Protein AF-A0A9E2DZX0-F1 (afdb_monomer)

Mean predicted aligned error: 17.91 Å

Solvent-accessible surface area (backbone atoms only — not comparable to full-atom values): 31506 Å² total; per-residue (Å²): 132,91,47,39,79,41,71,45,72,68,42,47,48,49,36,38,54,48,24,45,70,26,83,55,92,29,36,28,34,74,40,95,44,69,67,61,45,50,61,62,44,61,82,62,50,67,90,52,62,30,61,51,80,63,69,48,72,43,57,37,82,66,88,43,66,22,25,22,20,53,58,45,42,56,64,60,35,38,78,67,65,73,35,51,75,65,35,50,53,55,53,59,74,42,44,70,59,50,46,50,36,29,64,71,46,53,63,66,60,48,51,50,48,34,55,51,51,45,71,76,38,75,85,42,56,58,44,58,47,68,49,93,78,64,33,72,32,36,28,31,81,34,45,57,41,80,23,38,24,37,18,39,32,31,36,72,68,54,90,40,20,20,29,44,68,51,61,46,41,19,70,64,72,70,66,71,42,41,55,92,76,48,51,75,64,42,57,71,72,43,53,46,56,56,20,35,50,52,44,54,45,35,26,36,36,73,28,71,73,76,79,80,67,96,72,86,89,87,85,80,90,82,89,83,89,82,79,90,80,79,91,70,79,92,63,76,81,50,61,64,60,52,46,52,52,47,70,68,31,65,69,45,49,51,27,33,39,54,59,76,42,39,65,45,53,49,51,45,50,50,54,56,52,49,29,48,52,51,20,53,51,51,48,51,53,39,36,49,52,47,30,48,62,75,67,48,102,65,82,83,85,61,73,80,76,36,60,63,55,49,54,50,38,50,67,66,50,58,55,32,75,43,76,56,96,89,40,82,41,77,37,42,54,71,55,48,43,51,51,41,29,52,51,40,46,61,76,40,40,67,61,46,51,51,39,52,51,53,38,53,55,46,46,52,54,47,48,54,50,52,51,48,42,54,56,45,45,73,74,37,68,82,33,67,65,52,50,52,30,54,64,40,30,26,52,18,53,46,100,86,65,49,28,66,95,83,56,67,34,42,48,17,52,53,34,65,61,58,53,29,49,29,32,83,89,47,28,70,62,55,74,84,60,60,81,83,44,77,44,67,68,32,48,31,54,54,30,57,74,50,37,66,76,43,43,88,84,50,63,62,88,77,39,89,55,52,73,43,43,40,30,36,34,22,81,74,61,23,37,38,39,43,38,30,40,65,59,34,37,41,35,28,40,22,52,67,93,47,95,52,45,10,37,38,45,80,42,56,45,92,53,79,68,89,77,54,57,61,60,54,50,49,50,51,53,51,49,41,65,70,68,53,74,67,79,57,104,69,62,80,86,68,72,60,90,59,68,41,81,76,49,51,38,82,92,54,62,68,70,80,85,113

Structure (mmCIF, N/CA/C/O backbone):
data_AF-A0A9E2DZX0-F1
#
_entry.id   AF-A0A9E2DZX0-F1
#
loop_
_atom_site.group_PDB
_atom_site.id
_atom_site.type_symbol
_atom_site.label_atom_id
_atom_site.label_alt_id
_atom_site.label_comp_id
_atom_site.label_asym_id
_atom_site.label_entity_id
_atom_site.label_seq_id
_atom_site.pdbx_PDB_ins_code
_atom_site.Cartn_x
_atom_site.Cartn_y
_atom_site.Cartn_z
_atom_site.occupancy
_atom_site.B_iso_or_equiv
_atom_site.auth_seq_id
_atom_site.auth_comp_id
_atom_site.auth_asym_id
_atom_site.auth_atom_id
_atom_site.pdbx_PDB_model_num
ATOM 1 N N . ASP A 1 1 ? 5.562 16.302 -35.428 1.00 54.47 1 ASP A N 1
ATOM 2 C CA . ASP A 1 1 ? 6.877 16.799 -35.901 1.00 54.47 1 ASP A CA 1
ATOM 3 C C . ASP A 1 1 ? 8.029 15.791 -35.782 1.00 54.47 1 ASP A C 1
ATOM 5 O O . ASP A 1 1 ? 9.165 16.181 -35.561 1.00 54.47 1 ASP A O 1
ATOM 9 N N . GLY A 1 2 ? 7.785 14.480 -35.938 1.00 67.06 2 GLY A N 1
ATOM 10 C CA . GLY A 1 2 ? 8.847 13.458 -35.858 1.00 67.06 2 GLY A CA 1
ATOM 11 C C . GLY A 1 2 ? 9.357 13.129 -34.445 1.00 67.06 2 GLY A C 1
ATOM 12 O O . GLY A 1 2 ? 10.076 12.148 -34.285 1.00 67.06 2 GLY A O 1
ATOM 13 N N . GLY A 1 3 ? 8.961 13.893 -33.422 1.00 76.19 3 GLY A N 1
ATOM 14 C CA . GLY A 1 3 ? 9.251 13.586 -32.024 1.00 76.19 3 GLY A CA 1
ATOM 15 C C . GLY A 1 3 ? 8.361 12.481 -31.444 1.00 76.19 3 GLY A C 1
ATOM 16 O O . GLY A 1 3 ? 7.196 12.347 -31.821 1.00 76.19 3 GLY A O 1
ATOM 17 N N . LYS A 1 4 ? 8.911 11.690 -30.517 1.00 85.62 4 LYS A N 1
ATOM 18 C CA . LYS A 1 4 ? 8.240 10.543 -29.891 1.00 85.62 4 LYS A CA 1
ATOM 19 C C . LYS A 1 4 ? 8.104 10.737 -28.381 1.00 85.62 4 LYS A C 1
ATOM 21 O O . LYS A 1 4 ? 9.082 11.001 -27.686 1.00 85.62 4 LYS A O 1
ATOM 26 N N . LEU A 1 5 ? 6.897 10.542 -27.859 1.00 87.94 5 LEU A N 1
ATOM 27 C CA . LEU A 1 5 ? 6.661 10.417 -26.423 1.00 87.94 5 LEU A CA 1
ATOM 28 C C . LEU A 1 5 ? 6.442 8.946 -26.085 1.00 87.94 5 LEU A C 1
ATOM 30 O O . LEU A 1 5 ? 5.704 8.249 -26.779 1.00 87.94 5 LEU A O 1
ATOM 34 N N . ILE A 1 6 ? 7.118 8.463 -25.048 1.00 89.75 6 ILE A N 1
ATOM 35 C CA . ILE A 1 6 ? 6.987 7.085 -24.574 1.00 89.75 6 ILE A CA 1
ATOM 36 C C . ILE A 1 6 ? 6.511 7.067 -23.129 1.00 89.75 6 ILE A C 1
ATOM 38 O O . ILE A 1 6 ? 6.959 7.858 -22.305 1.00 89.75 6 ILE A O 1
ATOM 42 N N . VAL A 1 7 ? 5.634 6.127 -22.807 1.00 87.94 7 VAL A N 1
ATOM 43 C CA . VAL A 1 7 ? 5.260 5.808 -21.429 1.00 87.94 7 VAL A CA 1
ATOM 44 C C . VAL A 1 7 ? 5.745 4.389 -21.178 1.00 87.94 7 VAL A C 1
ATOM 46 O O . VAL A 1 7 ? 5.376 3.468 -21.905 1.00 87.94 7 VAL A O 1
ATOM 49 N N . SER A 1 8 ? 6.641 4.209 -20.207 1.00 85.56 8 SER A N 1
ATOM 50 C CA . SER A 1 8 ? 7.135 2.868 -19.882 1.00 85.56 8 SER A CA 1
ATOM 51 C C . SER A 1 8 ? 6.025 2.040 -19.231 1.00 85.56 8 SER A C 1
ATOM 53 O O . SER A 1 8 ? 5.168 2.600 -18.553 1.00 85.56 8 SER A O 1
ATOM 55 N N . ALA A 1 9 ? 6.060 0.711 -19.364 1.00 79.19 9 ALA A N 1
ATOM 56 C CA . ALA A 1 9 ? 5.089 -0.159 -18.693 1.00 79.19 9 ALA A CA 1
ATOM 57 C C . ALA A 1 9 ? 5.093 0.026 -17.162 1.00 79.19 9 ALA A C 1
ATOM 59 O O . ALA A 1 9 ? 4.043 -0.035 -16.534 1.00 79.19 9 ALA A O 1
ATOM 60 N N . ALA A 1 10 ? 6.255 0.316 -16.565 1.00 73.81 10 ALA A N 1
ATOM 61 C CA . ALA A 1 10 ? 6.367 0.611 -15.137 1.00 73.81 10 ALA A CA 1
ATOM 62 C C . ALA A 1 10 ? 5.686 1.940 -14.766 1.00 73.81 10 ALA A C 1
ATOM 64 O O . ALA A 1 10 ? 4.969 2.010 -13.773 1.00 73.81 10 ALA A O 1
ATOM 65 N N . THR A 1 11 ? 5.870 2.983 -15.580 1.00 80.12 11 THR A N 1
ATOM 66 C CA . THR A 1 11 ? 5.208 4.284 -15.392 1.00 80.12 11 THR A CA 1
ATOM 67 C C . THR A 1 11 ? 3.703 4.173 -15.615 1.00 80.12 11 THR A C 1
ATOM 69 O O . THR A 1 11 ? 2.933 4.703 -14.826 1.00 80.12 11 THR A O 1
ATOM 72 N N . ALA A 1 12 ? 3.284 3.452 -16.655 1.00 82.88 12 ALA A N 1
ATOM 73 C CA . ALA A 1 12 ? 1.884 3.170 -16.937 1.00 82.88 12 ALA A CA 1
ATOM 74 C C . ALA A 1 12 ? 1.239 2.406 -15.774 1.00 82.88 12 ALA A C 1
ATOM 76 O O . ALA A 1 12 ? 0.210 2.838 -15.275 1.00 82.88 12 ALA A O 1
ATOM 77 N N . GLY A 1 13 ? 1.883 1.343 -15.279 1.00 77.12 13 GLY A N 1
ATOM 78 C CA . GLY A 1 13 ? 1.414 0.594 -14.113 1.00 77.12 13 GLY A CA 1
ATOM 79 C C . GLY A 1 13 ? 1.343 1.445 -12.846 1.00 77.12 13 GLY A C 1
ATOM 80 O O . GLY A 1 13 ? 0.381 1.340 -12.100 1.00 77.12 13 GLY A O 1
ATOM 81 N N . HIS A 1 14 ? 2.305 2.346 -12.628 1.00 80.88 14 HIS A N 1
ATOM 82 C CA . HIS A 1 14 ? 2.261 3.290 -11.511 1.00 80.88 14 HIS A CA 1
ATOM 83 C C . HIS A 1 14 ? 1.081 4.267 -11.613 1.00 80.88 14 HIS A C 1
ATOM 85 O O . HIS A 1 14 ? 0.382 4.477 -10.627 1.00 80.88 14 HIS A O 1
ATOM 91 N N . ILE A 1 15 ? 0.846 4.845 -12.795 1.00 81.38 15 ILE A N 1
ATOM 92 C CA . ILE A 1 15 ? -0.282 5.753 -13.036 1.00 81.38 15 ILE A CA 1
ATOM 93 C C . ILE A 1 15 ? -1.611 5.004 -12.885 1.00 81.38 15 ILE A C 1
ATOM 95 O O . ILE A 1 15 ? -2.542 5.511 -12.268 1.00 81.38 15 ILE A O 1
ATOM 99 N N . ASP A 1 16 ? -1.689 3.785 -13.411 1.00 79.31 16 ASP A N 1
ATOM 100 C CA . ASP A 1 16 ? -2.878 2.947 -13.331 1.00 79.31 16 ASP A CA 1
ATOM 101 C C . ASP A 1 16 ? -3.194 2.560 -11.882 1.00 79.31 16 ASP A C 1
ATOM 103 O O . ASP A 1 16 ? -4.281 2.851 -11.395 1.00 79.31 16 ASP A O 1
ATOM 107 N N . ASP A 1 17 ? -2.226 1.999 -11.154 1.00 73.88 17 ASP A N 1
ATOM 108 C CA . ASP A 1 17 ? -2.414 1.569 -9.765 1.00 73.88 17 ASP A CA 1
ATOM 109 C C . ASP A 1 17 ? -2.697 2.755 -8.824 1.00 73.88 17 ASP A C 1
ATOM 111 O O . ASP A 1 17 ? -3.539 2.638 -7.936 1.00 73.88 17 ASP A O 1
ATOM 115 N N . LEU A 1 18 ? -2.005 3.891 -8.989 1.00 76.00 18 LEU A N 1
ATOM 116 C CA . LEU A 1 18 ? -2.061 4.992 -8.019 1.00 76.00 18 LEU A CA 1
ATOM 117 C C . LEU A 1 18 ? -3.107 6.055 -8.361 1.00 76.00 18 LEU A C 1
ATOM 119 O O . LEU A 1 18 ? -3.671 6.658 -7.453 1.00 76.00 18 LEU A O 1
ATOM 123 N N . HIS A 1 19 ? -3.376 6.282 -9.648 1.00 79.12 19 HIS A N 1
ATOM 124 C CA . HIS A 1 19 ? -4.217 7.390 -10.096 1.00 79.12 19 HIS A CA 1
ATOM 125 C C . HIS A 1 19 ? -5.472 6.968 -10.857 1.00 79.12 19 HIS A C 1
ATOM 127 O O . HIS A 1 19 ? -6.378 7.777 -10.976 1.00 79.12 19 HIS A O 1
ATOM 133 N N . ILE A 1 20 ? -5.595 5.734 -11.342 1.00 74.62 20 ILE A N 1
ATOM 134 C CA . ILE A 1 20 ? -6.829 5.270 -12.014 1.00 74.62 20 ILE A CA 1
ATOM 135 C C . ILE A 1 20 ? -7.597 4.322 -11.095 1.00 74.62 20 ILE A C 1
ATOM 137 O O . ILE A 1 20 ? -8.772 4.532 -10.790 1.00 74.62 20 ILE A O 1
ATOM 141 N N . LYS A 1 21 ? -6.896 3.310 -10.588 1.00 74.44 21 LYS A N 1
ATOM 142 C CA . LYS A 1 21 ? -7.404 2.286 -9.670 1.00 74.44 21 LYS A CA 1
ATOM 143 C C . LYS A 1 21 ? -7.219 2.661 -8.199 1.00 74.44 21 LYS A C 1
ATOM 145 O O . LYS A 1 21 ? -7.827 2.032 -7.340 1.00 74.44 21 LYS A O 1
ATOM 150 N N . GLY A 1 22 ? -6.404 3.678 -7.915 1.00 60.72 22 GLY A N 1
ATOM 151 C CA . GLY A 1 22 ? -6.040 4.088 -6.560 1.00 60.72 22 GLY A CA 1
ATOM 152 C C . GLY A 1 22 ? -7.230 4.534 -5.705 1.00 60.72 22 GLY A C 1
ATOM 153 O O . GLY A 1 22 ? -8.203 5.106 -6.202 1.00 60.72 22 GLY A O 1
ATOM 154 N N . THR A 1 23 ? -7.136 4.286 -4.394 1.00 51.25 23 THR A N 1
ATOM 155 C CA . THR A 1 23 ? -8.145 4.677 -3.389 1.00 51.25 23 THR A CA 1
ATOM 156 C C . THR A 1 23 ? -7.714 5.836 -2.497 1.00 51.25 23 THR A C 1
ATOM 158 O O . THR A 1 23 ? -8.469 6.245 -1.618 1.00 51.25 23 THR A O 1
ATOM 161 N N . ASP A 1 24 ? -6.500 6.357 -2.681 1.00 50.16 24 ASP A N 1
ATOM 162 C CA . ASP A 1 24 ? -5.992 7.468 -1.880 1.00 50.16 24 ASP A CA 1
ATOM 163 C C . ASP A 1 24 ? -6.809 8.728 -2.176 1.00 50.16 24 ASP A C 1
ATOM 165 O O . ASP A 1 24 ? -6.842 9.204 -3.318 1.00 50.16 24 ASP A O 1
ATOM 169 N N . ALA A 1 25 ? -7.452 9.282 -1.143 1.00 49.09 25 ALA A N 1
ATOM 170 C CA . ALA A 1 25 ? -8.290 10.473 -1.243 1.00 49.09 25 ALA A CA 1
ATOM 171 C C . ALA A 1 25 ? -7.532 11.612 -1.953 1.00 49.09 25 ALA A C 1
ATOM 173 O O . ALA A 1 25 ? -6.551 12.159 -1.436 1.00 49.09 25 ALA A O 1
ATOM 174 N N . GLY A 1 26 ? -7.975 11.932 -3.171 1.00 54.50 26 GLY A N 1
ATOM 175 C CA . GLY A 1 26 ? -7.421 12.971 -4.042 1.00 54.50 26 GLY A CA 1
ATOM 176 C C . GLY A 1 26 ? -6.488 12.512 -5.166 1.00 54.50 26 GLY A C 1
ATOM 177 O O . GLY A 1 26 ? -6.264 13.262 -6.108 1.00 54.50 26 GLY A O 1
ATOM 178 N N . SER A 1 27 ? -6.011 11.272 -5.156 1.00 62.69 27 SER A N 1
ATOM 179 C CA . SER A 1 27 ? -5.112 10.762 -6.205 1.00 62.69 27 SER A CA 1
ATOM 180 C C . SER A 1 27 ? -5.829 10.238 -7.456 1.00 62.69 27 SER A C 1
ATOM 182 O O . SER A 1 27 ? -5.180 10.096 -8.491 1.00 62.69 27 SER A O 1
ATOM 184 N N . LYS A 1 28 ? -7.140 9.969 -7.369 1.00 72.50 28 LYS A N 1
ATOM 185 C CA . LYS A 1 28 ? -7.919 9.279 -8.403 1.00 72.50 28 LYS A CA 1
ATOM 186 C C . LYS A 1 28 ? -8.397 10.219 -9.516 1.00 72.50 28 LYS A C 1
ATOM 188 O O . LYS A 1 28 ? -9.171 11.141 -9.267 1.00 72.50 28 LYS A O 1
ATOM 193 N N . PHE A 1 29 ? -7.986 9.938 -10.746 1.00 78.19 29 PHE A N 1
ATOM 194 C CA . PHE A 1 29 ? -8.512 10.515 -11.974 1.00 78.19 29 PHE A CA 1
ATOM 195 C C . PHE A 1 29 ? -9.986 10.152 -12.158 1.00 78.19 29 PHE A C 1
ATOM 197 O O . PHE A 1 29 ? -10.423 9.057 -11.812 1.00 78.19 29 PHE A O 1
ATOM 204 N N . ALA A 1 30 ? -10.745 11.026 -12.818 1.00 69.88 30 ALA A N 1
ATOM 205 C CA . ALA A 1 30 ? -12.079 10.671 -13.308 1.00 69.88 30 ALA A CA 1
ATOM 206 C C . ALA A 1 30 ? -12.048 9.776 -14.567 1.00 69.88 30 ALA A C 1
ATOM 208 O O . ALA A 1 30 ? -13.085 9.540 -15.182 1.00 69.88 30 ALA A O 1
ATOM 209 N N . HIS A 1 31 ? -10.869 9.304 -14.981 1.00 75.81 31 HIS A N 1
ATOM 210 C CA . HIS A 1 31 ? -10.700 8.382 -16.100 1.00 75.81 31 HIS A CA 1
ATOM 211 C C . HIS A 1 31 ? -10.817 6.928 -15.640 1.00 75.81 31 HIS A C 1
ATOM 213 O O . HIS A 1 31 ? -10.277 6.568 -14.598 1.00 75.81 31 HIS A O 1
ATOM 219 N N . GLY A 1 32 ? -11.484 6.093 -16.443 1.00 74.25 32 GLY A N 1
ATOM 220 C CA . GLY A 1 32 ? -11.628 4.658 -16.181 1.00 74.25 32 GLY A CA 1
ATOM 221 C C . GLY A 1 32 ? -10.460 3.805 -16.685 1.00 74.25 32 GLY A C 1
ATOM 222 O O . GLY A 1 32 ? -10.360 2.639 -16.313 1.00 74.25 32 GLY A O 1
ATOM 223 N N . SER A 1 33 ? -9.581 4.366 -17.523 1.00 82.06 33 SER A N 1
ATOM 224 C CA . SER A 1 33 ? -8.449 3.649 -18.115 1.00 82.06 33 SER A CA 1
ATOM 225 C C . SER A 1 33 ? -7.291 4.578 -18.504 1.00 82.06 33 SER A C 1
ATOM 227 O O . SER A 1 33 ? -7.459 5.793 -18.658 1.00 82.06 33 SER A O 1
ATOM 229 N N . LEU A 1 34 ? -6.095 3.998 -18.679 1.00 82.81 34 LEU A N 1
ATOM 230 C CA . LEU A 1 34 ? -4.921 4.712 -19.197 1.00 82.81 34 LEU A CA 1
ATOM 231 C C . LEU A 1 34 ? -5.138 5.196 -20.634 1.00 82.81 34 LEU A C 1
ATOM 233 O O . LEU A 1 34 ? -4.636 6.253 -21.004 1.00 82.81 34 LEU A O 1
ATOM 237 N N . GLU A 1 35 ? -5.866 4.427 -21.444 1.00 84.75 35 GLU A N 1
ATOM 238 C CA . GLU A 1 35 ? -6.155 4.775 -22.835 1.00 84.75 35 GLU A CA 1
ATOM 239 C C . GLU A 1 35 ? -7.025 6.035 -22.913 1.00 84.75 35 GLU A C 1
ATOM 241 O O . GLU A 1 35 ? -6.686 6.971 -23.641 1.00 84.75 35 GLU A O 1
ATOM 246 N N . ASP A 1 36 ? -8.063 6.122 -22.075 1.00 83.75 36 ASP A N 1
ATOM 247 C CA . ASP A 1 36 ? -8.907 7.318 -21.984 1.00 83.75 36 ASP A CA 1
ATOM 248 C C . ASP A 1 36 ? -8.103 8.536 -21.526 1.00 83.75 36 ASP A C 1
ATOM 250 O O . ASP A 1 36 ? -8.299 9.644 -22.029 1.00 83.75 36 ASP A O 1
ATOM 254 N N . LEU A 1 37 ? -7.209 8.344 -20.548 1.00 86.62 37 LEU A N 1
ATOM 255 C CA . LEU A 1 37 ? -6.336 9.404 -20.049 1.00 86.62 37 LEU A CA 1
ATOM 256 C C . LEU A 1 37 ? -5.430 9.923 -21.164 1.00 86.62 37 LEU A C 1
ATOM 258 O O . LEU A 1 37 ? -5.396 11.124 -21.420 1.00 86.62 37 LEU A O 1
ATOM 262 N N . PHE A 1 38 ? -4.700 9.034 -21.836 1.00 88.31 38 PHE A N 1
ATOM 263 C CA . PHE A 1 38 ? -3.716 9.450 -22.829 1.00 88.31 38 PHE A CA 1
ATOM 264 C C . PHE A 1 38 ? -4.338 9.989 -24.113 1.00 88.31 38 PHE A C 1
ATOM 266 O O . PHE A 1 38 ? -3.749 10.891 -24.705 1.00 88.31 38 PHE A O 1
ATOM 273 N N . THR A 1 39 ? -5.534 9.529 -24.483 1.00 87.62 39 THR A N 1
ATOM 274 C CA . THR A 1 39 ? -6.316 10.135 -25.571 1.00 87.62 39 THR A CA 1
ATOM 275 C C . THR A 1 39 ? -6.579 11.613 -25.286 1.00 87.62 39 THR A C 1
ATOM 277 O O . THR A 1 39 ? -6.346 12.465 -26.134 1.00 87.62 39 THR A O 1
ATOM 280 N N . ASP A 1 40 ? -6.990 11.940 -24.060 1.00 85.06 40 ASP A N 1
ATOM 281 C CA . ASP A 1 40 ? -7.331 13.314 -23.689 1.00 85.06 40 ASP A CA 1
ATOM 282 C C . ASP A 1 40 ? -6.102 14.199 -23.412 1.00 85.06 40 ASP A C 1
ATOM 284 O O . ASP A 1 40 ? -6.142 15.419 -23.588 1.00 85.06 40 ASP A O 1
ATOM 288 N N . VAL A 1 41 ? -5.002 13.584 -22.966 1.00 87.69 41 VAL A N 1
ATOM 289 C CA . VAL A 1 41 ? -3.708 14.250 -22.768 1.00 87.69 41 VAL A CA 1
ATOM 290 C C . VAL A 1 41 ? -3.060 14.599 -24.103 1.00 87.69 41 VAL A C 1
ATOM 292 O O . VAL A 1 41 ? -2.493 15.681 -24.222 1.00 87.69 41 VAL A O 1
ATOM 295 N N . GLN A 1 42 ? -3.148 13.722 -25.107 1.00 85.69 42 GLN A N 1
ATOM 296 C CA . GLN A 1 42 ? -2.513 13.922 -26.410 1.00 85.69 42 GLN A CA 1
ATOM 297 C C . GLN A 1 42 ? -2.866 15.280 -27.031 1.00 85.69 42 GLN A C 1
ATOM 299 O O . GLN A 1 42 ? -1.972 15.970 -27.517 1.00 85.69 42 GLN A O 1
ATOM 304 N N . ASP A 1 43 ? -4.132 15.685 -26.949 1.00 83.75 43 ASP A N 1
ATOM 305 C CA . ASP A 1 43 ? -4.624 16.939 -27.534 1.00 83.75 43 ASP A CA 1
ATOM 306 C C . ASP A 1 43 ? -4.250 18.191 -26.720 1.00 83.75 43 ASP A C 1
ATOM 308 O O . ASP A 1 43 ? -4.420 19.319 -27.183 1.00 83.75 43 ASP A O 1
ATOM 312 N N . LYS A 1 44 ? -3.740 18.004 -25.497 1.00 88.69 44 LYS A N 1
ATOM 313 C CA . LYS A 1 44 ? -3.404 19.076 -24.545 1.00 88.69 44 LYS A CA 1
ATOM 314 C C . LYS A 1 44 ? -1.903 19.244 -24.327 1.00 88.69 44 LYS A C 1
ATOM 316 O O . LYS A 1 44 ? -1.477 20.221 -23.708 1.00 88.69 44 LYS A O 1
ATOM 321 N N . LEU A 1 45 ? -1.098 18.308 -24.826 1.00 87.19 45 LEU A N 1
ATOM 322 C CA . LEU A 1 45 ? 0.353 18.410 -24.792 1.00 87.19 45 LEU A CA 1
ATOM 323 C C . LEU A 1 45 ? 0.830 19.492 -25.773 1.00 87.19 45 LEU A C 1
ATOM 325 O O . LEU A 1 45 ? 0.383 19.520 -26.921 1.00 87.19 45 LEU A O 1
ATOM 329 N N . PRO A 1 46 ? 1.782 20.355 -25.373 1.00 86.94 46 PRO A N 1
ATOM 330 C CA . PRO A 1 46 ? 2.441 21.241 -26.322 1.00 86.94 46 PRO A CA 1
ATOM 331 C C . PRO A 1 46 ? 3.084 20.442 -27.468 1.00 86.94 46 PRO A C 1
ATOM 333 O O . PRO A 1 46 ? 3.705 19.398 -27.253 1.00 86.94 46 PRO A O 1
ATOM 336 N N . ALA A 1 47 ? 2.937 20.934 -28.699 1.00 85.38 47 ALA A N 1
ATOM 337 C CA . ALA A 1 47 ? 3.380 20.221 -29.901 1.00 85.38 47 ALA A CA 1
ATOM 338 C C . ALA A 1 47 ? 4.894 19.932 -29.909 1.00 85.38 47 ALA A C 1
ATOM 340 O O . ALA A 1 47 ? 5.346 18.948 -30.494 1.00 85.38 47 ALA A O 1
ATOM 341 N N . ASP A 1 48 ? 5.674 20.763 -29.217 1.00 87.00 48 ASP A N 1
ATOM 342 C CA . ASP A 1 48 ? 7.128 20.709 -29.174 1.00 87.00 48 ASP A CA 1
ATOM 343 C C . ASP A 1 48 ? 7.694 19.891 -28.001 1.00 87.00 48 ASP A C 1
ATOM 345 O O . ASP A 1 48 ? 8.911 19.711 -27.959 1.00 87.00 48 ASP A O 1
ATOM 349 N N . VAL A 1 49 ? 6.867 19.331 -27.096 1.00 88.31 49 VAL A N 1
ATOM 350 C CA . VAL A 1 49 ? 7.329 18.648 -25.859 1.00 88.31 49 VAL A CA 1
ATOM 351 C C . VAL A 1 49 ? 8.416 17.609 -26.127 1.00 88.31 49 VAL A C 1
ATOM 353 O O . VAL A 1 49 ? 9.384 17.517 -25.372 1.00 88.31 49 VAL A O 1
ATOM 356 N N . ALA A 1 50 ? 8.271 16.817 -27.192 1.00 85.31 50 ALA A N 1
ATOM 357 C CA . ALA A 1 50 ? 9.228 15.769 -27.547 1.00 85.31 50 ALA A CA 1
ATOM 358 C C . ALA A 1 50 ? 10.583 16.321 -28.034 1.00 85.31 50 ALA A C 1
ATOM 360 O O . ALA A 1 50 ? 11.598 15.632 -27.938 1.00 85.31 50 ALA A O 1
ATOM 361 N N . THR A 1 51 ? 10.597 17.555 -28.540 1.00 83.81 51 THR A N 1
ATOM 362 C CA . THR A 1 51 ? 11.766 18.229 -29.126 1.00 83.81 51 THR A CA 1
ATOM 363 C C . THR A 1 51 ? 12.379 19.293 -28.216 1.00 83.81 51 THR A C 1
ATOM 365 O O . THR A 1 51 ? 13.541 19.651 -28.402 1.00 83.81 51 THR A O 1
ATOM 368 N N . THR A 1 52 ? 11.649 19.782 -27.206 1.00 86.75 52 THR A N 1
ATOM 369 C CA . THR A 1 52 ? 12.182 20.724 -26.216 1.00 86.75 52 THR A CA 1
ATOM 370 C C . THR A 1 52 ? 13.374 20.084 -25.489 1.00 86.75 52 THR A C 1
ATOM 372 O O . THR A 1 52 ? 13.222 18.992 -24.935 1.00 86.75 52 THR A O 1
ATOM 375 N N . PRO A 1 53 ? 14.556 20.718 -25.419 1.00 84.00 53 PRO A N 1
ATOM 376 C CA . PRO A 1 53 ? 15.692 20.158 -24.690 1.00 84.00 53 PRO A CA 1
ATOM 377 C C . PRO A 1 53 ? 15.389 19.897 -23.203 1.00 84.00 53 PRO A C 1
ATOM 379 O O . PRO A 1 53 ? 14.635 20.631 -22.570 1.00 84.00 53 PRO A O 1
ATOM 382 N N . GLY A 1 54 ? 16.005 18.860 -22.626 1.00 85.56 54 GLY A N 1
ATOM 383 C CA . GLY A 1 54 ? 15.951 18.590 -21.182 1.00 85.56 54 GLY A CA 1
ATOM 384 C C . GLY A 1 54 ? 14.627 18.002 -20.674 1.00 85.56 54 GLY A C 1
ATOM 385 O O . GLY A 1 54 ? 13.929 17.281 -21.387 1.00 85.56 54 GLY A O 1
ATOM 386 N N . VAL A 1 55 ? 14.303 18.259 -19.405 1.00 85.44 55 VAL A N 1
ATOM 387 C CA . VAL A 1 55 ? 13.056 17.806 -18.763 1.00 85.44 55 VAL A CA 1
ATOM 388 C C . VAL A 1 55 ? 11.941 18.809 -19.058 1.00 85.44 55 VAL A C 1
ATOM 390 O O . VAL A 1 55 ? 12.130 20.005 -18.874 1.00 85.44 55 VAL A O 1
ATOM 393 N N . SER A 1 56 ? 10.776 18.322 -19.480 1.00 88.38 56 SER A N 1
ATOM 394 C CA . SER A 1 56 ? 9.555 19.128 -19.588 1.00 88.38 56 SER A CA 1
ATOM 395 C C . SER A 1 56 ? 8.607 18.745 -18.460 1.00 88.38 56 SER A C 1
ATOM 397 O O . SER A 1 56 ? 8.199 17.590 -18.370 1.00 88.38 56 SER A O 1
ATOM 399 N N . ALA A 1 57 ? 8.251 19.706 -17.615 1.00 88.25 57 ALA A N 1
ATOM 400 C CA . ALA A 1 57 ? 7.301 19.531 -16.525 1.00 88.25 57 ALA A CA 1
ATOM 401 C C . ALA A 1 57 ? 6.275 20.663 -16.586 1.00 88.25 57 ALA A C 1
ATOM 403 O O . ALA A 1 57 ? 6.656 21.831 -16.629 1.00 88.25 57 ALA A O 1
ATOM 404 N N . PHE A 1 58 ? 4.988 20.330 -16.643 1.00 85.81 58 PHE A N 1
ATOM 405 C CA . PHE A 1 58 ? 3.926 21.329 -16.760 1.00 85.81 58 PHE A CA 1
ATOM 406 C C . PHE A 1 58 ? 2.590 20.789 -16.246 1.00 85.81 58 PHE A C 1
ATOM 408 O O . PHE A 1 58 ? 2.418 19.585 -16.045 1.00 85.81 58 PHE A O 1
ATOM 415 N N . SER A 1 59 ? 1.655 21.713 -16.017 1.00 89.75 59 SER A N 1
ATOM 416 C CA . SER A 1 59 ? 0.256 21.397 -15.711 1.00 89.75 59 SER A CA 1
ATOM 417 C C . SER A 1 59 ? -0.569 21.583 -16.976 1.00 89.75 59 SER A C 1
ATOM 419 O O . SER A 1 59 ? -0.445 22.618 -17.629 1.00 89.75 59 SER A O 1
ATOM 421 N N . MET A 1 60 ? -1.419 20.618 -17.297 1.00 90.38 60 MET A N 1
ATOM 422 C CA . MET A 1 60 ? -2.399 20.708 -18.376 1.00 90.38 60 MET A CA 1
ATOM 423 C C . MET A 1 60 ? -3.780 20.896 -17.784 1.00 90.38 60 MET A C 1
ATOM 425 O O . MET A 1 60 ? -4.109 20.262 -16.783 1.00 90.38 60 MET A O 1
ATOM 429 N N . GLU A 1 61 ? -4.586 21.746 -18.410 1.00 90.38 61 GLU A N 1
ATOM 430 C CA . GLU A 1 61 ? -5.963 21.929 -17.986 1.00 90.38 61 GLU A CA 1
ATOM 431 C C . GLU A 1 61 ? -6.869 20.931 -18.709 1.00 90.38 61 GLU A C 1
ATOM 433 O O . GLU A 1 61 ? -7.007 20.988 -19.931 1.00 90.38 61 GLU A O 1
ATOM 438 N N . MET A 1 62 ? -7.456 19.986 -17.972 1.00 86.81 62 MET A N 1
ATOM 439 C CA . MET A 1 62 ? -8.146 18.844 -18.582 1.00 86.81 62 MET A CA 1
ATOM 440 C C . MET A 1 62 ? -9.619 19.130 -18.879 1.00 86.81 62 MET A C 1
ATOM 442 O O . MET A 1 62 ? -10.253 18.370 -19.608 1.00 86.81 62 MET A O 1
ATOM 446 N N . GLY A 1 63 ? -10.167 20.228 -18.342 1.00 82.00 63 GLY A N 1
ATOM 447 C CA . GLY A 1 63 ? -11.565 20.635 -18.548 1.00 82.00 63 GLY A CA 1
ATOM 448 C C . GLY A 1 63 ? -12.590 19.744 -17.835 1.00 82.00 63 GLY A C 1
ATOM 449 O O . GLY A 1 63 ? -13.792 19.895 -18.039 1.00 82.00 63 GLY A O 1
ATOM 450 N N . LYS A 1 64 ? -12.122 18.820 -16.995 1.00 81.44 64 LYS A N 1
ATOM 451 C CA . LYS A 1 64 ? -12.924 17.902 -16.181 1.00 81.44 64 LYS A CA 1
ATOM 452 C C . LYS A 1 64 ? -12.186 17.583 -14.891 1.00 81.44 64 LYS A C 1
ATOM 454 O O . LYS A 1 64 ? -10.993 17.842 -14.784 1.00 81.44 64 LYS A O 1
ATOM 459 N N . ASN A 1 65 ? -12.896 17.009 -13.927 1.00 82.88 65 ASN A N 1
ATOM 460 C CA . ASN A 1 65 ? -12.319 16.593 -12.655 1.00 82.88 65 ASN A CA 1
ATOM 461 C C . ASN A 1 65 ? -11.183 15.572 -12.873 1.00 82.88 65 ASN A C 1
ATOM 463 O O . ASN A 1 65 ? -11.380 14.544 -13.512 1.00 82.88 65 ASN A O 1
ATOM 467 N N . MET A 1 66 ? -10.007 15.857 -12.325 1.00 85.06 66 MET A N 1
ATOM 468 C CA . MET A 1 66 ? -8.817 15.009 -12.363 1.00 85.06 66 MET A CA 1
ATOM 469 C C . MET A 1 66 ? -8.466 14.426 -10.994 1.00 85.06 66 MET A C 1
ATOM 471 O O . MET A 1 66 ? -7.440 13.781 -10.873 1.00 85.06 66 MET A O 1
ATOM 475 N N . GLY A 1 67 ? -9.289 14.619 -9.969 1.00 84.88 67 GLY A N 1
ATOM 476 C CA . GLY A 1 67 ? -9.041 14.163 -8.604 1.00 84.88 67 GLY A CA 1
ATOM 477 C C . GLY A 1 67 ? -9.064 15.331 -7.627 1.00 84.88 67 GLY A C 1
ATOM 478 O O . GLY A 1 67 ? -9.739 16.335 -7.861 1.00 84.88 67 GLY A O 1
ATOM 479 N N . LYS A 1 68 ? -8.324 15.217 -6.521 1.00 83.38 68 LYS A N 1
ATOM 480 C CA . LYS A 1 68 ? -8.192 16.296 -5.534 1.00 83.38 68 LYS A CA 1
ATOM 481 C C . LYS A 1 68 ? -6.728 16.608 -5.258 1.00 83.38 68 LYS A C 1
ATOM 483 O O . LYS A 1 68 ? -5.934 15.725 -4.958 1.00 83.38 68 LYS A O 1
ATOM 488 N N . GLU A 1 69 ? -6.375 17.879 -5.277 1.00 83.56 69 GLU A N 1
ATOM 489 C CA . GLU A 1 69 ? -5.040 18.329 -4.910 1.00 83.56 69 GLU A CA 1
ATOM 490 C C . GLU A 1 69 ? -4.984 18.737 -3.432 1.00 83.56 69 GLU A C 1
ATOM 492 O O . GLU A 1 69 ? -5.913 19.331 -2.881 1.00 83.56 69 GLU A O 1
ATOM 497 N N . GLY A 1 70 ? -3.874 18.395 -2.774 1.00 86.19 70 GLY A N 1
ATOM 498 C CA . GLY A 1 70 ? -3.582 18.795 -1.392 1.00 86.19 70 GLY A CA 1
ATOM 499 C C . GLY A 1 70 ? -2.902 20.158 -1.281 1.00 86.19 70 GLY A C 1
ATOM 500 O O . GLY A 1 70 ? -2.279 20.443 -0.263 1.00 86.19 70 GLY A O 1
ATOM 501 N N . ILE A 1 71 ? -2.958 20.964 -2.341 1.00 88.94 71 ILE A N 1
ATOM 502 C CA . ILE A 1 71 ? -2.338 22.285 -2.422 1.00 88.94 71 ILE A CA 1
ATOM 503 C C . ILE A 1 71 ? -3.280 23.265 -3.121 1.00 88.94 71 ILE A C 1
ATOM 505 O O . ILE A 1 71 ? -4.025 22.875 -4.013 1.00 88.94 71 ILE A O 1
ATOM 509 N N . ALA A 1 72 ? -3.230 24.537 -2.746 1.00 89.94 72 ALA A N 1
ATOM 510 C CA . ALA A 1 72 ? -3.917 25.628 -3.437 1.00 89.94 72 ALA A CA 1
ATOM 511 C C . ALA A 1 72 ? -3.048 26.887 -3.398 1.00 89.94 72 ALA A C 1
ATOM 513 O O . ALA A 1 72 ? -2.145 26.991 -2.567 1.00 89.94 72 ALA A O 1
ATOM 514 N N . SER A 1 73 ? -3.303 27.856 -4.275 1.00 90.62 73 SER A N 1
ATOM 515 C CA . SER A 1 73 ? -2.654 29.162 -4.133 1.00 90.62 73 SER A CA 1
ATOM 516 C C . SER A 1 73 ? -3.307 29.982 -3.015 1.00 90.62 73 SER A C 1
ATOM 518 O O . SER A 1 73 ? -4.499 29.828 -2.730 1.00 90.62 73 SER A O 1
ATOM 520 N N . MET A 1 74 ? -2.553 30.902 -2.404 1.00 90.50 74 MET A N 1
ATOM 521 C CA . MET A 1 74 ? -3.131 31.871 -1.459 1.00 90.50 74 MET A CA 1
ATOM 522 C C . MET A 1 74 ? -4.305 32.639 -2.084 1.00 90.50 74 MET A C 1
ATOM 524 O O . MET A 1 74 ? -5.346 32.796 -1.451 1.00 90.50 74 MET A O 1
ATOM 528 N N . THR A 1 75 ? -4.181 33.040 -3.352 1.00 91.19 75 THR A N 1
ATOM 529 C CA . THR A 1 75 ? -5.249 33.717 -4.099 1.00 91.19 75 THR A CA 1
ATOM 530 C C . THR A 1 75 ? -6.510 32.857 -4.203 1.00 91.19 75 THR A C 1
ATOM 532 O O . THR A 1 75 ? -7.589 33.332 -3.873 1.00 91.19 75 THR A O 1
ATOM 535 N N . GLU A 1 76 ? -6.390 31.576 -4.566 1.00 89.62 76 GLU A N 1
ATOM 536 C CA . GLU A 1 76 ? -7.533 30.655 -4.693 1.00 89.62 76 GLU A CA 1
ATOM 537 C C . GLU A 1 76 ? -8.255 30.411 -3.357 1.00 89.62 76 GLU A C 1
ATOM 539 O O . GLU A 1 76 ? -9.471 30.186 -3.318 1.00 89.62 76 GLU A O 1
ATOM 544 N N . LEU A 1 77 ? -7.512 30.408 -2.247 1.00 91.38 77 LEU A N 1
ATOM 545 C CA . LEU A 1 77 ? -8.090 30.275 -0.910 1.00 91.38 77 LEU A CA 1
ATOM 546 C C . LEU A 1 77 ? -8.767 31.573 -0.460 1.00 91.38 77 LEU A C 1
ATOM 548 O O . LEU A 1 77 ? -9.814 31.518 0.186 1.00 91.38 77 LEU A O 1
ATOM 552 N N . GLN A 1 78 ? -8.192 32.724 -0.807 1.00 91.69 78 GLN A N 1
ATOM 553 C CA . GLN A 1 78 ? -8.745 34.034 -0.476 1.00 91.69 78 GLN A CA 1
ATOM 554 C C . GLN A 1 78 ? -10.020 34.326 -1.277 1.00 91.69 78 GLN A C 1
ATOM 556 O O . GLN A 1 78 ? -11.035 34.706 -0.697 1.00 91.69 78 GLN A O 1
ATOM 561 N N . GLU A 1 79 ? -10.001 34.098 -2.592 1.00 89.44 79 GLU A N 1
ATOM 562 C CA . GLU A 1 79 ? -11.171 34.232 -3.471 1.00 89.44 79 GLU A CA 1
ATOM 563 C C . GLU A 1 79 ? -12.291 33.262 -3.077 1.00 89.44 79 GLU A C 1
ATOM 565 O O . GLU A 1 79 ? -13.468 33.612 -3.133 1.00 89.44 79 GLU A O 1
ATOM 570 N N . GLY A 1 80 ? -11.926 32.061 -2.616 1.00 87.38 80 GLY A N 1
ATOM 571 C CA . GLY A 1 80 ? -12.863 31.074 -2.081 1.00 87.38 80 GLY A CA 1
ATOM 572 C C . GLY A 1 80 ? -13.385 31.376 -0.671 1.00 87.38 80 GLY A C 1
ATOM 573 O O . GLY A 1 80 ? -14.163 30.584 -0.147 1.00 87.38 80 GLY A O 1
ATOM 574 N N . GLY A 1 81 ? -12.945 32.466 -0.030 1.00 91.44 81 GLY A N 1
ATOM 575 C CA . GLY A 1 81 ? -13.348 32.834 1.333 1.00 91.44 81 GLY A CA 1
ATOM 576 C C . GLY A 1 81 ? -12.843 31.886 2.429 1.00 91.44 81 GLY A C 1
ATOM 577 O O . GLY A 1 81 ? -13.317 31.942 3.564 1.00 91.44 81 GLY A O 1
ATOM 578 N N . ILE A 1 82 ? -11.888 31.007 2.111 1.00 92.62 82 ILE A N 1
ATOM 579 C CA . ILE A 1 82 ? -11.296 30.061 3.065 1.00 92.62 82 ILE A CA 1
ATOM 580 C C . ILE A 1 82 ? -10.316 30.790 3.982 1.00 92.62 82 ILE A C 1
ATOM 582 O O . ILE A 1 82 ? -10.254 30.484 5.170 1.00 92.62 82 ILE A O 1
ATOM 586 N N . ILE A 1 83 ? -9.596 31.779 3.457 1.00 94.75 83 ILE A N 1
ATOM 587 C CA . ILE A 1 83 ? -8.712 32.667 4.219 1.00 94.75 83 ILE A CA 1
ATOM 588 C C . ILE A 1 83 ? -9.095 34.127 3.967 1.00 94.75 83 ILE A C 1
ATOM 590 O O . ILE A 1 83 ? -9.651 34.471 2.924 1.00 94.75 83 ILE A O 1
ATOM 594 N N . SER A 1 84 ? -8.804 35.001 4.924 1.00 95.19 84 SER A N 1
ATOM 595 C CA . SER A 1 84 ? -9.082 36.433 4.822 1.00 95.19 84 SER A CA 1
ATOM 596 C C . SER A 1 84 ? -7.902 37.212 4.232 1.00 95.19 84 SER A C 1
ATOM 598 O O . SER A 1 84 ? -6.758 36.761 4.244 1.00 95.19 84 SER A O 1
ATOM 600 N N . ALA A 1 85 ? -8.152 38.446 3.781 1.00 94.25 85 ALA A N 1
ATOM 601 C CA . ALA A 1 85 ? -7.079 39.363 3.383 1.00 94.25 85 ALA A CA 1
ATOM 602 C C . ALA A 1 85 ? -6.098 39.665 4.534 1.00 94.25 85 ALA A C 1
ATOM 604 O O . ALA A 1 85 ? -4.929 39.948 4.285 1.00 94.25 85 ALA A O 1
ATOM 605 N N . ALA A 1 86 ? -6.566 39.595 5.787 1.00 95.81 86 ALA A N 1
ATOM 606 C CA . ALA A 1 86 ? -5.722 39.768 6.963 1.00 95.81 86 ALA A CA 1
ATOM 607 C C . ALA A 1 86 ? -4.788 38.566 7.176 1.00 95.81 86 ALA A C 1
ATOM 609 O O . ALA A 1 86 ? -3.619 38.778 7.485 1.00 95.81 86 ALA A O 1
ATOM 610 N N . ASP A 1 87 ? -5.267 37.336 6.947 1.00 94.81 87 ASP A N 1
ATOM 611 C CA . ASP A 1 87 ? -4.428 36.127 6.990 1.00 94.81 87 ASP A CA 1
ATOM 612 C C . ASP A 1 87 ? -3.309 36.208 5.941 1.00 94.81 87 ASP A C 1
ATOM 614 O O . ASP A 1 87 ? -2.146 35.953 6.247 1.00 94.81 87 ASP A O 1
ATOM 618 N N . VAL A 1 88 ? -3.650 36.623 4.714 1.00 95.00 88 VAL A N 1
ATOM 619 C CA . VAL A 1 88 ? -2.673 36.800 3.627 1.00 95.00 88 VAL A CA 1
ATOM 620 C C . VAL A 1 88 ? -1.661 37.886 3.984 1.00 95.00 88 VAL A C 1
ATOM 622 O O . VAL A 1 88 ? -0.463 37.639 3.924 1.00 95.00 88 VAL A O 1
ATOM 625 N N . ALA A 1 89 ? -2.111 39.066 4.425 1.00 95.31 89 ALA A N 1
ATOM 626 C CA . ALA A 1 89 ? -1.209 40.151 4.818 1.00 95.31 89 ALA A CA 1
ATOM 627 C C . ALA A 1 89 ? -0.270 39.752 5.973 1.00 95.31 89 ALA A C 1
ATOM 629 O O . ALA A 1 89 ? 0.895 40.156 6.000 1.00 95.31 89 ALA A O 1
ATOM 630 N N . LEU A 1 90 ? -0.761 38.945 6.916 1.00 96.69 90 LEU A N 1
ATOM 631 C CA . LEU A 1 90 ? 0.042 38.409 8.007 1.00 96.69 90 LEU A CA 1
ATOM 632 C C . LEU A 1 90 ? 1.092 37.413 7.501 1.00 96.69 90 LEU A C 1
ATOM 634 O O . LEU A 1 90 ? 2.255 37.531 7.883 1.00 96.69 90 LEU A O 1
ATOM 638 N N . ALA A 1 91 ? 0.719 36.468 6.634 1.00 96.38 91 ALA A N 1
ATOM 639 C CA . ALA A 1 91 ? 1.681 35.559 6.015 1.00 96.38 91 ALA A CA 1
ATOM 640 C C . ALA A 1 91 ? 2.743 36.349 5.229 1.00 96.38 91 ALA A C 1
ATOM 642 O O . ALA A 1 91 ? 3.938 36.182 5.460 1.00 96.38 91 ALA A O 1
ATOM 643 N N . GLU A 1 92 ? 2.329 37.297 4.389 1.00 97.06 92 GLU A N 1
ATOM 644 C CA . GLU A 1 92 ? 3.235 38.164 3.624 1.00 97.06 92 GLU A CA 1
ATOM 645 C C . GLU A 1 92 ? 4.244 38.906 4.506 1.00 97.06 92 GLU A C 1
ATOM 647 O O . GLU A 1 92 ? 5.411 39.049 4.135 1.00 97.06 92 GLU A O 1
ATOM 652 N N . SER A 1 93 ? 3.841 39.317 5.714 1.00 97.12 93 SER A N 1
ATOM 653 C CA . SER A 1 93 ? 4.738 40.005 6.648 1.00 97.12 93 SER A CA 1
ATOM 654 C C . SER A 1 93 ? 5.953 39.167 7.073 1.00 97.12 93 SER A C 1
ATOM 656 O O . SER A 1 93 ? 6.978 39.735 7.455 1.00 97.12 93 SER A O 1
ATOM 658 N N . VAL A 1 94 ? 5.869 37.834 6.966 1.00 97.62 94 VAL A N 1
ATOM 659 C CA . VAL A 1 94 ? 6.955 36.899 7.300 1.00 97.62 94 VAL A CA 1
ATOM 660 C C . VAL A 1 94 ? 7.624 36.270 6.073 1.00 97.62 94 VAL A C 1
ATOM 662 O O . VAL A 1 94 ? 8.552 35.478 6.244 1.00 97.62 94 VAL A O 1
ATOM 665 N N . ARG A 1 95 ? 7.243 36.636 4.837 1.00 97.12 95 ARG A N 1
ATOM 666 C CA . ARG A 1 95 ? 7.791 36.043 3.596 1.00 97.12 95 ARG A CA 1
ATOM 667 C C . ARG A 1 95 ? 9.319 36.054 3.560 1.00 97.12 95 ARG A C 1
ATOM 669 O O . ARG A 1 95 ? 9.938 35.011 3.359 1.00 97.12 95 ARG A O 1
ATOM 676 N N . THR A 1 96 ? 9.937 37.210 3.807 1.00 96.50 96 THR A N 1
ATOM 677 C CA . THR A 1 96 ? 11.404 37.350 3.798 1.00 96.50 96 THR A CA 1
ATOM 678 C C . THR A 1 96 ? 12.067 36.462 4.850 1.00 96.50 96 THR A C 1
ATOM 680 O O . THR A 1 96 ? 13.105 35.859 4.592 1.00 96.50 96 THR A O 1
ATOM 683 N N . GLN A 1 97 ? 11.456 36.332 6.030 1.00 97.31 97 GLN A N 1
ATOM 684 C CA . GLN A 1 97 ? 11.972 35.470 7.089 1.00 97.31 97 GLN A CA 1
ATOM 685 C C . GLN A 1 97 ? 11.888 33.991 6.692 1.00 97.31 97 GLN A C 1
ATOM 687 O O . GLN A 1 97 ? 12.857 33.255 6.874 1.00 97.31 97 GLN A O 1
ATOM 692 N N . VAL A 1 98 ? 10.765 33.562 6.110 1.00 96.94 98 VAL A N 1
ATOM 693 C CA . VAL A 1 98 ? 10.578 32.190 5.613 1.00 96.94 98 VAL A CA 1
ATOM 694 C C . VAL A 1 98 ? 11.560 31.872 4.484 1.00 96.94 98 VAL A C 1
ATOM 696 O O . VAL A 1 98 ? 12.156 30.794 4.486 1.00 96.94 98 VAL A O 1
ATOM 699 N N . TYR A 1 99 ? 11.786 32.813 3.563 1.00 96.44 99 TYR A N 1
ATOM 700 C CA . TYR A 1 99 ? 12.794 32.694 2.508 1.00 96.44 99 TYR A CA 1
ATOM 701 C C . TYR A 1 99 ? 14.197 32.451 3.085 1.00 96.44 99 TYR A C 1
ATOM 703 O O . TYR A 1 99 ? 14.841 31.460 2.734 1.00 96.44 99 TYR A O 1
ATOM 711 N N . GLU A 1 100 ? 14.656 33.300 4.010 1.00 96.88 100 GLU A N 1
ATOM 712 C CA . GLU A 1 100 ? 15.997 33.177 4.598 1.00 96.88 100 GLU A CA 1
ATOM 713 C C . GLU A 1 100 ? 16.154 31.898 5.429 1.00 96.88 100 GLU A C 1
ATOM 715 O O . GLU A 1 100 ? 17.189 31.223 5.357 1.00 96.88 100 GLU A O 1
ATOM 720 N N . LEU A 1 101 ? 15.103 31.508 6.161 1.00 96.19 101 LEU A N 1
ATOM 721 C CA . LEU A 1 101 ? 15.071 30.241 6.884 1.00 96.19 101 LEU A CA 1
ATOM 722 C C . LEU A 1 101 ? 15.176 29.058 5.920 1.00 96.19 101 LEU A C 1
ATOM 724 O O . LEU A 1 101 ? 15.984 28.164 6.151 1.00 96.19 101 LEU A O 1
ATOM 728 N N . ASN A 1 102 ? 14.436 29.044 4.812 1.00 95.38 102 ASN A N 1
ATOM 729 C CA . ASN A 1 102 ? 14.569 27.987 3.807 1.00 95.38 102 ASN A CA 1
ATOM 730 C C . ASN A 1 102 ? 15.964 27.959 3.166 1.00 95.38 102 ASN A C 1
ATOM 732 O O . ASN A 1 102 ? 16.512 26.876 2.957 1.00 95.38 102 ASN A O 1
ATOM 736 N N . LYS A 1 103 ? 16.563 29.130 2.927 1.00 94.62 103 LYS A N 1
ATOM 737 C CA . LYS A 1 103 ? 17.880 29.282 2.296 1.00 94.62 103 LYS A CA 1
ATOM 738 C C . LYS A 1 103 ? 19.057 28.869 3.176 1.00 94.62 103 LYS A C 1
ATOM 740 O O . LYS A 1 103 ? 20.061 28.391 2.658 1.00 94.62 103 LYS A O 1
ATOM 745 N N . SER A 1 104 ? 18.984 29.107 4.481 1.00 92.75 104 SER A N 1
ATOM 746 C CA . SER A 1 104 ? 20.157 28.966 5.359 1.00 92.75 104 SER A CA 1
ATOM 747 C C . SER A 1 104 ? 19.857 28.515 6.787 1.00 92.75 104 SER A C 1
ATOM 749 O O . SER A 1 104 ? 20.781 28.156 7.513 1.00 92.75 104 SER A O 1
ATOM 751 N N . GLY A 1 105 ? 18.586 28.500 7.190 1.00 91.75 105 GLY A N 1
ATOM 752 C CA . GLY A 1 105 ? 18.166 28.083 8.522 1.00 91.75 105 GLY A CA 1
ATOM 753 C C . GLY A 1 105 ? 18.294 26.575 8.729 1.00 91.75 105 GLY A C 1
ATOM 754 O O . GLY A 1 105 ? 17.937 25.769 7.859 1.00 91.75 105 GLY A O 1
ATOM 755 N N . ASP A 1 106 ? 18.767 26.197 9.913 1.00 91.06 106 ASP A N 1
ATOM 756 C CA . ASP A 1 106 ? 18.749 24.812 10.370 1.00 91.06 106 ASP A CA 1
ATOM 757 C C . ASP A 1 106 ? 17.334 24.373 10.801 1.00 91.06 106 ASP A C 1
ATOM 759 O O . ASP A 1 106 ? 16.375 25.153 10.791 1.00 91.06 106 ASP A O 1
ATOM 763 N N . ALA A 1 107 ? 17.179 23.086 11.124 1.00 90.00 107 ALA A N 1
ATOM 764 C CA . ALA A 1 107 ? 15.887 22.525 11.518 1.00 90.00 107 ALA A CA 1
ATOM 765 C C . ALA A 1 107 ? 15.334 23.191 12.791 1.00 90.00 107 ALA A C 1
ATOM 767 O O . ALA A 1 107 ? 14.163 23.560 12.823 1.00 90.00 107 ALA A O 1
ATOM 768 N N . ALA A 1 108 ? 16.189 23.430 13.791 1.00 92.00 108 ALA A N 1
ATOM 769 C CA . ALA A 1 108 ? 15.790 24.026 15.063 1.00 92.00 108 ALA A CA 1
ATOM 770 C C . ALA A 1 108 ? 15.273 25.465 14.892 1.00 92.00 108 ALA A C 1
ATOM 772 O O . ALA A 1 108 ? 14.261 25.832 15.485 1.00 92.00 108 ALA A O 1
ATOM 773 N N . ALA A 1 109 ? 15.916 26.273 14.045 1.00 94.94 109 ALA A N 1
ATOM 774 C CA . ALA A 1 109 ? 15.471 27.630 13.741 1.00 94.94 109 ALA A CA 1
ATOM 775 C C . ALA A 1 109 ? 14.106 27.647 13.036 1.00 94.94 109 ALA A C 1
ATOM 777 O O . ALA A 1 109 ? 13.272 28.510 13.316 1.00 94.94 109 ALA A O 1
ATOM 778 N N . LYS A 1 110 ? 13.854 26.683 12.143 1.00 95.38 110 LYS A N 1
ATOM 779 C CA . LYS A 1 110 ? 12.565 26.557 11.448 1.00 95.38 110 LYS A CA 1
ATOM 780 C C . LYS A 1 110 ? 11.451 26.076 12.379 1.00 95.38 110 LYS A C 1
ATOM 782 O O . LYS A 1 110 ? 10.350 26.612 12.323 1.00 95.38 110 LYS A O 1
ATOM 787 N N . GLU A 1 111 ? 11.730 25.112 13.253 1.00 95.06 111 GLU A N 1
ATOM 788 C CA . GLU A 1 111 ? 10.780 24.648 14.275 1.00 95.06 111 GLU A CA 1
ATOM 789 C C . GLU A 1 111 ? 10.443 25.761 15.272 1.00 95.06 111 GLU A C 1
ATOM 791 O O . GLU A 1 111 ? 9.272 25.981 15.584 1.00 95.06 111 GLU A O 1
ATOM 796 N N . ALA A 1 112 ? 11.451 26.521 15.711 1.00 95.81 112 ALA A N 1
ATOM 797 C CA . ALA A 1 112 ? 11.253 27.683 16.568 1.00 95.81 112 ALA A CA 1
ATOM 798 C C . ALA A 1 112 ? 10.375 28.747 15.892 1.00 95.81 112 ALA A C 1
ATOM 800 O O . ALA A 1 112 ? 9.493 29.306 16.542 1.00 95.81 112 ALA A O 1
ATOM 801 N N . PHE A 1 113 ? 10.565 28.992 14.590 1.00 97.81 113 PHE A N 1
ATOM 802 C CA . PHE A 1 113 ? 9.693 29.880 13.820 1.00 97.81 113 PHE A CA 1
ATOM 803 C C . PHE A 1 113 ? 8.243 29.380 13.790 1.00 97.81 113 PHE A C 1
ATOM 805 O O . PHE A 1 113 ? 7.336 30.164 14.053 1.00 97.81 113 PHE A O 1
ATOM 812 N N . VAL A 1 114 ? 8.015 28.092 13.507 1.00 97.19 114 VAL A N 1
ATOM 813 C CA . VAL A 1 114 ? 6.661 27.510 13.474 1.00 97.19 114 VAL A CA 1
ATOM 814 C C . VAL A 1 114 ? 5.967 27.676 14.828 1.00 97.19 114 VAL A C 1
ATOM 816 O O . VAL A 1 114 ? 4.830 28.150 14.879 1.00 97.19 114 VAL A O 1
ATOM 819 N N . ALA A 1 115 ? 6.655 27.344 15.924 1.00 96.00 115 ALA A N 1
ATOM 820 C CA . ALA A 1 115 ? 6.111 27.473 17.273 1.00 96.00 115 ALA A CA 1
ATOM 821 C C . ALA A 1 115 ? 5.793 28.936 17.637 1.00 96.00 115 ALA A C 1
ATOM 823 O O . ALA A 1 115 ? 4.711 29.226 18.151 1.00 96.00 115 ALA A O 1
ATOM 824 N N . ASP A 1 116 ? 6.707 29.864 17.333 1.00 96.94 116 ASP A N 1
ATOM 825 C CA . ASP A 1 116 ? 6.538 31.294 17.609 1.00 96.94 116 ASP A CA 1
ATOM 826 C C . ASP A 1 116 ? 5.394 31.906 16.788 1.00 96.94 116 ASP A C 1
ATOM 828 O O . ASP A 1 116 ? 4.533 32.594 17.342 1.00 96.94 116 ASP A O 1
ATOM 832 N N . PHE A 1 117 ? 5.337 31.612 15.485 1.00 97.25 117 PHE A N 1
ATOM 833 C CA . PHE A 1 117 ? 4.282 32.103 14.600 1.00 97.25 117 PHE A CA 1
ATOM 834 C C . PHE A 1 117 ? 2.905 31.595 15.039 1.00 97.25 117 PHE A C 1
ATOM 836 O O . PHE A 1 117 ? 1.978 32.397 15.166 1.00 97.25 117 PHE A O 1
ATOM 843 N N . THR A 1 118 ? 2.794 30.297 15.342 1.00 95.06 118 THR A N 1
ATOM 844 C CA . THR A 1 118 ? 1.544 29.669 15.801 1.00 95.06 118 THR A CA 1
ATOM 845 C C . THR A 1 118 ? 1.081 30.268 17.128 1.00 95.06 118 THR A C 1
ATOM 847 O O . THR A 1 118 ? -0.084 30.629 17.281 1.00 95.06 118 THR A O 1
ATOM 850 N N . SER A 1 119 ? 1.999 30.442 18.088 1.00 95.19 119 SER A N 1
ATOM 851 C CA . SER A 1 119 ? 1.670 31.004 19.402 1.00 95.19 119 SER A CA 1
ATOM 852 C C . SER A 1 119 ? 1.244 32.471 19.337 1.00 95.19 119 SER A C 1
ATOM 854 O O . SER A 1 119 ? 0.413 32.891 20.143 1.00 95.19 119 SER A O 1
ATOM 856 N N . LYS A 1 120 ? 1.830 33.269 18.436 1.00 96.50 120 LYS A N 1
ATOM 857 C CA . LYS A 1 120 ? 1.505 34.697 18.291 1.00 96.50 120 LYS A CA 1
ATOM 858 C C . LYS A 1 120 ? 0.254 34.937 17.456 1.00 96.50 120 LYS A C 1
ATOM 860 O O . LYS A 1 120 ? -0.407 35.954 17.649 1.00 96.50 120 LYS A O 1
ATOM 865 N N . ASN A 1 121 ? -0.078 34.008 16.561 1.00 95.38 121 ASN A N 1
ATOM 866 C CA . ASN A 1 121 ? -1.172 34.153 15.608 1.00 95.38 121 ASN A CA 1
ATOM 867 C C . ASN A 1 121 ? -2.143 32.957 15.635 1.00 95.38 121 ASN A C 1
ATOM 869 O O . ASN A 1 121 ? -2.443 32.394 14.580 1.00 95.38 121 ASN A O 1
ATOM 873 N N . PRO A 1 122 ? -2.692 32.573 16.805 1.00 92.31 122 PRO A N 1
ATOM 874 C CA . PRO A 1 122 ? -3.559 31.397 16.915 1.00 92.31 122 PRO A CA 1
ATOM 875 C C . PRO A 1 122 ? -4.886 31.549 16.155 1.00 92.31 122 PRO A C 1
ATOM 877 O O . PRO A 1 122 ? -5.546 30.560 15.864 1.00 92.31 122 PRO A O 1
ATOM 880 N N . GLY A 1 123 ? -5.292 32.786 15.843 1.00 89.38 123 GLY A N 1
ATOM 881 C CA . GLY A 1 123 ? -6.492 33.078 15.055 1.00 89.38 123 GLY A CA 1
ATOM 882 C C . GLY A 1 123 ? -6.270 33.118 13.541 1.00 89.38 123 GLY A C 1
ATOM 883 O O . GLY A 1 123 ? -7.248 33.250 12.809 1.00 89.38 123 GLY A O 1
ATOM 884 N N . SER A 1 124 ? -5.020 33.034 13.074 1.00 94.06 124 SER A N 1
ATOM 885 C CA . SER A 1 124 ? -4.716 33.006 11.641 1.00 94.06 124 SER A CA 1
ATOM 886 C C . SER A 1 124 ? -5.092 31.652 11.057 1.00 94.06 124 SER A C 1
ATOM 888 O O . SER A 1 124 ? -4.717 30.611 11.602 1.00 94.06 124 SER A O 1
ATOM 890 N N . ARG A 1 125 ? -5.788 31.649 9.918 1.00 94.44 125 ARG A N 1
ATOM 891 C CA . ARG A 1 125 ? -6.065 30.400 9.189 1.00 94.44 125 ARG A CA 1
ATOM 892 C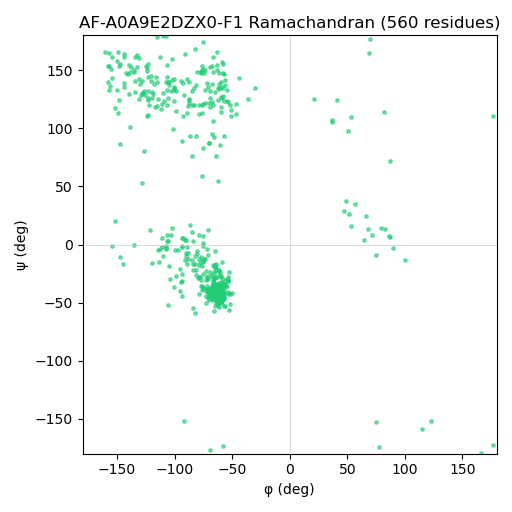 C . ARG A 1 125 ? -4.847 29.877 8.439 1.00 94.44 125 ARG A C 1
ATOM 894 O O . ARG A 1 125 ? -4.756 28.673 8.219 1.00 94.44 125 ARG A O 1
ATOM 901 N N . ILE A 1 126 ? -3.918 30.764 8.074 1.00 96.88 126 ILE A N 1
ATOM 902 C CA . ILE A 1 126 ? -2.611 30.366 7.552 1.00 96.88 126 ILE A CA 1
ATOM 903 C C . ILE A 1 126 ? -1.688 30.098 8.737 1.00 96.88 126 ILE A C 1
ATOM 905 O O . ILE A 1 126 ? -1.417 31.000 9.531 1.00 96.88 126 ILE A O 1
ATOM 909 N N . GLN A 1 127 ? -1.190 28.871 8.820 1.00 97.50 127 GLN A N 1
ATOM 910 C CA . GLN A 1 127 ? -0.108 28.468 9.715 1.00 97.50 127 GLN A CA 1
ATOM 911 C C . GLN A 1 127 ? 1.103 28.036 8.883 1.00 97.50 127 GLN A C 1
ATOM 913 O O . GLN A 1 127 ? 1.049 28.046 7.656 1.00 97.50 127 GLN A O 1
ATOM 918 N N . PHE A 1 128 ? 2.207 27.664 9.526 1.00 96.81 128 PHE A N 1
ATOM 919 C CA . PHE A 1 128 ? 3.389 27.146 8.836 1.00 96.81 128 PHE A CA 1
ATOM 920 C C . PHE A 1 128 ? 3.772 25.777 9.376 1.00 96.81 128 PHE A C 1
ATOM 922 O O . PHE A 1 128 ? 3.590 25.496 10.557 1.00 96.81 128 PHE A O 1
ATOM 929 N N . GLN A 1 129 ? 4.354 24.939 8.522 1.00 95.25 129 GLN A N 1
ATOM 930 C CA . GLN A 1 129 ? 4.924 23.666 8.948 1.00 95.25 129 GLN A CA 1
ATOM 931 C C . GLN A 1 129 ? 6.188 23.325 8.168 1.00 95.25 129 GLN A C 1
ATOM 933 O O . GLN A 1 129 ? 6.449 23.861 7.088 1.00 95.25 129 GLN A O 1
ATOM 938 N N . LEU A 1 130 ? 6.944 22.372 8.706 1.00 92.56 130 LEU A N 1
ATOM 939 C CA . LEU A 1 130 ? 8.037 21.735 7.993 1.00 92.56 130 LEU A CA 1
ATOM 940 C C . LEU A 1 130 ? 7.535 20.545 7.180 1.00 92.56 130 LEU A C 1
ATOM 942 O O . LEU A 1 130 ? 6.982 19.593 7.724 1.00 92.56 130 LEU A O 1
ATOM 946 N N . VAL A 1 131 ? 7.808 20.550 5.879 1.00 86.44 131 VAL A N 1
ATOM 947 C CA . VAL A 1 131 ? 7.536 19.421 4.986 1.00 86.44 131 VAL A CA 1
ATOM 948 C C . VAL A 1 131 ? 8.826 18.726 4.596 1.00 86.44 131 VAL A C 1
ATOM 950 O O . VAL A 1 131 ? 9.869 19.353 4.376 1.00 86.44 131 VAL A O 1
ATOM 953 N N . ARG A 1 132 ? 8.765 17.387 4.561 1.00 78.19 132 ARG A N 1
ATOM 954 C CA . ARG A 1 132 ? 9.933 16.511 4.348 1.00 78.19 132 ARG A CA 1
ATOM 955 C C . ARG A 1 132 ? 11.110 16.883 5.268 1.00 78.19 132 ARG A C 1
ATOM 957 O O . ARG A 1 132 ? 12.267 16.888 4.848 1.00 78.19 132 ARG A O 1
ATOM 964 N N . GLY A 1 133 ? 10.778 17.270 6.503 1.00 73.25 133 GLY A N 1
ATOM 965 C CA . GLY A 1 133 ? 11.703 17.590 7.592 1.00 73.25 133 GLY A CA 1
ATOM 966 C C . GLY A 1 133 ? 12.621 18.798 7.381 1.00 73.25 133 GLY A C 1
ATOM 967 O O . GLY A 1 133 ? 13.496 19.018 8.208 1.00 73.25 133 GLY A O 1
ATOM 968 N N . THR A 1 134 ? 12.496 19.552 6.281 1.00 81.75 134 THR A N 1
ATOM 969 C CA . THR A 1 134 ? 13.517 20.561 5.926 1.00 81.75 134 THR A CA 1
ATOM 970 C C . THR A 1 134 ? 12.994 21.831 5.264 1.00 81.75 134 THR A C 1
ATOM 972 O O . THR A 1 134 ? 13.726 22.822 5.248 1.00 81.75 134 THR A O 1
ATOM 975 N N . VAL A 1 135 ? 11.768 21.840 4.735 1.00 90.94 135 VAL A N 1
ATOM 976 C CA . VAL A 1 135 ? 11.222 22.985 3.991 1.00 90.94 135 VAL A CA 1
ATOM 977 C C . VAL A 1 135 ? 10.046 23.590 4.742 1.00 90.94 135 VAL A C 1
ATOM 979 O O . VAL A 1 135 ? 9.100 22.884 5.062 1.00 90.94 135 VAL A O 1
ATOM 982 N N . LEU A 1 136 ? 10.108 24.888 5.006 1.00 94.94 136 LEU A N 1
ATOM 983 C CA . LEU A 1 136 ? 9.071 25.660 5.674 1.00 94.94 136 LEU A CA 1
ATOM 984 C C . LEU A 1 136 ? 8.060 26.177 4.645 1.00 94.94 136 LEU A C 1
ATOM 986 O O . LEU A 1 136 ? 8.451 26.884 3.713 1.00 94.94 136 LEU A O 1
ATOM 990 N N . VAL A 1 137 ? 6.787 25.817 4.809 1.00 95.12 137 VAL A N 1
ATOM 991 C CA . VAL A 1 137 ? 5.698 26.153 3.873 1.00 95.12 137 VAL A CA 1
ATOM 992 C C . VAL A 1 137 ? 4.442 26.583 4.632 1.00 95.12 137 VAL A C 1
ATOM 994 O O . VAL A 1 137 ? 4.251 26.134 5.770 1.00 95.12 137 VAL A O 1
ATOM 997 N N . PRO A 1 138 ? 3.580 27.421 4.033 1.00 97.00 138 PRO A N 1
ATOM 998 C CA . PRO A 1 138 ? 2.295 27.746 4.623 1.00 97.00 138 PRO A CA 1
ATOM 999 C C . PRO A 1 138 ? 1.306 26.589 4.485 1.00 97.00 138 PRO A C 1
ATOM 1001 O O . PRO A 1 138 ? 1.308 25.839 3.503 1.00 97.00 138 PRO A O 1
ATOM 1004 N N . ILE A 1 139 ? 0.429 26.474 5.475 1.00 95.94 139 ILE A N 1
ATOM 1005 C CA . ILE A 1 139 ? -0.642 25.488 5.542 1.00 95.94 139 ILE A CA 1
ATOM 1006 C C . ILE A 1 139 ? -1.958 26.130 5.933 1.00 95.94 139 ILE A C 1
ATOM 1008 O O . ILE A 1 139 ? -1.982 27.131 6.650 1.00 95.94 139 ILE A O 1
ATOM 1012 N N . VAL A 1 140 ? -3.046 25.509 5.499 1.00 95.44 140 VAL A N 1
ATOM 1013 C CA . VAL A 1 140 ? -4.403 25.830 5.930 1.00 95.44 140 VAL A CA 1
ATOM 1014 C C . VAL A 1 140 ? -5.120 24.522 6.239 1.00 95.44 140 VAL A C 1
ATOM 1016 O O . VAL A 1 140 ? -5.110 23.584 5.438 1.00 95.44 140 VAL A O 1
ATOM 1019 N N . ASP A 1 141 ? -5.766 24.478 7.399 1.00 91.94 141 ASP A N 1
ATOM 1020 C CA . ASP A 1 141 ? -6.591 23.348 7.815 1.00 91.94 141 ASP A CA 1
ATOM 1021 C C . ASP A 1 141 ? -7.929 23.363 7.064 1.00 91.94 141 ASP A C 1
ATOM 1023 O O . ASP A 1 141 ? -8.931 23.934 7.492 1.00 91.94 141 ASP A O 1
ATOM 1027 N N . THR A 1 142 ? -7.906 22.823 5.849 1.00 88.56 142 THR A N 1
ATOM 1028 C CA . THR A 1 142 ? -9.066 22.713 4.968 1.00 88.56 142 THR A CA 1
ATOM 1029 C C . THR A 1 142 ? -8.936 21.453 4.105 1.00 88.56 142 THR A C 1
ATOM 1031 O O . THR A 1 142 ? -7.808 21.009 3.861 1.00 88.56 142 THR A O 1
ATOM 1034 N N . PRO A 1 143 ? -10.049 20.858 3.646 1.00 85.44 143 PRO A N 1
ATOM 1035 C CA . PRO A 1 143 ? -10.024 19.666 2.808 1.00 85.44 143 PRO A CA 1
ATOM 1036 C C . PRO A 1 143 ? -9.245 19.855 1.511 1.00 85.44 143 PRO A C 1
ATOM 1038 O O . PRO A 1 143 ? -9.178 20.954 0.951 1.00 85.44 143 PRO A O 1
ATOM 1041 N N . LYS A 1 144 ? -8.755 18.741 0.960 1.00 86.94 144 LYS A N 1
ATOM 1042 C CA . LYS A 1 144 ? -8.244 18.704 -0.416 1.00 86.94 144 LYS A CA 1
ATOM 1043 C C . LYS A 1 144 ? -9.318 19.182 -1.392 1.00 86.94 144 LYS A C 1
ATOM 1045 O O . LYS A 1 144 ? -10.496 18.841 -1.261 1.00 86.94 144 LYS A O 1
ATOM 1050 N N . ARG A 1 145 ? -8.905 19.934 -2.408 1.00 82.88 145 ARG A N 1
ATOM 1051 C CA . ARG A 1 145 ? -9.828 20.540 -3.374 1.00 82.88 145 ARG A CA 1
ATOM 1052 C C . ARG A 1 145 ? -9.835 19.757 -4.666 1.00 82.88 145 ARG A C 1
ATOM 1054 O O . ARG A 1 145 ? -8.786 19.320 -5.127 1.00 82.88 145 ARG A O 1
ATOM 1061 N N . THR A 1 146 ? -11.009 19.612 -5.267 1.00 85.56 146 THR A N 1
ATOM 1062 C CA . THR A 1 146 ? -11.135 19.070 -6.619 1.00 85.56 146 THR A CA 1
ATOM 1063 C C . THR A 1 146 ? -10.267 19.874 -7.582 1.00 85.56 146 THR A C 1
ATOM 1065 O O . THR A 1 146 ? -10.311 21.103 -7.563 1.00 85.56 146 THR A O 1
ATOM 1068 N N . THR A 1 147 ? -9.501 19.190 -8.426 1.00 86.44 147 THR A N 1
ATOM 1069 C CA . THR A 1 147 ? -8.654 19.824 -9.438 1.00 86.44 147 THR A CA 1
ATOM 1070 C C . THR A 1 147 ? -9.056 19.359 -10.821 1.00 86.44 147 THR A C 1
ATOM 1072 O O . THR A 1 147 ? -9.449 18.211 -11.007 1.00 86.44 147 THR A O 1
ATOM 1075 N N . THR A 1 148 ? -8.959 20.247 -11.800 1.00 88.62 148 THR A N 1
ATOM 1076 C CA . THR A 1 148 ? -9.110 19.910 -13.220 1.00 88.62 148 THR A CA 1
ATOM 1077 C C . THR A 1 148 ? -7.762 19.751 -13.919 1.00 88.62 148 THR A C 1
ATOM 1079 O O . THR A 1 148 ? -7.698 19.343 -15.078 1.00 88.62 148 THR A O 1
ATOM 1082 N N . LYS A 1 149 ? -6.667 20.021 -13.199 1.00 89.75 149 LYS A N 1
ATOM 1083 C CA . LYS A 1 149 ? -5.318 20.025 -13.749 1.00 89.75 149 LYS A CA 1
ATOM 1084 C C . LYS A 1 149 ? -4.676 18.648 -13.654 1.00 89.75 149 LYS A C 1
ATOM 1086 O O . LYS A 1 149 ? -4.823 17.941 -12.655 1.00 89.75 149 LYS A O 1
ATOM 1091 N N . LEU A 1 150 ? -3.923 18.299 -14.690 1.00 89.62 150 LEU A N 1
ATOM 1092 C CA . LEU A 1 150 ? -3.024 17.154 -14.706 1.00 89.62 150 LEU A CA 1
ATOM 1093 C C . LEU A 1 150 ? -1.581 17.651 -14.730 1.00 89.62 150 LEU A C 1
ATOM 1095 O O . LEU A 1 150 ? -1.161 18.329 -15.668 1.00 89.62 150 LEU A O 1
ATOM 1099 N N . PHE A 1 151 ? -0.804 17.267 -13.728 1.00 90.69 151 PHE A N 1
ATOM 1100 C CA . PHE A 1 151 ? 0.636 17.454 -13.723 1.00 90.69 151 PHE A CA 1
ATOM 1101 C C . PHE A 1 151 ? 1.297 16.311 -14.492 1.00 90.69 151 PHE A C 1
ATOM 1103 O O . PHE A 1 151 ? 0.945 15.148 -14.302 1.00 90.69 151 PHE A O 1
ATOM 1110 N N . SER A 1 152 ? 2.257 16.611 -15.366 1.00 90.75 152 SER A N 1
ATOM 1111 C CA . SER A 1 152 ? 3.034 15.587 -16.075 1.00 90.75 152 SER A CA 1
ATOM 1112 C C . SER A 1 152 ? 4.496 15.984 -16.228 1.00 90.75 152 SER A C 1
ATOM 1114 O O . SER A 1 152 ? 4.825 17.162 -16.386 1.00 90.75 152 SER A O 1
ATOM 1116 N N . VAL A 1 153 ? 5.376 14.977 -16.205 1.00 90.88 153 VAL A N 1
ATOM 1117 C CA . VAL A 1 153 ? 6.825 15.147 -16.387 1.00 90.88 153 VAL A CA 1
ATOM 1118 C C . VAL A 1 153 ? 7.335 14.221 -17.476 1.00 90.88 153 VAL A C 1
ATOM 1120 O O . VAL A 1 153 ? 7.115 13.011 -17.424 1.00 90.88 153 VAL A O 1
ATOM 1123 N N . PHE A 1 154 ? 8.091 14.790 -18.409 1.00 91.44 154 PHE A N 1
ATOM 1124 C CA . PHE A 1 154 ? 8.753 14.096 -19.503 1.00 91.44 154 PHE A CA 1
ATOM 1125 C C . PHE A 1 154 ? 10.262 14.344 -19.452 1.00 91.44 154 PHE A C 1
ATOM 1127 O O . PHE A 1 154 ? 10.716 15.485 -19.542 1.00 91.44 154 PHE A O 1
ATOM 1134 N N . GLY A 1 155 ? 11.048 13.276 -19.326 1.00 90.50 155 GLY A N 1
ATOM 1135 C CA . GLY A 1 155 ? 12.511 13.321 -19.349 1.00 90.50 155 GLY A CA 1
ATOM 1136 C C . GLY A 1 155 ? 13.096 12.863 -20.692 1.00 90.50 155 GLY A C 1
ATOM 1137 O O . GLY A 1 155 ? 12.422 12.146 -21.433 1.00 90.50 155 GLY A O 1
ATOM 1138 N N . PRO A 1 156 ? 14.349 13.228 -21.021 1.00 89.12 156 PRO A N 1
ATOM 1139 C CA . PRO A 1 156 ? 15.016 12.768 -22.240 1.00 89.12 156 PRO A CA 1
ATOM 1140 C C . PRO A 1 156 ? 15.110 11.236 -22.311 1.00 89.12 156 PRO A C 1
ATOM 1142 O O . PRO A 1 156 ? 15.491 10.594 -21.333 1.00 89.12 156 PRO A O 1
ATOM 1145 N N . ALA A 1 157 ? 14.794 10.656 -23.471 1.00 86.81 157 ALA A N 1
ATOM 1146 C CA . ALA A 1 157 ? 14.874 9.211 -23.722 1.00 86.81 157 ALA A CA 1
ATOM 1147 C C . ALA A 1 157 ? 15.515 8.845 -25.076 1.00 86.81 157 ALA A C 1
ATOM 1149 O O . ALA A 1 157 ? 15.655 7.668 -25.399 1.00 86.81 157 ALA A O 1
ATOM 1150 N N . GLY A 1 158 ? 15.917 9.841 -25.863 1.00 85.19 158 GLY A N 1
ATOM 1151 C CA . GLY A 1 158 ? 16.593 9.684 -27.147 1.00 85.19 158 GLY A CA 1
ATOM 1152 C C . GLY A 1 158 ? 16.599 11.002 -27.916 1.00 85.19 158 GLY A C 1
ATOM 1153 O O . GLY A 1 158 ? 16.069 12.007 -27.438 1.00 85.19 158 GLY A O 1
ATOM 1154 N N . GLU A 1 159 ? 17.177 11.002 -29.115 1.00 82.25 159 GLU A N 1
ATOM 1155 C CA . GLU A 1 159 ? 17.061 12.141 -30.029 1.00 82.25 159 GLU A CA 1
ATOM 1156 C C . GLU A 1 159 ? 15.584 12.335 -30.406 1.00 82.25 159 GLU A C 1
ATOM 1158 O O . GLU A 1 159 ? 14.907 11.386 -30.808 1.00 82.25 159 GLU A O 1
ATOM 1163 N N . ASN A 1 160 ? 15.054 13.542 -30.177 1.00 84.56 160 ASN A N 1
ATOM 1164 C CA . ASN A 1 160 ? 13.633 13.877 -30.348 1.00 84.56 160 ASN A CA 1
ATOM 1165 C C . ASN A 1 160 ? 12.666 12.920 -29.621 1.00 84.56 160 ASN A C 1
ATOM 1167 O O . ASN A 1 160 ? 11.529 12.733 -30.052 1.00 84.56 160 ASN A O 1
ATOM 1171 N N . THR A 1 161 ? 13.111 12.276 -28.536 1.00 88.62 161 THR A N 1
ATOM 1172 C CA . THR A 1 161 ? 12.295 11.323 -27.778 1.00 88.62 161 THR A CA 1
ATOM 1173 C C . THR A 1 161 ? 12.301 11.661 -26.296 1.00 88.62 161 THR A C 1
ATOM 1175 O O . THR A 1 161 ? 13.369 11.796 -25.688 1.00 88.62 161 THR A O 1
ATOM 1178 N N . LYS A 1 162 ? 11.115 11.714 -25.681 1.00 91.69 162 LYS A N 1
ATOM 1179 C CA . LYS A 1 162 ? 10.975 11.827 -24.224 1.00 91.69 162 LYS A CA 1
ATOM 1180 C C . LYS A 1 162 ? 10.145 10.709 -23.625 1.00 91.69 162 LYS A C 1
ATOM 1182 O O . LYS A 1 162 ? 9.155 10.276 -24.206 1.00 91.69 162 LYS A O 1
ATOM 1187 N N . ALA A 1 163 ? 10.537 10.280 -22.433 1.00 91.56 163 ALA A N 1
ATOM 1188 C CA . ALA A 1 163 ? 9.780 9.347 -21.619 1.00 91.56 163 ALA A CA 1
ATOM 1189 C C . ALA A 1 163 ? 8.989 10.091 -20.549 1.00 91.56 163 ALA A C 1
ATOM 1191 O O . ALA A 1 163 ? 9.558 10.904 -19.821 1.00 91.56 163 ALA A O 1
ATOM 1192 N N . MET A 1 164 ? 7.705 9.774 -20.412 1.00 91.19 164 MET A N 1
ATOM 1193 C CA . MET A 1 164 ? 6.922 10.185 -19.256 1.00 91.19 164 MET A CA 1
ATOM 1194 C C . MET A 1 164 ? 7.474 9.500 -18.008 1.00 91.19 164 MET A C 1
ATOM 1196 O O . MET A 1 164 ? 7.701 8.289 -17.994 1.00 91.19 164 MET A O 1
ATOM 1200 N N . TRP A 1 165 ? 7.697 10.285 -16.962 1.00 85.69 165 TRP A N 1
ATOM 1201 C CA . TRP A 1 165 ? 8.151 9.799 -15.661 1.00 85.69 165 TRP A CA 1
ATOM 1202 C C . TRP A 1 165 ? 6.994 9.701 -14.672 1.00 85.69 165 TRP A C 1
ATOM 1204 O O . TRP A 1 165 ? 6.954 8.769 -13.876 1.00 85.69 165 TRP A O 1
ATOM 1214 N N . THR A 1 166 ? 6.051 10.641 -14.735 1.00 85.62 166 THR A N 1
ATOM 1215 C CA . THR A 1 166 ? 4.869 10.671 -13.872 1.00 85.62 166 THR A CA 1
ATOM 1216 C C . THR A 1 166 ? 3.746 11.478 -14.521 1.00 85.62 166 THR A C 1
ATOM 1218 O O . THR A 1 166 ? 4.015 12.384 -15.320 1.00 85.62 166 THR A O 1
ATOM 1221 N N . ALA A 1 167 ? 2.510 11.146 -14.152 1.00 87.62 167 ALA A N 1
ATOM 1222 C CA . ALA A 1 167 ? 1.325 11.960 -14.358 1.00 87.62 167 ALA A CA 1
ATOM 1223 C C . ALA A 1 167 ? 0.449 11.852 -13.103 1.00 87.62 167 ALA A C 1
ATOM 1225 O O . ALA A 1 167 ? 0.195 10.738 -12.652 1.00 87.62 167 ALA A O 1
ATOM 1226 N N . ALA A 1 168 ? 0.012 12.979 -12.543 1.00 87.56 168 ALA A N 1
ATOM 1227 C CA . ALA A 1 168 ? -0.731 13.018 -11.284 1.00 87.56 168 ALA A CA 1
ATOM 1228 C C . ALA A 1 168 ? -1.746 14.176 -11.259 1.00 87.56 168 ALA A C 1
ATOM 1230 O O . ALA A 1 168 ? -1.531 15.180 -11.947 1.00 87.56 168 ALA A O 1
ATOM 1231 N N . PRO A 1 169 ? -2.827 14.084 -10.463 1.00 85.38 169 PRO A N 1
ATOM 1232 C CA . PRO A 1 169 ? -3.752 15.195 -10.272 1.00 85.38 169 PRO A CA 1
ATOM 1233 C C . PRO A 1 169 ? -3.038 16.409 -9.682 1.00 85.38 169 PRO A C 1
ATOM 1235 O O . PRO A 1 169 ? -2.281 16.285 -8.716 1.00 85.38 169 PRO A O 1
ATOM 1238 N N . GLY A 1 170 ? -3.327 17.587 -10.226 1.00 87.00 170 GLY A N 1
ATOM 1239 C CA . GLY A 1 170 ? -2.884 18.860 -9.675 1.00 87.00 170 GLY A CA 1
ATOM 1240 C C . GLY A 1 170 ? -1.923 19.620 -10.577 1.00 87.00 170 GLY A C 1
ATOM 1241 O O . GLY A 1 170 ? -1.883 19.454 -11.798 1.00 87.00 170 GLY A O 1
ATOM 1242 N N . ARG A 1 171 ? -1.179 20.530 -9.951 1.00 87.06 171 ARG A N 1
ATOM 1243 C CA . ARG A 1 171 ? -0.332 21.521 -10.620 1.00 87.06 171 ARG A CA 1
ATOM 1244 C C . ARG A 1 171 ? 1.158 21.209 -10.503 1.00 87.06 171 ARG A C 1
ATOM 1246 O O . ARG A 1 171 ? 1.618 20.573 -9.557 1.00 87.06 171 ARG A O 1
ATOM 1253 N N . TYR A 1 172 ? 1.913 21.718 -11.467 1.00 86.00 172 TYR A N 1
ATOM 1254 C CA . TYR A 1 172 ? 3.364 21.765 -11.437 1.00 86.00 172 TYR A CA 1
ATOM 1255 C C . TYR A 1 172 ? 3.832 22.539 -10.211 1.00 86.00 172 TYR A C 1
ATOM 1257 O O . TYR A 1 172 ? 3.437 23.686 -9.997 1.00 86.00 172 TYR A O 1
ATOM 1265 N N . MET A 1 173 ? 4.716 21.899 -9.455 1.00 82.19 173 MET A N 1
ATOM 1266 C CA . MET A 1 173 ? 5.436 22.509 -8.354 1.00 82.19 173 MET A CA 1
ATOM 1267 C C . MET A 1 173 ? 6.905 22.646 -8.741 1.00 82.19 173 MET A C 1
ATOM 1269 O O . MET A 1 173 ? 7.507 21.657 -9.178 1.00 82.19 173 MET A O 1
ATOM 1273 N N . PRO A 1 174 ? 7.509 23.833 -8.571 1.00 81.44 174 PRO A N 1
ATOM 1274 C CA . PRO A 1 174 ? 8.934 23.980 -8.782 1.00 81.44 174 PRO A CA 1
ATOM 1275 C C . PRO A 1 174 ? 9.709 23.131 -7.774 1.00 81.44 174 PRO A C 1
ATOM 1277 O O . PRO A 1 174 ? 9.180 22.655 -6.762 1.00 81.44 174 PRO A O 1
ATOM 1280 N N . LYS A 1 175 ? 11.001 22.957 -8.056 1.00 86.50 175 LYS A N 1
ATOM 1281 C CA . LYS A 1 175 ? 11.966 22.285 -7.177 1.00 86.50 175 LYS A CA 1
ATOM 1282 C C . LYS A 1 175 ? 11.780 22.748 -5.730 1.00 86.50 175 LYS A C 1
ATOM 1284 O O . LYS A 1 175 ? 11.465 23.912 -5.510 1.00 86.50 175 LYS A O 1
ATOM 1289 N N . HIS A 1 176 ? 11.945 21.863 -4.750 1.00 88.56 176 HIS A N 1
ATOM 1290 C CA . HIS A 1 176 ? 11.784 22.248 -3.345 1.00 88.56 176 HIS A CA 1
ATOM 1291 C C . HIS A 1 176 ? 12.821 23.319 -2.989 1.00 88.56 176 HIS A C 1
ATOM 1293 O O . HIS A 1 176 ? 13.9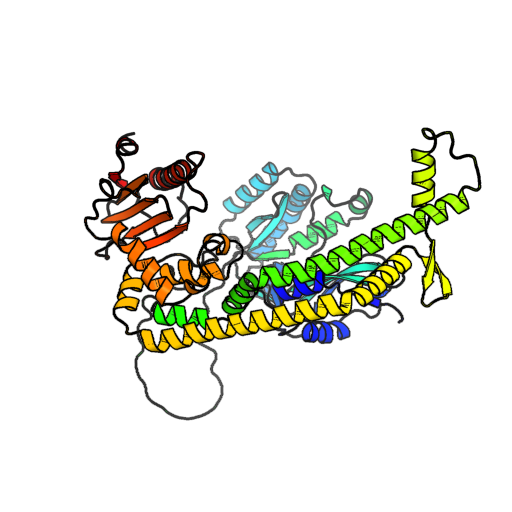77 23.118 -3.364 1.00 88.56 176 HIS A O 1
ATOM 1299 N N . PRO A 1 177 ? 12.481 24.378 -2.228 1.00 90.12 177 PRO A N 1
ATOM 1300 C CA . PRO A 1 177 ? 13.409 25.436 -1.833 1.00 90.12 177 PRO A CA 1
ATOM 1301 C C . PRO A 1 177 ? 14.329 24.957 -0.701 1.00 90.12 177 PRO A C 1
ATOM 1303 O O . PRO A 1 177 ? 14.367 25.499 0.399 1.00 90.12 177 PRO A O 1
ATOM 1306 N N . ASN A 1 178 ? 15.070 23.886 -0.980 1.00 89.19 178 ASN A N 1
ATOM 1307 C CA . ASN A 1 178 ? 16.130 23.342 -0.158 1.00 89.19 178 ASN A CA 1
ATOM 1308 C C . ASN A 1 178 ? 17.456 23.567 -0.907 1.00 89.19 178 ASN A C 1
ATOM 1310 O O . ASN A 1 178 ? 17.634 22.980 -1.976 1.00 89.19 178 ASN A O 1
ATOM 1314 N N . PRO A 1 179 ? 18.398 24.355 -0.359 1.00 87.81 179 PRO A N 1
ATOM 1315 C CA . PRO A 1 179 ? 19.655 24.711 -1.023 1.00 87.81 179 PRO A CA 1
ATOM 1316 C C . PRO A 1 179 ? 20.457 23.509 -1.520 1.00 87.81 179 PRO A C 1
ATOM 1318 O O . PRO A 1 179 ? 21.110 23.593 -2.552 1.00 87.81 179 PRO A O 1
ATOM 1321 N N . THR A 1 180 ? 20.371 22.368 -0.828 1.00 87.62 180 THR A N 1
ATOM 1322 C CA . THR A 1 180 ? 21.078 21.133 -1.215 1.00 87.62 180 THR A CA 1
ATOM 1323 C C . THR A 1 180 ? 20.613 20.559 -2.552 1.00 87.62 180 THR A C 1
ATOM 1325 O O . THR A 1 180 ? 21.310 19.735 -3.141 1.00 87.62 180 THR A O 1
ATOM 1328 N N . GLN A 1 181 ? 19.446 20.985 -3.038 1.00 86.00 181 GLN A N 1
ATOM 1329 C CA . GLN A 1 181 ? 18.921 20.571 -4.328 1.00 86.00 181 GLN A CA 1
ATOM 1330 C C . GLN A 1 181 ? 19.380 21.486 -5.462 1.00 86.00 181 GLN A C 1
ATOM 1332 O O . GLN A 1 181 ? 19.289 21.066 -6.607 1.00 86.00 181 GLN A O 1
ATOM 1337 N N . PHE A 1 182 ? 19.879 22.692 -5.195 1.00 87.50 182 PHE A N 1
ATOM 1338 C CA . PHE A 1 182 ? 20.289 23.643 -6.230 1.00 87.50 182 PHE A CA 1
ATOM 1339 C C . PHE A 1 182 ? 21.807 23.631 -6.406 1.00 87.50 182 PHE A C 1
ATOM 1341 O O . PHE A 1 182 ? 22.576 23.643 -5.446 1.00 87.50 182 PHE A O 1
ATOM 1348 N N . SER A 1 183 ? 22.247 23.626 -7.658 1.00 88.25 183 SER A N 1
ATOM 1349 C CA . SER A 1 183 ? 23.636 23.895 -8.015 1.00 88.25 183 SER A CA 1
ATOM 1350 C C . SER A 1 183 ? 24.008 25.348 -7.701 1.00 88.25 183 SER A C 1
ATOM 1352 O O . SER A 1 183 ? 23.148 26.218 -7.573 1.00 88.25 183 SER A O 1
ATOM 1354 N N . ALA A 1 184 ? 25.309 25.638 -7.613 1.00 86.44 184 ALA A N 1
ATOM 1355 C CA . ALA A 1 184 ? 25.790 27.002 -7.381 1.00 86.44 184 ALA A CA 1
ATOM 1356 C C . ALA A 1 184 ? 25.316 27.995 -8.464 1.00 86.44 184 ALA A C 1
ATOM 1358 O O . ALA A 1 184 ? 25.059 29.156 -8.161 1.00 86.44 184 ALA A O 1
ATOM 1359 N N . GLU A 1 185 ? 25.168 27.531 -9.707 1.00 86.19 185 GLU A N 1
ATOM 1360 C CA . GLU A 1 185 ? 24.657 28.327 -10.826 1.00 86.19 185 GLU A CA 1
ATOM 1361 C C . GLU A 1 185 ? 23.155 28.608 -10.681 1.00 86.19 185 GLU A C 1
ATOM 1363 O O . GLU A 1 185 ? 22.736 29.761 -10.774 1.00 86.19 185 GLU A O 1
ATOM 1368 N N . GLU A 1 186 ? 22.352 27.596 -10.335 1.00 84.06 186 GLU A N 1
ATOM 1369 C CA . GLU A 1 186 ? 20.922 27.782 -10.045 1.00 84.06 186 GLU A CA 1
ATOM 1370 C C . GLU A 1 186 ? 20.708 28.732 -8.850 1.00 84.06 186 GLU A C 1
ATOM 1372 O O . GLU A 1 186 ? 19.826 29.590 -8.886 1.00 84.06 186 GLU A O 1
ATOM 1377 N N . MET A 1 187 ? 21.554 28.643 -7.817 1.00 88.31 187 MET A N 1
ATOM 1378 C CA . MET A 1 187 ? 21.532 29.569 -6.677 1.00 88.31 187 MET A CA 1
ATOM 1379 C C . MET A 1 187 ? 21.868 31.011 -7.087 1.00 88.31 187 MET A C 1
ATOM 1381 O O . MET A 1 187 ? 21.278 31.945 -6.549 1.00 88.31 187 MET A O 1
ATOM 1385 N N . ALA A 1 188 ? 22.799 31.205 -8.026 1.00 84.25 188 ALA A N 1
ATOM 1386 C CA . ALA A 1 188 ? 23.209 32.528 -8.503 1.00 84.25 188 ALA A CA 1
ATOM 1387 C C . ALA A 1 188 ? 22.217 33.153 -9.500 1.00 84.25 188 ALA A C 1
ATOM 1389 O O . ALA A 1 188 ? 22.121 34.374 -9.585 1.00 84.25 188 ALA A O 1
ATOM 1390 N N . SER A 1 189 ? 21.483 32.324 -10.245 1.00 86.38 189 SER A N 1
ATOM 1391 C CA . SER A 1 189 ? 20.540 32.758 -11.287 1.00 86.38 189 SER A CA 1
ATOM 1392 C C . SER A 1 189 ? 19.170 33.219 -10.771 1.00 86.38 189 SER A C 1
ATOM 1394 O O . SER A 1 189 ? 18.362 33.698 -11.559 1.00 86.38 189 SER A O 1
ATOM 1396 N N . GLY A 1 190 ? 18.897 33.082 -9.468 1.00 87.69 190 GLY A N 1
ATOM 1397 C CA . GLY A 1 190 ? 17.595 33.406 -8.873 1.00 87.69 190 GLY A CA 1
ATOM 1398 C C . GLY A 1 190 ? 16.599 32.241 -8.845 1.00 87.69 190 GLY A C 1
ATOM 1399 O O . GLY A 1 190 ? 15.549 32.368 -8.222 1.00 87.69 190 GLY A O 1
ATOM 1400 N N . SER A 1 191 ? 16.933 31.066 -9.397 1.00 87.94 191 SER A N 1
ATOM 1401 C CA . SER A 1 191 ? 16.026 29.901 -9.413 1.00 87.94 191 SER A CA 1
ATOM 1402 C C . SER A 1 191 ? 15.604 29.426 -8.020 1.00 87.94 191 SER A C 1
ATOM 1404 O O . SER A 1 191 ? 14.492 28.932 -7.838 1.00 87.94 191 SER A O 1
ATOM 1406 N N . PHE A 1 192 ? 16.477 29.571 -7.016 1.00 92.00 192 PHE A N 1
ATOM 1407 C CA . PHE A 1 192 ? 16.109 29.288 -5.625 1.00 92.00 192 PHE A CA 1
ATOM 1408 C C . PHE A 1 192 ? 15.029 30.249 -5.118 1.00 92.00 192 PHE A C 1
ATOM 1410 O O . PHE A 1 192 ? 14.107 29.829 -4.430 1.00 92.00 192 PHE A O 1
ATOM 1417 N N . GLU A 1 193 ? 15.140 31.535 -5.450 1.00 92.19 193 GLU A N 1
ATOM 1418 C CA . GLU A 1 193 ? 14.186 32.562 -5.035 1.00 92.19 193 GLU A CA 1
ATOM 1419 C C . GLU A 1 193 ? 12.839 32.404 -5.724 1.00 92.19 193 GLU A C 1
ATOM 1421 O O . GLU A 1 193 ? 11.810 32.437 -5.053 1.00 92.19 193 GLU A O 1
ATOM 1426 N N . GLU A 1 194 ? 12.839 32.112 -7.021 1.00 90.38 194 GLU A N 1
ATOM 1427 C CA . GLU A 1 194 ? 11.624 31.755 -7.755 1.00 90.38 194 GLU A CA 1
ATOM 1428 C C . GLU A 1 194 ? 10.926 30.541 -7.128 1.00 90.38 194 GLU A C 1
ATOM 1430 O O . GLU A 1 194 ? 9.723 30.569 -6.871 1.00 90.38 194 GLU A O 1
ATOM 1435 N N . SER A 1 195 ? 11.692 29.490 -6.816 1.00 91.38 195 SER A N 1
ATOM 1436 C CA . SER A 1 195 ? 11.183 28.302 -6.129 1.00 91.38 195 SER A CA 1
ATOM 1437 C C . SER A 1 195 ? 10.624 28.635 -4.742 1.00 91.38 1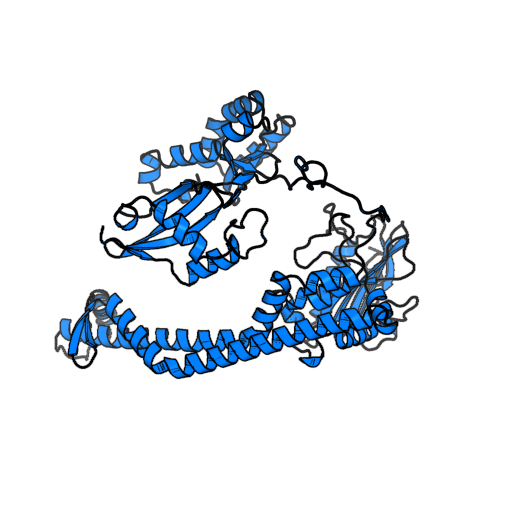95 SER A C 1
ATOM 1439 O O . SER A 1 195 ? 9.504 28.238 -4.424 1.00 91.38 195 SER A O 1
ATOM 1441 N N . ALA A 1 196 ? 11.372 29.370 -3.920 1.00 92.75 196 ALA A N 1
ATOM 1442 C CA . ALA A 1 196 ? 10.968 29.709 -2.563 1.00 92.75 196 ALA A CA 1
ATOM 1443 C C . ALA A 1 196 ? 9.697 30.564 -2.541 1.00 92.75 196 ALA A C 1
ATOM 1445 O O . ALA A 1 196 ? 8.810 30.298 -1.735 1.00 92.75 196 ALA A O 1
ATOM 1446 N N . ASN A 1 197 ? 9.575 31.528 -3.457 1.00 92.12 197 ASN A N 1
ATOM 1447 C CA . ASN A 1 197 ? 8.371 32.342 -3.598 1.00 92.12 197 ASN A CA 1
ATOM 1448 C C . ASN A 1 197 ? 7.176 31.507 -4.061 1.00 92.12 197 ASN A C 1
ATOM 1450 O O . ASN A 1 197 ? 6.114 31.588 -3.456 1.00 92.12 197 ASN A O 1
ATOM 1454 N N . ALA A 1 198 ? 7.356 30.633 -5.052 1.00 91.00 198 ALA A N 1
ATOM 1455 C CA . ALA A 1 198 ? 6.279 29.764 -5.518 1.00 91.00 198 ALA A CA 1
ATOM 1456 C C . ALA A 1 198 ? 5.790 28.786 -4.433 1.00 91.00 198 ALA A C 1
ATOM 1458 O O . ALA A 1 198 ? 4.592 28.532 -4.315 1.00 91.00 198 ALA A O 1
ATOM 1459 N N . TRP A 1 199 ? 6.702 28.251 -3.619 1.00 92.31 199 TRP A N 1
ATOM 1460 C CA . TRP A 1 199 ? 6.352 27.410 -2.470 1.00 92.31 199 TRP A CA 1
ATOM 1461 C C . TRP A 1 199 ? 5.735 28.197 -1.316 1.00 92.31 199 TRP A C 1
ATOM 1463 O O . TRP A 1 199 ? 4.959 27.629 -0.558 1.00 92.31 199 TRP A O 1
ATOM 1473 N N . PHE A 1 200 ? 6.051 29.483 -1.186 1.00 94.62 200 PHE A N 1
ATOM 1474 C CA . PHE A 1 200 ? 5.361 30.367 -0.257 1.00 94.62 200 PHE A CA 1
ATOM 1475 C C . PHE A 1 200 ? 3.930 30.654 -0.728 1.00 94.62 200 PHE A C 1
ATOM 1477 O O . PHE A 1 200 ? 2.999 30.612 0.062 1.00 94.62 200 PHE A O 1
ATOM 1484 N N . ASP A 1 201 ? 3.724 30.872 -2.024 1.00 91.69 201 ASP A N 1
ATOM 1485 C CA . ASP A 1 201 ? 2.391 31.146 -2.578 1.00 91.69 201 ASP A CA 1
ATOM 1486 C C . ASP A 1 201 ? 1.520 29.885 -2.673 1.00 91.69 201 ASP A C 1
ATOM 1488 O O . ASP A 1 201 ? 0.298 29.978 -2.827 1.00 91.69 201 ASP A O 1
ATOM 1492 N N . THR A 1 202 ? 2.145 28.709 -2.563 1.00 90.25 202 THR A N 1
ATOM 1493 C CA . THR A 1 202 ? 1.473 27.412 -2.519 1.00 90.25 202 THR A CA 1
ATOM 1494 C C . THR A 1 202 ? 1.207 26.998 -1.079 1.00 90.25 202 THR A C 1
ATOM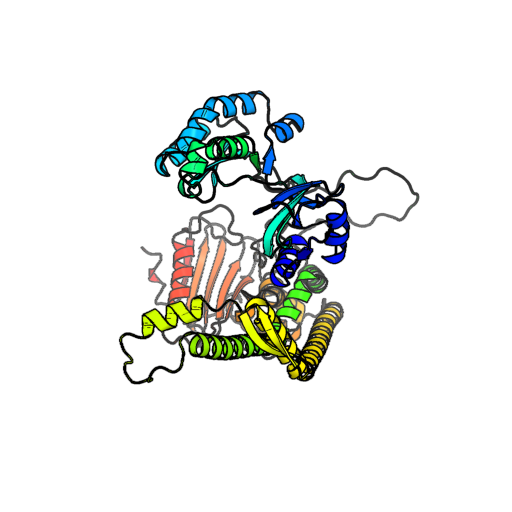 1496 O O . THR A 1 202 ? 2.104 26.609 -0.335 1.00 90.25 202 THR A O 1
ATOM 1499 N N . VAL A 1 203 ? -0.065 27.002 -0.712 1.00 90.88 203 VAL A N 1
ATOM 1500 C CA . VAL A 1 203 ? -0.542 26.596 0.603 1.00 90.88 203 VAL A CA 1
ATOM 1501 C C . VAL A 1 203 ? -0.883 25.112 0.588 1.00 90.88 203 VAL A C 1
ATOM 1503 O O . VAL A 1 203 ? -1.654 24.658 -0.261 1.00 90.88 203 VAL A O 1
ATOM 1506 N N . MET A 1 204 ? -0.344 24.351 1.542 1.00 91.94 204 MET A N 1
ATOM 1507 C CA . MET A 1 204 ? -0.743 22.954 1.729 1.00 91.94 204 MET A CA 1
ATOM 1508 C C . MET A 1 204 ? -2.039 22.841 2.529 1.00 91.94 204 MET A C 1
ATOM 1510 O O . MET A 1 204 ? -2.220 23.510 3.544 1.00 91.94 204 MET A O 1
ATOM 1514 N N . LEU A 1 205 ? -2.925 21.959 2.081 1.00 91.50 205 LEU A N 1
ATOM 1515 C CA . LEU A 1 205 ? -4.235 21.730 2.678 1.00 91.50 205 LEU A CA 1
ATOM 1516 C C . LEU A 1 205 ? -4.148 20.500 3.585 1.00 91.50 205 LEU A C 1
ATOM 1518 O O . LEU A 1 205 ? -3.863 19.398 3.108 1.00 91.50 205 LEU A O 1
ATOM 1522 N N . THR A 1 206 ? -4.326 20.698 4.890 1.00 87.12 206 THR A N 1
ATOM 1523 C CA . THR A 1 206 ? -4.106 19.654 5.909 1.00 87.12 206 THR A CA 1
ATOM 1524 C C . THR A 1 206 ? -5.391 19.102 6.517 1.00 87.12 206 THR A C 1
ATOM 1526 O O . THR A 1 206 ? -5.316 18.190 7.336 1.00 87.12 206 THR A O 1
ATOM 1529 N N . GLY A 1 207 ? -6.548 19.637 6.128 1.00 77.44 207 GLY A N 1
ATOM 1530 C CA . GLY A 1 207 ? -7.830 19.264 6.710 1.00 77.44 207 GLY A CA 1
ATOM 1531 C C . GLY A 1 207 ? -8.390 17.968 6.143 1.00 77.44 207 GLY A C 1
ATOM 1532 O O . GLY A 1 207 ? -8.197 17.630 4.971 1.00 77.44 207 GLY A O 1
ATOM 1533 N N . ASN A 1 208 ? -9.120 17.255 6.994 1.00 67.25 208 ASN A N 1
ATOM 1534 C CA . ASN A 1 208 ? -9.904 16.090 6.602 1.00 67.25 208 ASN A CA 1
ATOM 1535 C C . ASN A 1 208 ? -11.169 16.539 5.859 1.00 67.25 208 ASN A C 1
ATOM 1537 O O . ASN A 1 208 ? -11.674 17.636 6.090 1.00 67.25 208 ASN A O 1
ATOM 1541 N N . GLU A 1 209 ? -11.676 15.709 4.947 1.00 57.41 209 GLU A N 1
ATOM 1542 C CA . GLU A 1 209 ? -12.902 16.028 4.210 1.00 57.41 209 GLU A CA 1
ATOM 1543 C C . GLU A 1 209 ? -14.093 16.164 5.171 1.00 57.41 209 GLU A C 1
ATOM 1545 O O . GLU A 1 209 ? -14.242 15.313 6.049 1.00 57.41 209 GLU A O 1
ATOM 1550 N N . PRO A 1 210 ? -14.949 17.197 5.038 1.00 43.81 210 PRO A N 1
ATOM 1551 C CA . PRO A 1 210 ? -16.240 17.184 5.694 1.00 43.81 210 PRO A CA 1
ATOM 1552 C C . PRO A 1 210 ? -17.015 15.995 5.142 1.00 43.81 210 PRO A C 1
ATOM 1554 O O . PRO A 1 210 ? -17.056 15.787 3.925 1.00 43.81 210 PRO A O 1
ATOM 1557 N N . GLU A 1 211 ? -17.630 15.226 6.035 1.00 35.78 211 GLU A N 1
ATOM 1558 C CA . GLU A 1 211 ? -18.637 14.254 5.641 1.00 35.78 211 GLU A CA 1
ATOM 1559 C C . GLU A 1 211 ? -19.676 14.973 4.785 1.00 35.78 211 GLU A C 1
ATOM 1561 O O . GLU A 1 211 ? -20.289 15.958 5.205 1.00 35.78 211 GLU A O 1
ATOM 1566 N N . VAL A 1 212 ? -19.832 14.516 3.546 1.00 33.09 212 VAL A N 1
ATOM 1567 C CA . VAL A 1 212 ? -20.926 14.965 2.698 1.00 33.09 212 VAL A CA 1
ATOM 1568 C C . VAL A 1 212 ? -22.191 14.409 3.341 1.00 33.09 212 VAL A C 1
ATOM 1570 O O . VAL A 1 212 ? -22.544 13.254 3.123 1.00 33.09 212 VAL A O 1
ATOM 1573 N N . SER A 1 213 ? -22.860 15.208 4.172 1.00 31.09 213 SER A N 1
ATOM 1574 C CA . SER A 1 213 ? -24.246 14.934 4.530 1.00 31.09 213 SER A CA 1
ATOM 1575 C C . SER A 1 213 ? -25.041 14.945 3.230 1.00 31.09 213 SER A C 1
ATOM 1577 O O . SER A 1 213 ? -25.070 15.972 2.545 1.00 31.09 213 SER A O 1
ATOM 1579 N N . GLU A 1 214 ? -25.653 13.818 2.876 1.00 34.00 214 GLU A N 1
ATOM 1580 C CA . GLU A 1 214 ? -26.604 13.706 1.770 1.00 34.00 214 GLU A CA 1
ATOM 1581 C C . GLU A 1 214 ? -27.851 14.557 2.054 1.00 34.00 214 GLU A C 1
ATOM 1583 O O . GLU A 1 214 ? -28.915 14.065 2.408 1.00 34.00 214 GLU A O 1
ATOM 1588 N N . THR A 1 215 ? -27.727 15.867 1.895 1.00 33.41 215 THR A N 1
ATOM 1589 C CA . THR A 1 215 ? -28.848 16.787 1.754 1.00 33.41 215 THR A CA 1
ATOM 1590 C C . THR A 1 215 ? -28.382 17.928 0.864 1.00 33.41 215 THR A C 1
ATOM 1592 O O . THR A 1 215 ? -27.389 18.576 1.169 1.00 33.41 215 THR A O 1
ATOM 1595 N N . GLU A 1 216 ? -29.133 18.150 -0.218 1.00 34.47 216 GLU A N 1
ATOM 1596 C CA . GLU A 1 216 ? -28.942 19.157 -1.277 1.00 34.47 216 GLU A CA 1
ATOM 1597 C C . GLU A 1 216 ? -28.033 18.792 -2.463 1.00 34.47 216 GLU A C 1
ATOM 1599 O O . GLU A 1 216 ? -27.006 19.419 -2.677 1.00 34.47 216 GLU A O 1
ATOM 1604 N N . VAL A 1 217 ? -28.510 17.893 -3.339 1.00 30.33 217 VAL A N 1
ATOM 1605 C CA . VAL A 1 217 ? -28.669 18.208 -4.780 1.00 30.33 217 VAL A CA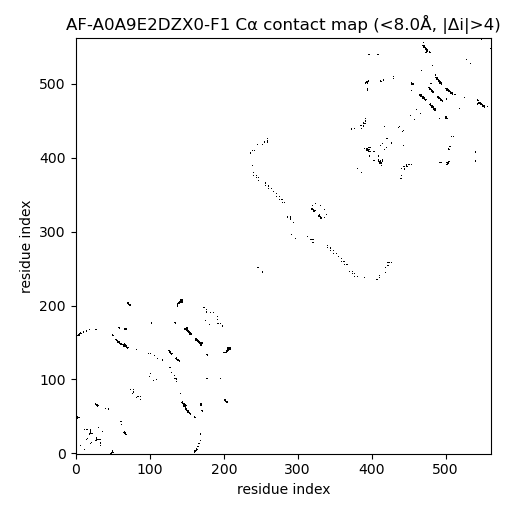 1
ATOM 1606 C C . VAL A 1 217 ? -29.879 17.437 -5.340 1.00 30.33 217 VAL A C 1
ATOM 1608 O O . VAL A 1 217 ? -29.727 16.353 -5.892 1.00 30.33 217 VAL A O 1
ATOM 1611 N N . VAL A 1 218 ? -31.093 17.995 -5.239 1.00 29.58 218 VAL A N 1
ATOM 1612 C CA . VAL A 1 218 ? -32.188 17.668 -6.175 1.00 29.58 218 VAL A CA 1
ATOM 1613 C C . VAL A 1 218 ? -32.942 18.946 -6.549 1.00 29.58 218 VAL A C 1
ATOM 1615 O O . VAL A 1 218 ? -33.792 19.434 -5.813 1.00 29.58 218 VAL A O 1
ATOM 1618 N N . ALA A 1 219 ? -32.631 19.463 -7.731 1.00 28.66 219 ALA A N 1
ATOM 1619 C CA . ALA A 1 219 ? -33.554 20.145 -8.636 1.00 28.66 219 ALA A CA 1
ATOM 1620 C C . ALA A 1 219 ? -32.989 19.841 -10.038 1.00 28.66 219 ALA A C 1
ATOM 1622 O O . ALA A 1 219 ? -31.849 20.194 -10.313 1.00 28.66 219 ALA A O 1
ATOM 1623 N N . ALA A 1 220 ? -33.633 19.078 -10.918 1.00 25.84 220 ALA A N 1
ATOM 1624 C CA . ALA A 1 220 ? -35.010 19.208 -11.361 1.00 25.84 220 ALA A CA 1
ATOM 1625 C C . ALA A 1 220 ? -35.568 17.890 -11.945 1.00 25.84 220 ALA A C 1
ATOM 1627 O O . ALA A 1 220 ? -34.815 17.086 -12.486 1.00 25.84 220 ALA A O 1
ATOM 1628 N N . ASP A 1 221 ? -36.898 17.770 -11.854 1.00 28.30 221 ASP A N 1
ATOM 1629 C CA . ASP A 1 221 ? -37.843 16.978 -12.659 1.00 28.30 221 ASP A CA 1
ATOM 1630 C C . ASP A 1 221 ? -37.614 15.462 -12.847 1.00 28.30 221 ASP A C 1
ATOM 1632 O O . ASP A 1 221 ? -36.765 15.031 -13.618 1.00 28.30 221 ASP A O 1
ATOM 1636 N N . VAL A 1 222 ? -38.468 14.636 -12.218 1.00 28.98 222 VAL A N 1
ATOM 1637 C CA . VAL A 1 222 ? -39.636 13.951 -12.834 1.00 28.98 222 VAL A CA 1
ATOM 1638 C C . VAL A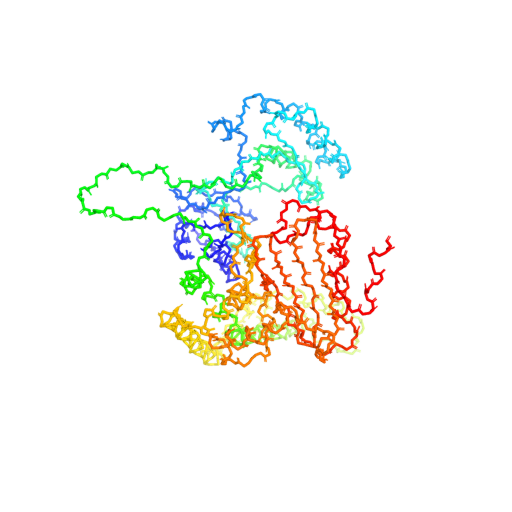 1 222 ? -40.313 13.027 -11.787 1.00 28.98 222 VAL A C 1
ATOM 1640 O O . VAL A 1 222 ? -39.753 12.024 -11.371 1.00 28.98 222 VAL A O 1
ATOM 1643 N N . VAL A 1 223 ? -41.517 13.437 -11.370 1.00 30.73 223 VAL A N 1
ATOM 1644 C CA . VAL A 1 223 ? -42.798 12.703 -11.184 1.00 30.73 223 VAL A CA 1
ATOM 1645 C C . VAL A 1 223 ? -42.852 11.273 -10.577 1.00 30.73 223 VAL A C 1
ATOM 1647 O O . VAL A 1 223 ? -42.377 10.305 -11.159 1.00 30.73 223 VAL A O 1
ATOM 1650 N N . ASP A 1 224 ? -43.659 11.215 -9.503 1.00 28.80 224 ASP A N 1
ATOM 1651 C CA . ASP A 1 224 ? -44.542 10.170 -8.933 1.00 28.80 224 ASP A CA 1
ATOM 1652 C C . ASP A 1 224 ? -44.049 9.011 -8.038 1.00 28.80 224 ASP A C 1
ATOM 1654 O O . ASP A 1 224 ? -43.394 8.061 -8.453 1.00 28.80 224 ASP A O 1
ATOM 1658 N N . GLU A 1 225 ? -44.539 9.106 -6.788 1.00 32.59 225 GLU A N 1
ATOM 1659 C CA . GLU A 1 225 ? -45.137 8.075 -5.923 1.00 32.59 225 GLU A CA 1
ATOM 1660 C C . GLU A 1 225 ? -44.572 6.647 -5.962 1.00 32.59 225 GLU A C 1
ATOM 1662 O O . GLU A 1 225 ? -44.993 5.857 -6.794 1.00 32.59 225 GLU A O 1
ATOM 1667 N N . VAL A 1 226 ? -43.847 6.247 -4.902 1.00 29.06 226 VAL A N 1
ATOM 1668 C CA . VAL A 1 226 ? -44.240 5.114 -4.030 1.00 29.06 226 VAL A CA 1
ATOM 1669 C C . VAL A 1 226 ? -43.693 5.327 -2.605 1.00 29.06 226 VAL A C 1
ATOM 1671 O O . VAL A 1 226 ? -42.494 5.389 -2.378 1.00 29.06 226 VAL A O 1
ATOM 1674 N N . LYS A 1 227 ? -44.647 5.439 -1.675 1.00 29.52 227 LYS A N 1
ATOM 1675 C CA . LYS A 1 227 ? -44.691 5.058 -0.249 1.00 29.52 227 LYS A CA 1
ATOM 1676 C C . LYS A 1 227 ? -43.388 4.865 0.547 1.00 29.52 227 LYS A C 1
ATOM 1678 O O . LYS A 1 227 ? -42.580 3.985 0.284 1.00 29.52 227 LYS A O 1
ATOM 1683 N N . SER A 1 228 ? -43.364 5.624 1.642 1.00 36.91 228 SER A N 1
ATOM 1684 C CA . SER A 1 228 ? -42.690 5.381 2.917 1.00 36.91 228 SER A CA 1
ATOM 1685 C C . SER A 1 228 ? -42.531 3.908 3.295 1.00 36.91 228 SER A C 1
ATOM 1687 O O . SER A 1 228 ? -43.533 3.198 3.314 1.00 36.91 228 SER A O 1
ATOM 1689 N N . ASP A 1 229 ? -41.333 3.541 3.750 1.00 27.17 229 ASP A N 1
ATOM 1690 C CA . ASP A 1 229 ? -41.140 2.725 4.950 1.00 27.17 229 ASP A CA 1
ATOM 1691 C C . ASP A 1 229 ? -39.731 2.959 5.534 1.00 27.17 229 ASP A C 1
ATOM 1693 O O . ASP A 1 229 ? -38.751 3.065 4.804 1.00 27.17 229 ASP A O 1
ATOM 1697 N N . ALA A 1 230 ? -39.691 3.087 6.864 1.00 28.30 230 ALA A N 1
ATOM 1698 C CA . ALA A 1 230 ? -38.545 3.007 7.775 1.00 28.30 230 ALA A CA 1
ATOM 1699 C C . ALA A 1 230 ? -37.284 3.852 7.478 1.00 28.30 230 ALA A C 1
ATOM 1701 O O . ALA A 1 230 ? -36.338 3.419 6.827 1.00 28.30 230 ALA A O 1
ATOM 1702 N N . VAL A 1 231 ? -37.192 5.011 8.141 1.00 28.95 231 VAL A N 1
ATOM 1703 C CA . VAL A 1 231 ? -35.893 5.539 8.588 1.00 28.95 231 VAL A CA 1
ATOM 1704 C C . VAL A 1 231 ? -35.416 4.623 9.717 1.00 28.95 231 VAL A C 1
ATOM 1706 O O . VAL A 1 231 ? -35.738 4.840 10.885 1.00 28.95 231 VAL A O 1
ATOM 1709 N N . GLU A 1 232 ? -34.722 3.544 9.358 1.00 28.97 232 GLU A N 1
ATOM 1710 C CA . GLU A 1 232 ? -33.943 2.760 10.311 1.00 28.97 232 GLU A CA 1
ATOM 1711 C C . GLU A 1 232 ? -32.729 3.588 10.735 1.00 28.97 232 GLU A C 1
ATOM 1713 O O . GLU A 1 232 ? -31.918 4.032 9.921 1.00 28.97 232 GLU A O 1
ATOM 1718 N N . SER A 1 233 ? -32.631 3.821 12.040 1.00 29.88 233 SER A N 1
ATOM 1719 C CA . SER A 1 233 ? -31.438 4.339 12.692 1.00 29.88 233 SER A CA 1
ATOM 1720 C C . SER A 1 233 ? -30.232 3.497 12.281 1.00 29.88 233 SER A C 1
ATOM 1722 O O . SER A 1 233 ? -30.170 2.314 12.609 1.00 29.88 233 SER A O 1
ATOM 1724 N N . VAL A 1 234 ? -29.275 4.100 11.577 1.00 31.31 234 VAL A N 1
ATOM 1725 C CA . VAL A 1 234 ? -28.011 3.461 11.196 1.00 31.31 234 VAL A CA 1
ATOM 1726 C C . VAL A 1 234 ? -27.166 3.269 12.458 1.00 31.31 234 VAL A C 1
ATOM 1728 O O . VAL A 1 234 ? -26.393 4.129 12.866 1.00 31.31 234 VAL A O 1
ATOM 1731 N N . THR A 1 235 ? -27.387 2.145 13.127 1.00 40.03 235 THR A N 1
ATOM 1732 C CA . THR A 1 235 ? -26.588 1.605 14.230 1.00 40.03 235 THR A CA 1
ATOM 1733 C C . THR A 1 235 ? -25.681 0.515 13.675 1.00 40.03 235 THR A C 1
ATOM 1735 O O . THR A 1 235 ? -26.202 -0.296 12.923 1.00 40.03 235 THR A O 1
ATOM 1738 N N . LEU A 1 236 ? -24.387 0.496 14.048 1.00 50.38 236 LEU A N 1
ATOM 1739 C CA . LEU A 1 236 ? -23.421 -0.617 13.905 1.00 50.38 236 LEU A CA 1
ATOM 1740 C C . LEU A 1 236 ? -23.574 -1.442 12.614 1.00 50.38 236 LEU A C 1
ATOM 1742 O O . LEU A 1 236 ? -24.479 -2.263 12.520 1.00 50.38 236 LEU A O 1
ATOM 1746 N N . GLN A 1 237 ? -22.675 -1.264 11.636 1.00 63.59 237 GLN A N 1
ATOM 1747 C CA . GLN A 1 237 ? -22.736 -2.011 10.371 1.00 63.59 237 GLN A CA 1
ATOM 1748 C C . GLN A 1 237 ? -22.960 -3.513 10.613 1.00 63.59 237 GLN A C 1
ATOM 1750 O O . GLN A 1 237 ? -22.084 -4.199 11.137 1.00 63.59 237 GLN A O 1
ATOM 1755 N N . ASP A 1 238 ? -24.142 -3.995 10.217 1.00 86.75 238 ASP A N 1
ATOM 1756 C CA . ASP A 1 238 ? -24.498 -5.411 10.201 1.00 86.75 238 ASP A CA 1
ATOM 1757 C C . ASP A 1 238 ? -23.347 -6.211 9.556 1.00 86.75 238 ASP A C 1
ATOM 1759 O O . ASP A 1 238 ? -22.989 -5.926 8.404 1.00 86.75 238 ASP A O 1
ATOM 1763 N N . PRO A 1 239 ? -22.743 -7.187 10.265 1.00 91.38 239 PRO A N 1
ATOM 1764 C CA . PRO A 1 239 ? -21.603 -7.942 9.757 1.00 91.38 239 PRO A CA 1
ATOM 1765 C C . PRO A 1 239 ? -21.881 -8.639 8.423 1.00 91.38 239 PRO A C 1
ATOM 1767 O O . PRO A 1 239 ? -20.986 -8.722 7.581 1.00 91.38 239 PRO A O 1
ATOM 1770 N N . VAL A 1 240 ? -23.118 -9.097 8.194 1.00 94.25 240 VAL A N 1
ATOM 1771 C CA . VAL A 1 240 ? -23.526 -9.725 6.928 1.00 94.25 240 VAL A CA 1
ATOM 1772 C C . VAL A 1 240 ? -23.523 -8.690 5.807 1.00 94.25 240 VAL A C 1
ATOM 1774 O O . VAL A 1 240 ? -22.965 -8.933 4.735 1.00 94.25 240 VAL A O 1
ATOM 1777 N N . LYS A 1 241 ? -24.091 -7.507 6.061 1.00 91.75 241 LYS A N 1
ATOM 1778 C CA . LYS A 1 241 ? -24.091 -6.392 5.106 1.00 91.75 241 LYS A CA 1
ATOM 1779 C C . LYS A 1 241 ? -22.672 -5.927 4.784 1.00 91.75 241 LYS A C 1
ATOM 1781 O O . LYS A 1 241 ? -22.357 -5.744 3.609 1.00 91.75 241 LYS A O 1
ATOM 1786 N N . LEU A 1 242 ? -21.812 -5.780 5.794 1.00 90.88 242 LEU A N 1
ATOM 1787 C CA . LEU A 1 242 ? -20.397 -5.446 5.611 1.00 90.88 242 LEU A CA 1
ATOM 1788 C C . LEU A 1 242 ? -19.687 -6.502 4.755 1.00 90.88 242 LEU A C 1
ATOM 1790 O O . LEU A 1 242 ? -18.950 -6.158 3.832 1.00 90.88 242 LEU A O 1
ATOM 1794 N N . PHE A 1 243 ? -19.923 -7.787 5.023 1.00 94.81 243 PHE A N 1
ATOM 1795 C CA . PHE A 1 243 ? -19.301 -8.862 4.259 1.00 94.81 243 PHE A CA 1
ATOM 1796 C C . PHE A 1 243 ? -19.780 -8.889 2.799 1.00 94.81 243 PHE A C 1
ATOM 1798 O O . PHE A 1 243 ? -18.965 -9.006 1.884 1.00 94.81 243 PHE A O 1
ATOM 1805 N N . SER A 1 244 ? -21.076 -8.680 2.565 1.00 93.88 244 SER A N 1
ATOM 1806 C CA . SER A 1 244 ? -21.647 -8.548 1.220 1.00 93.88 244 SER A CA 1
ATOM 1807 C C . SER A 1 244 ? -21.039 -7.359 0.459 1.00 93.88 244 SER A C 1
ATOM 1809 O O . SER A 1 244 ? -20.599 -7.504 -0.684 1.00 93.88 244 SER A O 1
ATOM 1811 N N . GLN A 1 245 ? -20.899 -6.200 1.116 1.00 90.69 245 GLN A N 1
ATOM 1812 C CA . GLN A 1 245 ? -20.230 -5.022 0.548 1.00 90.69 245 GLN A CA 1
ATOM 1813 C C . GLN A 1 245 ? -18.759 -5.292 0.206 1.00 90.69 245 GLN A C 1
ATOM 1815 O O . GLN A 1 245 ? -18.293 -4.892 -0.862 1.00 90.69 245 GLN A O 1
ATOM 1820 N N . LEU A 1 246 ? -18.036 -5.993 1.083 1.00 90.94 246 LEU A N 1
ATOM 1821 C CA . LEU A 1 246 ? -16.646 -6.372 0.849 1.00 90.94 246 LEU A CA 1
ATOM 1822 C C . LEU A 1 246 ? -16.518 -7.282 -0.382 1.00 90.94 246 LEU A C 1
ATOM 1824 O O . LEU A 1 246 ? -15.691 -7.018 -1.251 1.00 90.94 246 LEU A O 1
ATOM 1828 N N . LEU A 1 247 ? -17.364 -8.310 -0.499 1.00 90.75 247 LEU A N 1
ATOM 1829 C CA . LEU A 1 247 ? -17.368 -9.235 -1.642 1.00 90.75 247 LEU A CA 1
ATOM 1830 C C . LEU A 1 247 ? -17.771 -8.558 -2.961 1.00 90.75 247 LEU A C 1
ATOM 1832 O O . LEU A 1 247 ? -17.301 -8.967 -4.025 1.00 90.75 247 LEU A O 1
ATOM 1836 N N . GLY A 1 248 ? -18.609 -7.519 -2.895 1.00 85.62 248 GLY A N 1
ATOM 1837 C CA . GLY A 1 248 ? -18.979 -6.679 -4.036 1.00 85.62 248 GLY A CA 1
ATOM 1838 C C . GLY A 1 248 ? -17.928 -5.631 -4.424 1.00 85.62 248 GLY A C 1
ATOM 1839 O O . GLY A 1 248 ? -18.021 -5.043 -5.501 1.00 85.62 248 GLY A O 1
ATOM 1840 N N . SER A 1 249 ? -16.919 -5.388 -3.581 1.00 87.94 249 SER A N 1
ATOM 1841 C CA . SER A 1 249 ? -15.880 -4.392 -3.846 1.00 87.94 249 SER A CA 1
ATOM 1842 C C . SER A 1 249 ? -14.882 -4.882 -4.895 1.00 87.94 249 SER A C 1
ATOM 1844 O O . SER A 1 249 ? -14.175 -5.870 -4.690 1.00 87.94 249 SER A O 1
ATOM 1846 N N . ALA A 1 250 ? -14.759 -4.142 -6.000 1.00 83.94 250 ALA A N 1
ATOM 1847 C CA . ALA A 1 250 ? -13.760 -4.417 -7.034 1.00 83.94 250 ALA A CA 1
ATOM 1848 C C . ALA A 1 250 ? -12.328 -4.407 -6.468 1.00 83.94 250 ALA A C 1
ATOM 1850 O O . ALA A 1 250 ? -11.536 -5.284 -6.794 1.00 83.94 250 ALA A O 1
ATOM 1851 N N . GLU A 1 251 ? -12.023 -3.474 -5.558 1.00 81.56 251 GLU A N 1
ATOM 1852 C CA . GLU A 1 251 ? -10.706 -3.381 -4.913 1.00 81.56 251 GLU A CA 1
ATOM 1853 C C . GLU A 1 251 ? -10.375 -4.658 -4.131 1.00 81.56 251 GLU A C 1
ATOM 1855 O O . GLU A 1 251 ? -9.279 -5.209 -4.255 1.00 81.56 251 GLU A O 1
ATOM 1860 N N . TYR A 1 252 ? -11.335 -5.150 -3.345 1.00 86.19 252 TYR A N 1
ATOM 1861 C CA . TYR A 1 252 ? -11.158 -6.369 -2.566 1.00 86.19 252 TYR A CA 1
ATOM 1862 C C . TYR A 1 252 ? -10.921 -7.576 -3.477 1.00 86.19 252 TYR A C 1
ATOM 1864 O O . TYR A 1 252 ? -9.948 -8.314 -3.295 1.00 86.19 252 TYR A O 1
ATOM 1872 N N . ARG A 1 253 ? -11.782 -7.751 -4.486 1.00 90.00 253 ARG A N 1
ATOM 1873 C CA . ARG A 1 253 ? -11.695 -8.869 -5.433 1.00 90.00 253 ARG A CA 1
ATOM 1874 C C . ARG A 1 253 ? -10.361 -8.866 -6.177 1.00 90.00 253 ARG A C 1
ATOM 1876 O O . ARG A 1 253 ? -9.674 -9.889 -6.185 1.00 90.00 253 ARG A O 1
ATOM 1883 N N . ASP A 1 254 ? -9.950 -7.718 -6.712 1.00 86.19 254 ASP A N 1
ATOM 1884 C CA . ASP A 1 254 ? -8.667 -7.559 -7.404 1.00 86.19 254 ASP A CA 1
ATOM 1885 C C . ASP A 1 254 ? -7.484 -7.867 -6.482 1.00 86.19 254 ASP A C 1
ATOM 1887 O O . ASP A 1 254 ? -6.532 -8.539 -6.890 1.00 86.19 254 ASP A O 1
ATOM 1891 N N . GLY A 1 255 ? -7.545 -7.425 -5.221 1.00 86.62 255 GLY A N 1
ATOM 1892 C CA . GLY A 1 255 ? -6.531 -7.723 -4.213 1.00 86.62 255 GLY A CA 1
ATOM 1893 C C . GLY A 1 255 ? -6.389 -9.225 -3.952 1.00 86.62 255 GLY A C 1
ATOM 1894 O O . GLY A 1 255 ? -5.273 -9.756 -3.983 1.00 86.62 255 GLY A O 1
ATOM 1895 N N . VAL A 1 256 ? -7.508 -9.934 -3.763 1.00 89.25 256 VAL A N 1
ATOM 1896 C CA . VAL A 1 256 ? -7.510 -11.397 -3.577 1.00 89.25 256 VAL A CA 1
ATOM 1897 C C . VAL A 1 256 ? -6.974 -12.111 -4.820 1.00 89.25 256 VAL A C 1
ATOM 1899 O O . VAL A 1 256 ? -6.109 -12.981 -4.693 1.00 89.25 256 VAL A O 1
ATOM 1902 N N . ILE A 1 257 ? -7.432 -11.731 -6.018 1.00 89.12 257 ILE A N 1
ATOM 1903 C CA . ILE A 1 257 ? -6.977 -12.313 -7.290 1.00 89.12 257 ILE A CA 1
ATOM 1904 C C . ILE A 1 257 ? -5.472 -12.118 -7.458 1.00 89.12 257 ILE A C 1
ATOM 1906 O O . ILE A 1 257 ? -4.746 -13.085 -7.695 1.00 89.12 257 ILE A O 1
ATOM 1910 N N . ARG A 1 258 ? -4.973 -10.890 -7.284 1.00 88.94 258 ARG A N 1
ATOM 1911 C CA . ARG A 1 258 ? -3.549 -10.556 -7.437 1.00 88.94 258 ARG A CA 1
ATOM 1912 C C . ARG A 1 258 ? -2.671 -11.380 -6.497 1.00 88.94 258 ARG A C 1
ATOM 1914 O O . ARG A 1 258 ? -1.600 -11.823 -6.904 1.00 88.94 258 ARG A O 1
ATOM 1921 N N . LEU A 1 259 ? -3.099 -11.583 -5.251 1.00 88.62 259 LEU A N 1
ATOM 1922 C CA . LEU A 1 259 ? -2.319 -12.330 -4.262 1.00 88.62 259 LEU A CA 1
ATOM 1923 C C . LEU A 1 259 ? -2.373 -13.839 -4.478 1.00 88.62 259 LEU A C 1
ATOM 1925 O O . LEU A 1 259 ? -1.346 -14.501 -4.340 1.00 88.62 259 LEU A O 1
ATOM 1929 N N . ARG A 1 260 ? -3.538 -14.380 -4.845 1.00 88.62 260 ARG A N 1
ATOM 1930 C CA . ARG A 1 260 ? -3.693 -15.812 -5.133 1.00 88.62 260 ARG A CA 1
ATOM 1931 C C . ARG A 1 260 ? -3.052 -16.231 -6.456 1.00 88.62 260 ARG A C 1
ATOM 1933 O O . ARG A 1 260 ? -2.683 -17.389 -6.580 1.00 88.62 260 ARG A O 1
ATOM 1940 N N . THR A 1 261 ? -2.862 -15.297 -7.389 1.00 90.31 261 THR A N 1
ATOM 1941 C CA . THR A 1 261 ? -2.174 -15.515 -8.680 1.00 90.31 261 THR A CA 1
ATOM 1942 C C . THR A 1 261 ? -0.734 -14.988 -8.706 1.00 90.31 261 THR A C 1
ATOM 1944 O O . THR A 1 261 ? -0.124 -14.817 -9.766 1.00 90.31 261 THR A O 1
ATOM 1947 N N . ALA A 1 262 ? -0.166 -14.674 -7.536 1.00 88.12 262 ALA A N 1
ATOM 1948 C CA . ALA A 1 262 ? 1.170 -14.093 -7.446 1.00 88.12 262 ALA A CA 1
ATOM 1949 C C . ALA A 1 262 ? 2.248 -15.024 -8.027 1.00 88.12 262 ALA A C 1
ATOM 1951 O O . ALA A 1 262 ? 3.180 -14.536 -8.660 1.00 88.12 262 ALA A O 1
ATOM 1952 N N . GLY A 1 263 ? 2.102 -16.344 -7.868 1.00 88.75 263 GLY A N 1
ATOM 1953 C CA . GLY A 1 263 ? 3.054 -17.329 -8.388 1.00 88.75 263 GLY A CA 1
ATOM 1954 C C . GLY A 1 263 ? 3.116 -17.348 -9.917 1.00 88.75 263 GLY A C 1
ATOM 1955 O O . GLY A 1 263 ? 4.203 -17.311 -10.491 1.00 88.75 263 GLY A O 1
ATOM 1956 N N . GLU A 1 264 ? 1.965 -17.329 -10.587 1.00 90.44 264 GLU A N 1
ATOM 1957 C CA . GLU A 1 264 ? 1.866 -17.273 -12.048 1.00 90.44 264 GLU A CA 1
ATOM 1958 C C . GLU A 1 264 ? 2.449 -15.960 -12.589 1.00 90.44 264 GLU A C 1
ATOM 1960 O O . GLU A 1 264 ? 3.221 -15.955 -13.551 1.00 90.44 264 GLU A O 1
ATOM 1965 N N . ARG A 1 265 ? 2.146 -14.838 -11.925 1.00 90.31 265 ARG A N 1
ATOM 1966 C CA . ARG A 1 265 ? 2.696 -13.518 -12.277 1.00 90.31 265 ARG A CA 1
ATOM 1967 C C . ARG A 1 265 ? 4.215 -13.469 -12.103 1.00 90.31 265 ARG A C 1
ATOM 1969 O O . ARG A 1 265 ? 4.916 -12.942 -12.970 1.00 90.31 265 ARG A O 1
ATOM 1976 N N . GLU A 1 266 ? 4.730 -14.033 -11.011 1.00 91.69 266 GLU A N 1
ATOM 1977 C CA . GLU A 1 266 ? 6.168 -14.156 -10.758 1.00 91.69 266 GLU A CA 1
ATOM 1978 C C . GLU A 1 266 ? 6.850 -15.044 -11.805 1.00 91.69 266 GLU A C 1
ATOM 1980 O O . GLU A 1 266 ? 7.922 -14.679 -12.288 1.00 91.69 266 GLU A O 1
ATOM 1985 N N . ALA A 1 267 ? 6.219 -16.144 -12.228 1.00 91.56 267 ALA A N 1
ATOM 1986 C CA . ALA A 1 267 ? 6.742 -17.009 -13.284 1.00 91.56 267 ALA A CA 1
ATOM 1987 C C . ALA A 1 267 ? 6.881 -16.263 -14.623 1.00 91.56 267 ALA A C 1
ATOM 1989 O O . ALA A 1 267 ? 7.956 -16.283 -15.227 1.00 91.56 267 ALA A O 1
ATOM 1990 N N . ILE A 1 268 ? 5.848 -15.525 -15.052 1.00 90.19 268 ILE A N 1
ATOM 1991 C CA . ILE A 1 268 ? 5.903 -14.694 -16.271 1.00 90.19 268 ILE A CA 1
ATOM 1992 C C . ILE A 1 268 ? 7.022 -13.651 -16.156 1.00 90.19 268 ILE A C 1
ATOM 1994 O O . ILE A 1 268 ? 7.820 -13.469 -17.081 1.00 90.19 268 ILE A O 1
ATOM 1998 N N . SER A 1 269 ? 7.100 -12.966 -15.011 1.00 91.38 269 SER A N 1
ATOM 1999 C CA . SER A 1 269 ? 8.131 -11.956 -14.764 1.00 91.38 269 SER A CA 1
ATOM 2000 C C . SER A 1 269 ? 9.541 -12.551 -14.786 1.00 91.38 269 SER A C 1
ATOM 2002 O O . SER A 1 269 ? 10.461 -11.908 -15.291 1.00 91.38 269 SER A O 1
ATOM 2004 N N . ALA A 1 270 ? 9.727 -13.763 -14.258 1.00 92.38 270 ALA A N 1
ATOM 2005 C CA . ALA A 1 270 ? 11.016 -14.444 -14.228 1.00 92.38 270 ALA A CA 1
ATOM 2006 C C . ALA A 1 270 ? 11.508 -14.794 -15.638 1.00 92.38 270 ALA A C 1
ATOM 2008 O O . ALA A 1 270 ? 12.683 -14.575 -15.940 1.00 92.38 270 ALA A O 1
ATOM 2009 N N . VAL A 1 271 ? 10.618 -15.255 -16.525 1.00 91.69 271 VAL A N 1
ATOM 2010 C CA . VAL A 1 271 ? 10.963 -15.523 -17.932 1.00 91.69 271 VAL A CA 1
ATOM 2011 C C . VAL A 1 271 ? 11.389 -14.232 -18.636 1.00 91.69 271 VAL A C 1
ATOM 2013 O O . VAL A 1 271 ? 12.465 -14.189 -19.235 1.00 91.69 271 VAL A O 1
ATOM 2016 N N . LYS A 1 272 ? 10.607 -13.151 -18.495 1.00 90.94 272 LYS A N 1
ATOM 2017 C CA . LYS A 1 272 ? 10.914 -11.838 -19.098 1.00 90.94 272 LYS A CA 1
ATOM 2018 C C . LYS A 1 272 ? 12.256 -11.276 -18.595 1.00 90.94 272 LYS A C 1
ATOM 2020 O O . LYS A 1 272 ? 13.085 -10.842 -19.394 1.00 90.94 272 LYS A O 1
ATOM 2025 N N . ALA A 1 273 ? 12.525 -11.360 -17.290 1.00 90.38 273 ALA A N 1
ATOM 2026 C CA . ALA A 1 273 ? 13.806 -10.947 -16.708 1.00 90.38 273 ALA A CA 1
ATOM 2027 C C . ALA A 1 273 ? 14.984 -11.835 -17.159 1.00 90.38 273 ALA A C 1
ATOM 2029 O O . ALA A 1 273 ? 16.106 -11.352 -17.349 1.00 90.38 273 ALA A O 1
ATOM 2030 N N . GLY A 1 274 ? 14.737 -13.134 -17.354 1.00 91.69 274 GLY A N 1
ATOM 2031 C CA . GLY A 1 274 ? 15.705 -14.078 -17.908 1.00 91.69 274 GLY A CA 1
ATOM 2032 C C . GLY A 1 274 ? 16.125 -13.706 -19.331 1.00 91.69 274 GLY A C 1
ATOM 2033 O O . GLY A 1 274 ? 17.323 -13.689 -19.622 1.00 91.69 274 GLY A O 1
ATOM 2034 N N . VAL A 1 275 ? 15.162 -13.324 -20.180 1.00 92.75 275 VAL A N 1
ATOM 2035 C CA . VAL A 1 275 ? 15.418 -12.816 -21.540 1.00 92.75 275 VAL A CA 1
ATOM 2036 C C . VAL A 1 275 ? 16.292 -11.565 -21.501 1.00 92.75 275 VAL A C 1
ATOM 2038 O O . VAL A 1 275 ? 17.325 -11.516 -22.166 1.00 92.75 275 VAL A O 1
ATOM 2041 N N . GLU A 1 276 ? 15.942 -10.579 -20.673 1.00 90.44 276 GLU A N 1
ATOM 2042 C CA . GLU A 1 276 ? 16.722 -9.342 -20.552 1.00 90.44 276 GLU A CA 1
ATOM 2043 C C . GLU A 1 276 ? 18.158 -9.616 -20.070 1.00 90.44 276 GLU A C 1
ATOM 2045 O O . GLU A 1 276 ? 19.129 -9.038 -20.567 1.00 90.44 276 GLU A O 1
ATOM 2050 N N . THR A 1 277 ? 18.315 -10.539 -19.120 1.00 93.88 277 THR A N 1
ATOM 2051 C CA . THR A 1 277 ? 19.630 -10.947 -18.610 1.00 93.88 277 THR A CA 1
ATOM 2052 C C . THR A 1 277 ? 20.466 -11.627 -19.696 1.00 93.88 277 THR A C 1
ATOM 2054 O O . THR A 1 277 ? 21.655 -11.324 -19.839 1.00 93.88 277 THR A O 1
ATOM 2057 N N . ALA A 1 278 ? 19.859 -12.513 -20.490 1.00 92.75 278 ALA A N 1
ATOM 2058 C CA . ALA A 1 278 ? 20.518 -13.168 -21.615 1.00 92.75 278 ALA A CA 1
ATOM 2059 C C . ALA A 1 278 ? 20.922 -12.159 -22.704 1.00 92.75 278 ALA A C 1
ATOM 2061 O O . ALA A 1 278 ? 22.074 -12.175 -23.148 1.00 92.75 278 ALA A O 1
ATOM 2062 N N . ALA A 1 279 ? 20.035 -11.221 -23.053 1.00 92.81 279 ALA A N 1
ATOM 2063 C CA . ALA A 1 279 ? 20.305 -10.153 -24.013 1.00 92.81 279 ALA A CA 1
ATOM 2064 C C . ALA A 1 279 ? 21.473 -9.259 -23.560 1.00 92.81 279 ALA A C 1
ATOM 2066 O O . ALA A 1 279 ? 22.408 -9.017 -24.323 1.00 92.81 279 ALA A O 1
ATOM 2067 N N . LYS A 1 280 ? 21.496 -8.843 -22.285 1.00 92.69 280 LYS A N 1
ATOM 2068 C CA . LYS A 1 280 ? 22.612 -8.079 -21.694 1.00 92.69 280 LYS A CA 1
ATOM 2069 C C . LYS A 1 280 ? 23.930 -8.847 -21.727 1.00 92.69 280 LYS A C 1
ATOM 2071 O O . LYS A 1 280 ? 24.975 -8.267 -22.032 1.00 92.69 280 LYS A O 1
ATOM 2076 N N . LYS A 1 281 ? 23.905 -10.147 -21.416 1.00 93.94 281 LYS A N 1
ATOM 2077 C CA . LYS A 1 281 ? 25.097 -11.002 -21.498 1.00 93.94 281 LYS A CA 1
ATOM 2078 C C . LYS A 1 281 ? 25.620 -11.054 -22.933 1.00 93.94 281 LYS A C 1
ATOM 2080 O O . LYS A 1 281 ? 26.807 -10.812 -23.146 1.00 93.94 281 LYS A O 1
ATOM 2085 N N . ARG A 1 282 ? 24.736 -11.289 -23.904 1.00 93.31 282 ARG A N 1
ATOM 2086 C CA . ARG A 1 282 ? 25.097 -11.354 -25.322 1.00 93.31 282 ARG A CA 1
ATOM 2087 C C . ARG A 1 282 ? 25.637 -10.024 -25.843 1.00 93.31 282 ARG A C 1
ATOM 2089 O O . ARG A 1 282 ? 26.666 -9.997 -26.509 1.00 93.31 282 ARG A O 1
ATOM 2096 N N . LEU A 1 283 ? 25.019 -8.910 -25.460 1.00 92.56 283 LEU A N 1
ATOM 2097 C CA . LEU A 1 283 ? 25.508 -7.573 -25.783 1.00 92.56 283 LEU A CA 1
ATOM 2098 C C . LEU A 1 283 ? 26.920 -7.328 -25.238 1.00 92.56 283 LEU A C 1
ATOM 2100 O O . LEU A 1 283 ? 27.764 -6.772 -25.936 1.00 92.56 283 LEU A O 1
ATOM 2104 N N . ASN A 1 284 ? 27.210 -7.759 -24.009 1.00 88.88 284 ASN A N 1
ATOM 2105 C CA . ASN A 1 284 ? 28.552 -7.630 -23.437 1.00 88.88 284 ASN A CA 1
ATOM 2106 C C . ASN A 1 284 ? 29.599 -8.468 -24.187 1.00 88.88 284 ASN A C 1
ATOM 2108 O O . ASN A 1 284 ? 30.741 -8.021 -24.322 1.00 88.88 284 ASN A O 1
ATOM 2112 N N . GLU A 1 285 ? 29.231 -9.646 -24.696 1.00 90.25 285 GLU A N 1
ATOM 2113 C CA . GLU A 1 285 ? 30.098 -10.452 -25.569 1.00 90.25 285 GLU A CA 1
ATOM 2114 C C . GLU A 1 285 ? 30.402 -9.711 -26.879 1.00 90.25 285 GLU A C 1
ATOM 2116 O O . GLU A 1 285 ? 31.568 -9.598 -27.258 1.00 90.25 285 GLU A O 1
ATOM 2121 N N . LEU A 1 286 ? 29.384 -9.123 -27.519 1.00 90.69 286 LEU A N 1
ATOM 2122 C CA . LEU A 1 286 ? 29.546 -8.327 -28.742 1.00 90.69 286 LEU A CA 1
ATOM 2123 C C . LEU A 1 286 ? 30.411 -7.085 -28.506 1.00 90.69 286 LEU A C 1
ATOM 2125 O O . LEU A 1 286 ? 31.351 -6.831 -29.256 1.00 90.69 286 LEU A O 1
ATOM 2129 N N . LYS A 1 287 ? 30.169 -6.350 -27.414 1.00 88.62 287 LYS A N 1
ATOM 2130 C CA . LYS A 1 287 ? 31.009 -5.210 -27.021 1.00 88.62 287 LYS A CA 1
ATOM 2131 C C . LYS A 1 287 ? 32.456 -5.622 -26.785 1.00 88.62 287 LYS A C 1
ATOM 2133 O O . LYS A 1 287 ? 33.368 -4.894 -27.164 1.00 88.62 287 LYS A O 1
ATOM 2138 N N . SER A 1 288 ? 32.670 -6.779 -26.162 1.00 84.50 288 SER A N 1
ATOM 2139 C CA . SER A 1 288 ? 34.013 -7.315 -25.936 1.00 84.50 288 SER A CA 1
ATOM 2140 C C . SER A 1 288 ? 34.701 -7.646 -27.262 1.00 84.50 288 SER A C 1
ATOM 2142 O O . SER A 1 288 ? 35.861 -7.288 -27.444 1.00 84.50 288 SER A O 1
ATOM 2144 N N . ALA A 1 289 ? 33.988 -8.255 -28.213 1.00 84.31 289 ALA A N 1
ATOM 2145 C CA . ALA A 1 289 ? 34.511 -8.528 -29.551 1.00 84.31 289 ALA A CA 1
ATOM 2146 C C . ALA A 1 289 ? 34.873 -7.233 -30.306 1.00 84.31 289 ALA A C 1
ATOM 2148 O O . ALA A 1 289 ? 35.990 -7.123 -30.814 1.00 84.31 289 ALA A O 1
ATOM 2149 N N . SER A 1 290 ? 33.995 -6.222 -30.298 1.00 83.69 290 SER A N 1
ATOM 2150 C CA . SER A 1 290 ? 34.266 -4.908 -30.906 1.00 83.69 290 SER A CA 1
ATOM 2151 C C . SER A 1 290 ? 35.464 -4.203 -30.261 1.00 83.69 290 SER A C 1
ATOM 2153 O O . SER A 1 290 ? 36.323 -3.669 -30.961 1.00 83.69 290 SER A O 1
ATOM 2155 N N . ALA A 1 291 ? 35.564 -4.229 -28.927 1.00 81.19 291 ALA A N 1
ATOM 2156 C CA . ALA A 1 291 ? 36.691 -3.644 -28.203 1.00 81.19 291 ALA A CA 1
ATOM 2157 C C . ALA A 1 291 ? 38.016 -4.352 -28.533 1.00 81.19 291 ALA A C 1
ATOM 2159 O O . ALA A 1 291 ? 39.038 -3.689 -28.701 1.00 81.19 291 ALA A O 1
ATOM 2160 N N . MET A 1 292 ? 38.006 -5.684 -28.664 1.00 77.12 292 MET A N 1
ATOM 2161 C CA . MET A 1 292 ? 39.184 -6.456 -29.080 1.00 77.12 292 MET A CA 1
ATOM 2162 C C . MET A 1 292 ? 39.615 -6.116 -30.508 1.00 77.12 292 MET A C 1
ATOM 2164 O O . MET A 1 292 ? 40.803 -5.917 -30.744 1.00 77.12 292 MET A O 1
ATOM 2168 N N . ALA A 1 293 ? 38.668 -5.996 -31.444 1.00 76.62 293 ALA A N 1
ATOM 2169 C CA . ALA A 1 293 ? 38.966 -5.602 -32.820 1.00 76.62 293 ALA A CA 1
ATOM 2170 C C . ALA A 1 293 ? 39.600 -4.199 -32.889 1.00 76.62 293 ALA A C 1
ATOM 2172 O O . ALA A 1 293 ? 40.581 -4.002 -33.603 1.00 76.62 293 ALA A O 1
ATOM 2173 N N . ALA A 1 294 ? 39.097 -3.248 -32.094 1.00 73.00 294 ALA A N 1
ATOM 2174 C CA . ALA A 1 294 ? 39.621 -1.882 -32.031 1.00 73.00 294 ALA A CA 1
ATOM 2175 C C . ALA A 1 294 ? 41.035 -1.785 -31.422 1.00 73.00 294 ALA A C 1
ATOM 2177 O O . ALA A 1 294 ? 41.791 -0.876 -31.760 1.00 73.00 294 ALA A O 1
ATOM 2178 N N . LEU A 1 295 ? 41.405 -2.712 -30.532 1.00 69.81 295 LEU A N 1
ATOM 2179 C CA . LEU A 1 295 ? 42.732 -2.761 -29.907 1.00 69.81 295 LEU A CA 1
ATOM 2180 C C . LEU A 1 295 ? 43.802 -3.443 -30.788 1.00 69.81 295 LEU A C 1
ATOM 2182 O O . LEU A 1 295 ? 44.989 -3.352 -30.468 1.00 69.81 295 LEU A O 1
ATOM 2186 N N . GLY A 1 296 ? 43.403 -4.079 -31.898 1.00 62.38 296 GLY A N 1
ATOM 2187 C CA . GLY A 1 296 ? 44.283 -4.827 -32.803 1.00 62.38 296 GLY A CA 1
ATOM 2188 C C . GLY A 1 296 ? 44.841 -6.127 -32.198 1.00 62.38 296 GLY A C 1
ATOM 2189 O O . GLY A 1 296 ? 44.811 -6.342 -30.985 1.00 62.38 296 GLY A O 1
ATOM 2190 N N . GLU A 1 297 ? 45.388 -7.018 -33.036 1.00 55.50 297 GLU A N 1
ATOM 2191 C CA . GLU A 1 297 ? 46.122 -8.207 -32.571 1.00 55.50 297 GLU A CA 1
ATOM 2192 C C . GLU A 1 297 ? 47.405 -7.783 -31.836 1.00 55.50 297 GLU A C 1
ATOM 2194 O O . GLU A 1 297 ? 48.463 -7.590 -32.430 1.00 55.50 297 GLU A O 1
ATOM 2199 N N . THR A 1 298 ? 47.334 -7.635 -30.515 1.00 47.91 298 THR A N 1
ATOM 2200 C CA . THR A 1 298 ? 48.527 -7.579 -29.662 1.00 47.91 298 THR A CA 1
ATOM 2201 C C . THR A 1 298 ? 48.441 -8.623 -28.558 1.00 47.91 298 THR A C 1
ATOM 2203 O O . THR A 1 298 ? 47.455 -8.713 -27.827 1.00 47.91 298 THR A O 1
ATOM 2206 N N . ASP A 1 299 ? 49.510 -9.415 -28.452 1.00 52.84 299 ASP A N 1
ATOM 2207 C CA . ASP A 1 299 ? 49.684 -10.595 -27.599 1.00 52.84 299 ASP A CA 1
ATOM 2208 C C . ASP A 1 299 ? 49.008 -10.462 -26.218 1.00 52.84 299 ASP A C 1
ATOM 2210 O O . ASP A 1 299 ? 49.230 -9.510 -25.465 1.00 52.84 299 ASP A O 1
ATOM 2214 N N . ILE A 1 300 ? 48.152 -11.432 -25.882 1.00 49.28 300 ILE A N 1
ATOM 2215 C CA . ILE A 1 300 ? 47.282 -11.493 -24.693 1.00 49.28 300 ILE A CA 1
ATOM 2216 C C . ILE A 1 300 ? 48.080 -11.580 -23.361 1.00 49.28 300 ILE A C 1
ATOM 2218 O O . ILE A 1 300 ? 47.522 -11.414 -22.276 1.00 49.28 300 ILE A O 1
ATOM 2222 N N . LYS A 1 301 ? 49.412 -11.705 -23.414 1.00 48.72 301 LYS A N 1
ATOM 2223 C CA . LYS A 1 301 ? 50.264 -12.124 -22.285 1.00 48.72 301 LYS A CA 1
ATOM 2224 C C . LYS A 1 301 ? 50.636 -11.124 -21.170 1.00 48.72 301 LYS A C 1
ATOM 2226 O O . LYS A 1 301 ? 51.369 -11.526 -20.271 1.00 48.72 301 LYS A O 1
ATOM 2231 N N . THR A 1 302 ? 50.093 -9.904 -21.086 1.00 50.84 302 THR A N 1
ATOM 2232 C CA . THR A 1 302 ? 50.395 -8.995 -19.942 1.00 50.84 302 THR A CA 1
ATOM 2233 C C . THR A 1 302 ? 49.128 -8.484 -19.242 1.00 50.84 302 THR A C 1
ATOM 2235 O O . THR A 1 302 ? 48.647 -7.378 -19.479 1.00 50.84 302 THR A O 1
ATOM 2238 N N . ALA A 1 303 ? 48.561 -9.317 -18.365 1.00 46.47 303 ALA A N 1
ATOM 2239 C CA . ALA A 1 303 ? 47.203 -9.186 -17.822 1.00 46.47 303 ALA A CA 1
ATOM 2240 C C . ALA A 1 303 ? 46.969 -8.073 -16.767 1.00 46.47 303 ALA A C 1
ATOM 2242 O O . ALA A 1 303 ? 45.818 -7.746 -16.496 1.00 46.47 303 ALA A O 1
ATOM 2243 N N . GLN A 1 304 ? 48.000 -7.438 -16.190 1.00 46.19 304 GLN A N 1
ATOM 2244 C CA . GLN A 1 304 ? 47.810 -6.419 -15.131 1.00 46.19 304 GLN A CA 1
ATOM 2245 C C . GLN A 1 304 ? 47.748 -4.959 -15.623 1.00 46.19 304 GLN A C 1
ATOM 2247 O O . GLN A 1 304 ? 47.080 -4.144 -14.991 1.00 46.19 304 GLN A O 1
ATOM 2252 N N . ARG A 1 305 ? 48.347 -4.609 -16.775 1.00 50.00 305 ARG A N 1
ATOM 2253 C CA . ARG A 1 305 ? 48.217 -3.255 -17.372 1.00 50.00 305 ARG A CA 1
ATOM 2254 C C . ARG A 1 305 ? 46.880 -3.060 -18.110 1.00 50.00 305 ARG A C 1
ATOM 2256 O O . ARG A 1 305 ? 46.430 -1.937 -18.313 1.00 50.00 305 ARG A O 1
ATOM 2263 N N . ARG A 1 306 ? 46.209 -4.171 -18.436 1.00 54.22 306 ARG A N 1
ATOM 2264 C CA . ARG A 1 306 ? 45.035 -4.233 -19.312 1.00 54.22 306 ARG A CA 1
ATOM 2265 C C . ARG A 1 306 ? 43.688 -3.956 -18.661 1.00 54.22 306 ARG A C 1
ATOM 2267 O O . ARG A 1 306 ? 42.798 -3.557 -19.387 1.00 54.22 306 ARG A O 1
ATOM 2274 N N . GLY A 1 307 ? 43.497 -4.095 -17.348 1.00 62.41 307 GLY A N 1
ATOM 2275 C CA . GLY A 1 307 ? 42.163 -3.886 -16.750 1.00 62.41 307 GLY A CA 1
ATOM 2276 C C . GLY A 1 307 ? 41.595 -2.479 -17.001 1.00 62.41 307 GLY A C 1
ATOM 2277 O O . GLY A 1 307 ? 40.415 -2.320 -17.311 1.00 62.41 307 GLY A O 1
ATOM 2278 N N . LYS A 1 308 ? 42.459 -1.456 -16.939 1.00 66.94 308 LYS A N 1
ATOM 2279 C CA . LYS A 1 308 ? 42.075 -0.054 -17.154 1.00 66.94 308 LYS A CA 1
ATOM 2280 C C . LYS A 1 308 ? 41.915 0.286 -18.641 1.00 66.94 308 LYS A C 1
ATOM 2282 O O . LYS A 1 308 ? 40.949 0.949 -19.001 1.00 66.94 308 LYS A O 1
ATOM 2287 N N . GLU A 1 309 ? 42.829 -0.183 -19.492 1.00 66.25 309 GLU A N 1
ATOM 2288 C CA . GLU A 1 309 ? 42.783 0.015 -20.952 1.00 66.25 309 GLU A CA 1
ATOM 2289 C C . GLU A 1 309 ? 41.601 -0.747 -21.584 1.00 66.25 309 GLU A C 1
ATOM 2291 O O . GLU A 1 309 ? 40.854 -0.176 -22.371 1.00 66.25 309 GLU A O 1
ATOM 2296 N N . TRP A 1 310 ? 41.350 -1.984 -21.145 1.00 69.06 310 TRP A N 1
ATOM 2297 C CA . TRP A 1 310 ? 40.178 -2.786 -21.504 1.00 69.06 310 TRP A CA 1
ATOM 2298 C C . TRP A 1 310 ? 38.874 -2.128 -21.058 1.00 69.06 310 TRP A C 1
ATOM 2300 O O . TRP A 1 310 ? 37.953 -1.978 -21.853 1.00 69.06 310 TRP A O 1
ATOM 2310 N N . GLY A 1 311 ? 38.799 -1.678 -19.800 1.00 71.19 311 GLY A N 1
ATOM 2311 C CA . GLY A 1 311 ? 37.621 -0.976 -19.291 1.00 71.19 311 GLY A CA 1
ATOM 2312 C C . GLY A 1 311 ? 37.330 0.331 -20.037 1.00 71.19 311 GLY A C 1
ATOM 2313 O O . GLY A 1 311 ? 36.164 0.676 -20.218 1.00 71.19 311 GLY A O 1
ATOM 2314 N N . MET A 1 312 ? 38.366 1.046 -20.497 1.00 74.75 312 MET A N 1
ATOM 2315 C CA . MET A 1 312 ? 38.215 2.231 -21.349 1.00 74.75 312 MET A CA 1
ATOM 2316 C C . MET A 1 312 ? 37.750 1.862 -22.763 1.00 74.75 312 MET A C 1
ATOM 2318 O O . MET A 1 312 ? 36.792 2.462 -23.244 1.00 74.75 312 MET A O 1
ATOM 2322 N N . ALA A 1 313 ? 38.347 0.845 -23.390 1.00 72.06 313 ALA A N 1
ATOM 2323 C CA . ALA A 1 313 ? 37.939 0.370 -24.713 1.00 72.06 313 ALA A CA 1
ATOM 2324 C C . ALA A 1 313 ? 36.480 -0.116 -24.718 1.00 72.06 313 ALA A C 1
ATOM 2326 O O . ALA A 1 313 ? 35.692 0.298 -25.558 1.00 72.06 313 ALA A O 1
ATOM 2327 N N . LEU A 1 314 ? 36.079 -0.905 -23.718 1.00 77.19 314 LEU A N 1
ATOM 2328 C CA . LEU A 1 314 ? 34.723 -1.449 -23.598 1.00 77.19 314 LEU A CA 1
ATOM 2329 C C . LEU A 1 314 ? 33.659 -0.375 -23.299 1.00 77.19 314 LEU A C 1
ATOM 2331 O O . LEU A 1 314 ? 32.487 -0.543 -23.648 1.00 77.19 314 LEU A O 1
ATOM 2335 N N . LYS A 1 315 ? 34.056 0.735 -22.662 1.00 79.88 315 LYS A N 1
ATOM 2336 C CA . LYS A 1 315 ? 33.214 1.933 -22.496 1.00 79.88 315 LYS A CA 1
ATOM 2337 C C . LYS A 1 315 ? 33.124 2.775 -23.768 1.00 79.88 315 LYS A C 1
ATOM 2339 O O . LYS A 1 315 ? 32.101 3.417 -23.964 1.00 79.88 315 LYS A O 1
ATOM 2344 N N . ALA A 1 316 ? 34.166 2.773 -24.597 1.00 80.81 316 ALA A N 1
ATOM 2345 C CA . ALA A 1 316 ? 34.212 3.521 -25.850 1.00 80.81 316 ALA A CA 1
ATOM 2346 C C . ALA A 1 316 ? 33.422 2.853 -26.990 1.00 80.81 316 ALA A C 1
ATOM 2348 O O . ALA A 1 316 ? 33.139 3.508 -27.987 1.00 80.81 316 ALA A O 1
ATOM 2349 N N . VAL A 1 317 ? 33.042 1.575 -26.852 1.00 83.81 317 VAL A N 1
ATOM 2350 C CA . VAL A 1 317 ? 32.170 0.894 -27.821 1.00 83.81 317 VAL A CA 1
ATOM 2351 C C . VAL A 1 317 ? 30.769 1.510 -27.788 1.00 83.81 317 VAL A C 1
ATOM 2353 O O . VAL A 1 317 ? 29.997 1.257 -26.858 1.00 83.81 317 VAL A O 1
ATOM 2356 N N . SER A 1 318 ? 30.446 2.286 -28.821 1.00 87.31 318 SER A N 1
ATOM 2357 C CA . SER A 1 318 ? 29.116 2.848 -29.084 1.00 87.31 318 SER A CA 1
ATOM 2358 C C . SER A 1 318 ? 28.280 1.999 -30.046 1.00 87.31 318 SER A C 1
ATOM 2360 O O . SER A 1 318 ? 27.052 2.081 -30.011 1.00 87.31 318 SER A O 1
ATOM 2362 N N . GLU A 1 319 ? 28.927 1.153 -30.853 1.00 90.44 319 GLU A N 1
ATOM 2363 C CA . GLU A 1 319 ? 28.306 0.323 -31.889 1.00 90.44 319 GLU A CA 1
ATOM 2364 C C . GLU A 1 319 ? 28.836 -1.116 -31.857 1.00 90.44 319 GLU A C 1
ATOM 2366 O O . GLU A 1 319 ? 29.993 -1.375 -31.513 1.00 90.44 319 GLU A O 1
ATOM 2371 N N . VAL A 1 320 ? 27.982 -2.067 -32.221 1.00 91.88 320 VAL A N 1
ATOM 2372 C CA . VAL A 1 320 ? 28.314 -3.491 -32.316 1.00 91.88 320 VAL A CA 1
ATOM 2373 C C . VAL A 1 320 ? 27.749 -4.076 -33.604 1.00 91.88 320 VAL A C 1
ATOM 2375 O O . VAL A 1 320 ? 26.716 -3.628 -34.094 1.00 91.88 320 VAL A O 1
ATOM 2378 N N . SER A 1 321 ? 28.420 -5.091 -34.146 1.00 90.88 321 SER A N 1
ATOM 2379 C CA . SER A 1 321 ? 27.899 -5.858 -35.277 1.00 90.88 321 SER A CA 1
ATOM 2380 C C . SER A 1 321 ? 27.021 -7.000 -34.766 1.00 90.88 321 SER A C 1
ATOM 2382 O O . SER A 1 321 ? 27.464 -7.803 -33.943 1.00 90.88 321 SER A O 1
ATOM 2384 N N . LEU A 1 322 ? 25.784 -7.059 -35.247 1.00 90.94 322 LEU A N 1
ATOM 2385 C CA . LEU A 1 322 ? 24.775 -8.049 -34.889 1.00 90.94 322 LEU A CA 1
ATOM 2386 C C . LEU A 1 322 ? 24.208 -8.665 -36.173 1.00 90.94 322 LEU A C 1
ATOM 2388 O O . LEU A 1 322 ? 24.025 -7.960 -37.161 1.00 90.94 322 LEU A O 1
ATOM 2392 N N . ASP A 1 323 ? 23.952 -9.970 -36.165 1.00 86.94 323 ASP A N 1
ATOM 2393 C CA . ASP A 1 323 ? 23.179 -10.621 -37.224 1.00 86.94 323 ASP A CA 1
ATOM 2394 C C . ASP A 1 323 ? 21.695 -10.341 -36.974 1.00 86.94 323 ASP A C 1
ATOM 2396 O O . ASP A 1 323 ? 21.190 -10.669 -35.903 1.00 86.94 323 ASP A O 1
ATOM 2400 N N . VAL A 1 324 ? 21.034 -9.687 -37.926 1.00 82.00 324 VAL A N 1
ATOM 2401 C CA . VAL A 1 324 ? 19.604 -9.383 -37.882 1.00 82.00 324 VAL A CA 1
ATOM 2402 C C . VAL A 1 324 ? 18.976 -9.976 -39.135 1.00 82.00 324 VAL A C 1
ATOM 2404 O O . VAL A 1 324 ? 19.235 -9.504 -40.243 1.00 82.00 324 VAL A O 1
ATOM 2407 N N . ASP A 1 325 ? 18.159 -11.014 -38.957 1.00 80.00 325 ASP A N 1
ATOM 2408 C CA . ASP A 1 325 ? 17.481 -11.742 -40.038 1.00 80.00 325 ASP A CA 1
ATOM 2409 C C . ASP A 1 325 ? 18.430 -12.324 -41.115 1.00 80.00 325 ASP A C 1
ATOM 2411 O O . ASP A 1 325 ? 18.084 -12.401 -42.296 1.00 80.00 325 ASP A O 1
ATOM 2415 N N . GLY A 1 326 ? 19.630 -12.765 -40.719 1.00 82.19 326 GLY A N 1
ATOM 2416 C CA . GLY A 1 326 ? 20.630 -13.356 -41.614 1.00 82.19 326 GLY A CA 1
ATOM 2417 C C . GLY A 1 326 ? 21.557 -12.336 -42.282 1.00 82.19 326 GLY A C 1
ATOM 2418 O O . GLY A 1 326 ? 22.348 -12.707 -43.154 1.00 82.19 326 GLY A O 1
ATOM 2419 N N . GLU A 1 327 ? 21.468 -11.058 -41.902 1.00 86.62 327 GLU A N 1
ATOM 2420 C CA . GLU A 1 327 ? 22.329 -9.980 -42.383 1.00 86.62 327 GLU A CA 1
ATOM 2421 C C . GLU A 1 327 ? 23.098 -9.340 -41.218 1.00 86.62 327 GLU A C 1
ATOM 2423 O O . GLU A 1 327 ? 22.514 -8.863 -40.246 1.00 86.62 327 GLU A O 1
ATOM 2428 N N . VAL A 1 328 ? 24.429 -9.277 -41.326 1.00 89.56 328 VAL A N 1
ATOM 2429 C CA . VAL A 1 328 ? 25.271 -8.627 -40.312 1.00 89.56 328 VAL A CA 1
ATOM 2430 C C . VAL A 1 328 ? 25.179 -7.109 -40.459 1.00 89.56 328 VAL A C 1
ATOM 2432 O O . VAL A 1 328 ? 25.670 -6.541 -41.436 1.00 89.56 328 VAL A O 1
ATOM 2435 N N . LYS A 1 329 ? 24.596 -6.445 -39.459 1.00 90.31 329 LYS A N 1
ATOM 2436 C CA . LYS A 1 329 ? 24.442 -4.987 -39.387 1.00 90.31 329 LYS A CA 1
ATOM 2437 C C . LYS A 1 329 ? 25.233 -4.419 -38.219 1.00 90.31 329 LYS A C 1
ATOM 2439 O O . LYS A 1 329 ? 25.256 -4.991 -37.133 1.00 90.31 329 LYS A O 1
ATOM 2444 N N . THR A 1 330 ? 25.867 -3.270 -38.431 1.00 91.56 330 THR A N 1
ATOM 2445 C CA . THR A 1 330 ? 26.457 -2.479 -37.346 1.00 91.56 330 THR A CA 1
ATOM 2446 C C . THR A 1 330 ? 25.394 -1.537 -36.807 1.00 91.56 330 THR A C 1
ATOM 2448 O O . THR A 1 330 ? 24.864 -0.717 -37.552 1.00 91.56 330 THR A O 1
ATOM 2451 N N . VAL A 1 331 ? 25.073 -1.683 -35.527 1.00 91.75 331 VAL A N 1
ATOM 2452 C CA . VAL A 1 331 ? 24.006 -0.941 -34.847 1.00 91.75 331 VAL A CA 1
ATOM 2453 C C . VAL A 1 331 ? 24.521 -0.355 -33.539 1.00 91.75 331 VAL A C 1
ATOM 2455 O O . VAL A 1 331 ? 25.522 -0.816 -32.980 1.00 91.75 331 VAL A O 1
ATOM 2458 N N . SER A 1 332 ? 23.827 0.654 -33.016 1.00 93.81 332 SER A N 1
ATOM 2459 C CA . SER A 1 332 ? 24.174 1.219 -31.708 1.00 93.81 332 SER A CA 1
ATOM 2460 C C . SER A 1 332 ? 24.004 0.184 -30.587 1.00 93.81 332 SER A C 1
ATOM 2462 O O . SER A 1 332 ? 23.180 -0.725 -30.673 1.00 93.81 332 SER A O 1
ATOM 2464 N N . VAL A 1 333 ? 24.740 0.331 -29.482 1.00 88.44 333 VAL A N 1
ATOM 2465 C CA . VAL A 1 333 ? 24.617 -0.562 -28.308 1.00 88.44 333 VAL A CA 1
ATOM 2466 C C . VAL A 1 333 ? 23.185 -0.604 -27.751 1.00 88.44 333 VAL A C 1
ATOM 2468 O O . VAL A 1 333 ? 22.735 -1.657 -27.302 1.00 88.44 333 VAL A O 1
ATOM 2471 N N . GLY A 1 334 ? 22.468 0.525 -27.775 1.00 87.06 334 GLY A N 1
ATOM 2472 C CA . GLY A 1 334 ? 21.072 0.592 -27.331 1.00 87.06 334 GLY A CA 1
ATOM 2473 C C . GLY A 1 334 ? 20.123 -0.155 -28.270 1.00 87.06 334 GLY A C 1
ATOM 2474 O O . GLY A 1 334 ? 19.269 -0.910 -27.815 1.00 87.06 334 GLY A O 1
ATOM 2475 N N . GLU A 1 335 ? 20.314 -0.001 -29.580 1.00 91.44 335 GLU A N 1
ATOM 2476 C CA . GLU A 1 335 ? 19.548 -0.725 -30.595 1.00 91.44 335 GLU A CA 1
ATOM 2477 C C . GLU A 1 335 ? 19.825 -2.231 -30.551 1.00 91.44 335 GLU A C 1
ATOM 2479 O O . GLU A 1 335 ? 18.884 -3.020 -30.529 1.00 91.44 335 GLU A O 1
ATOM 2484 N N . ALA A 1 336 ? 21.090 -2.637 -30.411 1.00 90.62 336 ALA A N 1
ATOM 2485 C CA . ALA A 1 336 ? 21.470 -4.037 -30.245 1.00 90.62 336 ALA A CA 1
ATOM 2486 C C . ALA A 1 336 ? 20.786 -4.686 -29.034 1.00 90.62 336 ALA A C 1
ATOM 2488 O O . ALA A 1 336 ? 20.320 -5.818 -29.130 1.00 90.62 336 ALA A O 1
ATOM 2489 N N . LEU A 1 337 ? 20.692 -3.978 -27.899 1.00 91.50 337 LEU A N 1
ATOM 2490 C CA . LEU A 1 337 ? 19.979 -4.488 -26.725 1.00 91.50 337 LEU A CA 1
ATOM 2491 C C . LEU A 1 337 ? 18.495 -4.727 -27.024 1.00 91.50 337 LEU A C 1
ATOM 2493 O O . LEU A 1 337 ? 17.950 -5.752 -26.615 1.00 91.50 337 LEU A O 1
ATOM 2497 N N . ASN A 1 338 ? 17.856 -3.795 -27.733 1.00 90.31 338 ASN A N 1
ATOM 2498 C CA . ASN A 1 338 ? 16.446 -3.904 -28.097 1.00 90.31 338 ASN A CA 1
ATOM 2499 C C . ASN A 1 338 ? 16.204 -5.083 -29.044 1.00 90.31 338 ASN A C 1
ATOM 2501 O O . ASN A 1 338 ? 15.279 -5.855 -28.804 1.00 90.31 338 ASN A O 1
ATOM 2505 N N . VAL A 1 339 ? 17.051 -5.254 -30.066 1.00 91.56 339 VAL A N 1
ATOM 2506 C CA . VAL A 1 339 ? 16.955 -6.376 -31.014 1.00 91.56 339 VAL A CA 1
ATOM 2507 C C . VAL A 1 339 ? 17.137 -7.709 -30.289 1.00 91.56 339 VAL A C 1
ATOM 2509 O O . VAL A 1 339 ? 16.251 -8.553 -30.352 1.00 91.56 339 VAL A O 1
ATOM 2512 N N . LEU A 1 340 ? 18.209 -7.860 -29.504 1.00 91.75 340 LEU A N 1
ATOM 2513 C CA . LEU A 1 340 ? 18.481 -9.086 -28.743 1.00 91.75 340 LEU A CA 1
ATOM 2514 C C . LEU A 1 340 ? 17.364 -9.423 -27.744 1.00 91.75 340 LEU A C 1
ATOM 2516 O O . LEU A 1 340 ? 17.042 -10.589 -27.526 1.00 91.75 340 LEU A O 1
ATOM 2520 N N . THR A 1 341 ? 16.762 -8.403 -27.126 1.00 91.25 341 THR A N 1
ATOM 2521 C CA . THR A 1 341 ? 15.619 -8.598 -26.225 1.00 91.25 341 THR A CA 1
ATOM 2522 C C . THR A 1 341 ? 14.385 -9.039 -27.008 1.00 91.25 341 THR A C 1
ATOM 2524 O O . THR A 1 341 ? 13.708 -9.971 -26.586 1.00 91.25 341 THR A O 1
ATOM 2527 N N . ALA A 1 342 ? 14.093 -8.415 -28.153 1.00 91.81 342 ALA A N 1
ATOM 2528 C CA . ALA A 1 342 ? 12.959 -8.783 -28.998 1.00 91.81 342 ALA A CA 1
ATOM 2529 C C . ALA A 1 342 ? 13.087 -10.213 -29.553 1.00 91.81 342 ALA A C 1
ATOM 2531 O O . ALA A 1 342 ? 12.109 -10.960 -29.546 1.00 91.81 342 ALA A O 1
ATOM 2532 N N . GLU A 1 343 ? 14.289 -10.617 -29.966 1.00 92.38 343 GLU A N 1
ATOM 2533 C CA . GLU A 1 343 ? 14.588 -11.986 -30.396 1.00 92.38 343 GLU A CA 1
ATOM 2534 C C . GLU A 1 343 ? 14.380 -12.987 -29.262 1.00 92.38 343 GLU A C 1
ATOM 2536 O O . GLU A 1 343 ? 13.621 -13.941 -29.423 1.00 92.38 343 GLU A O 1
ATOM 2541 N N . GLY A 1 344 ? 14.954 -12.734 -28.082 1.00 91.81 344 GLY A N 1
ATOM 2542 C CA . GLY A 1 344 ? 14.748 -13.604 -26.925 1.00 91.81 344 GLY A CA 1
ATOM 2543 C C . GLY A 1 344 ? 13.279 -13.671 -26.481 1.00 91.81 344 GLY A C 1
ATOM 2544 O O . GLY A 1 344 ? 12.804 -14.728 -26.072 1.00 91.81 344 GLY A O 1
ATOM 2545 N N . MET A 1 345 ? 12.519 -12.578 -26.617 1.00 92.44 345 MET A N 1
ATOM 2546 C CA . MET A 1 345 ? 11.071 -12.576 -26.368 1.00 92.44 345 MET A CA 1
ATOM 2547 C C . MET A 1 345 ? 10.314 -13.414 -27.403 1.00 92.44 345 MET A C 1
ATOM 2549 O O . MET A 1 345 ? 9.371 -14.109 -27.036 1.00 92.44 345 MET A O 1
ATOM 2553 N N . LYS A 1 346 ? 10.733 -13.394 -28.675 1.00 94.44 346 LYS A N 1
ATOM 2554 C CA . LYS A 1 346 ? 10.171 -14.246 -29.734 1.00 94.44 346 LYS A CA 1
ATOM 2555 C C . LYS A 1 346 ? 10.467 -15.724 -29.476 1.00 94.44 346 LYS A C 1
ATOM 2557 O O . LYS A 1 346 ? 9.569 -16.547 -29.621 1.00 94.44 346 LYS A O 1
ATOM 2562 N N . GLU A 1 347 ? 11.682 -16.057 -29.041 1.00 94.19 347 GLU A N 1
ATOM 2563 C CA . GLU A 1 347 ? 12.059 -17.423 -28.644 1.00 94.19 347 GLU A CA 1
ATOM 2564 C C . GLU A 1 347 ? 11.251 -17.924 -27.440 1.00 94.19 347 GLU A C 1
ATOM 2566 O O . GLU A 1 347 ? 10.907 -19.102 -27.362 1.00 94.19 347 GLU A O 1
ATOM 2571 N N . LYS A 1 348 ? 10.931 -17.027 -26.501 1.00 96.56 348 LYS A N 1
ATOM 2572 C CA . LYS A 1 348 ? 10.151 -17.331 -25.296 1.00 96.56 348 LYS A CA 1
ATOM 2573 C C . LYS A 1 348 ? 8.649 -17.101 -25.439 1.00 96.56 348 LYS A C 1
ATOM 2575 O O . LYS A 1 348 ? 7.926 -17.273 -24.459 1.00 96.56 348 LYS A O 1
ATOM 2580 N N . ALA A 1 349 ? 8.162 -16.764 -26.632 1.00 94.81 349 ALA A N 1
ATOM 2581 C CA . ALA A 1 349 ? 6.770 -16.378 -26.842 1.00 94.81 349 ALA A CA 1
ATOM 2582 C C . ALA A 1 349 ? 5.779 -17.490 -26.462 1.00 94.81 349 ALA A C 1
ATOM 2584 O O . ALA A 1 349 ? 4.786 -17.212 -25.800 1.00 94.81 349 ALA A O 1
ATOM 2585 N N . GLU A 1 350 ? 6.063 -18.746 -26.821 1.00 96.00 350 GLU A N 1
ATOM 2586 C CA . GLU A 1 350 ? 5.189 -19.888 -26.504 1.00 96.00 350 GLU A CA 1
ATOM 2587 C C . GLU A 1 350 ? 5.150 -20.195 -24.996 1.00 96.00 350 GLU A C 1
ATOM 2589 O O . GLU A 1 350 ? 4.087 -20.464 -24.435 1.00 96.00 350 GLU A O 1
ATOM 2594 N N . GLU A 1 351 ? 6.295 -20.086 -24.314 1.00 95.94 351 GLU A N 1
ATOM 2595 C CA . GLU A 1 351 ? 6.394 -20.252 -22.858 1.00 95.94 351 GLU A CA 1
ATOM 2596 C C . GLU A 1 351 ? 5.616 -19.149 -22.126 1.00 95.94 351 GLU A C 1
ATOM 2598 O O . GLU A 1 351 ? 4.815 -19.438 -21.238 1.00 95.94 351 GLU A O 1
ATOM 2603 N N . ILE A 1 352 ? 5.793 -17.889 -22.543 1.00 92.38 352 ILE A N 1
ATOM 2604 C CA . ILE A 1 352 ? 5.062 -16.743 -21.988 1.00 92.38 352 ILE A CA 1
ATOM 2605 C C . ILE A 1 352 ? 3.559 -16.898 -22.232 1.00 92.38 352 ILE A C 1
ATOM 2607 O O . ILE A 1 352 ? 2.794 -16.749 -21.285 1.00 92.38 352 ILE A O 1
ATOM 2611 N N . ALA A 1 353 ? 3.135 -17.259 -23.447 1.00 94.44 353 ALA A N 1
ATOM 2612 C CA . ALA A 1 353 ? 1.723 -17.459 -23.772 1.00 94.44 353 ALA A CA 1
ATOM 2613 C C . ALA A 1 353 ? 1.088 -18.584 -22.936 1.00 94.44 353 ALA A C 1
ATOM 2615 O O . ALA A 1 353 ? -0.044 -18.452 -22.474 1.00 94.44 353 ALA A O 1
ATOM 2616 N N . THR A 1 354 ? 1.827 -19.669 -22.684 1.00 96.00 354 THR A N 1
ATOM 2617 C CA . THR A 1 354 ? 1.373 -20.766 -21.813 1.00 96.00 354 THR A CA 1
ATOM 2618 C C . THR A 1 354 ? 1.182 -20.290 -20.372 1.00 96.00 354 THR A C 1
ATOM 2620 O O . THR A 1 354 ? 0.163 -20.588 -19.748 1.00 96.00 354 THR A O 1
ATOM 2623 N N . LEU A 1 355 ? 2.136 -19.519 -19.839 1.00 93.62 355 LEU A N 1
ATOM 2624 C CA . LEU A 1 355 ? 2.038 -18.953 -18.492 1.00 93.62 355 LEU A CA 1
ATOM 2625 C C . LEU A 1 355 ? 0.919 -17.906 -18.381 1.00 93.62 355 LEU A C 1
ATOM 2627 O O . LEU A 1 355 ? 0.218 -17.874 -17.374 1.00 93.62 355 LEU A O 1
ATOM 2631 N N . GLU A 1 356 ? 0.721 -17.080 -19.410 1.00 93.31 356 GLU A N 1
ATOM 2632 C CA . GLU A 1 356 ? -0.370 -16.102 -19.479 1.00 93.31 356 GLU A CA 1
ATOM 2633 C C . GLU A 1 356 ? -1.737 -16.798 -19.533 1.00 93.31 356 GLU A C 1
ATOM 2635 O O . GLU A 1 356 ? -2.643 -16.407 -18.800 1.00 93.31 356 GLU A O 1
ATOM 2640 N N . SER A 1 357 ? -1.875 -17.890 -20.293 1.00 94.50 357 SER A N 1
ATOM 2641 C CA . SER A 1 357 ? -3.085 -18.725 -20.263 1.00 94.50 357 SER A CA 1
ATOM 2642 C C . SER A 1 357 ? -3.322 -19.327 -18.875 1.00 94.50 357 SER A C 1
ATOM 2644 O O . SER A 1 357 ? -4.438 -19.278 -18.366 1.00 94.50 357 SER A O 1
ATOM 2646 N N . SER A 1 358 ? -2.272 -19.847 -18.228 1.00 94.44 358 SER A N 1
ATOM 2647 C CA . SER A 1 358 ? -2.369 -20.386 -16.865 1.00 94.44 358 SER A CA 1
ATOM 2648 C C . SER A 1 358 ? -2.781 -19.321 -15.846 1.00 94.44 358 SER A C 1
ATOM 2650 O O . SER A 1 358 ? -3.520 -19.630 -14.910 1.00 94.44 358 SER A O 1
ATOM 2652 N N . LEU A 1 359 ? -2.305 -18.082 -16.010 1.00 93.69 359 LEU A N 1
ATOM 2653 C CA . LEU A 1 359 ? -2.707 -16.948 -15.184 1.00 93.69 359 LEU A CA 1
ATOM 2654 C C . LEU A 1 359 ? -4.198 -16.654 -15.367 1.00 93.69 359 LEU A C 1
ATOM 2656 O O . LEU A 1 359 ? -4.910 -16.584 -14.371 1.00 93.69 359 LEU A O 1
ATOM 2660 N N . VAL A 1 360 ? -4.685 -16.555 -16.608 1.00 94.56 360 VAL A N 1
ATOM 2661 C CA . VAL A 1 360 ? -6.114 -16.328 -16.892 1.00 94.56 360 VAL A CA 1
ATOM 2662 C C . VAL A 1 360 ? -6.977 -17.425 -16.266 1.00 94.56 360 VAL A C 1
ATOM 2664 O O . VAL A 1 360 ? -7.948 -17.125 -15.571 1.00 94.56 360 VAL A O 1
ATOM 2667 N N . ASP A 1 361 ? -6.595 -18.694 -16.423 1.00 94.12 361 ASP A N 1
ATOM 2668 C CA . ASP A 1 361 ? -7.323 -19.808 -15.809 1.00 94.12 361 ASP A CA 1
ATOM 2669 C C . ASP A 1 361 ? -7.333 -19.710 -14.274 1.00 94.12 361 ASP A C 1
ATOM 2671 O O . ASP A 1 361 ? -8.330 -20.044 -13.630 1.00 94.12 361 ASP A O 1
ATOM 2675 N N . ALA A 1 362 ? -6.232 -19.259 -13.665 1.00 92.38 362 ALA A N 1
ATOM 2676 C CA 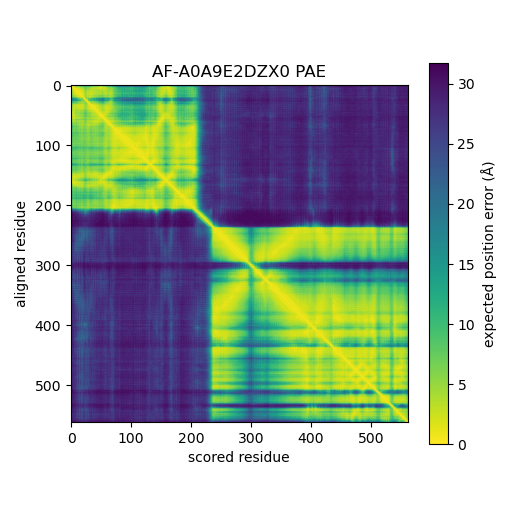. ALA A 1 362 ? -6.156 -19.033 -12.225 1.00 92.38 362 ALA A CA 1
ATOM 2677 C C . ALA A 1 362 ? -7.061 -17.876 -11.775 1.00 92.38 362 ALA A C 1
ATOM 2679 O O . ALA A 1 362 ? -7.783 -18.021 -10.789 1.00 92.38 362 ALA A O 1
ATOM 2680 N N . GLU A 1 363 ? -7.091 -16.768 -12.515 1.00 92.12 363 GLU A N 1
ATOM 2681 C CA . GLU A 1 363 ? -7.974 -15.628 -12.242 1.00 92.12 363 GLU A CA 1
ATOM 2682 C C . GLU A 1 363 ? -9.455 -16.012 -12.344 1.00 92.12 363 GLU A C 1
ATOM 2684 O O . GLU A 1 363 ? -10.254 -15.614 -11.492 1.00 92.12 363 GLU A O 1
ATOM 2689 N N . VAL A 1 364 ? -9.823 -16.840 -13.328 1.00 94.38 364 VAL A N 1
ATOM 2690 C CA . VAL A 1 364 ? -11.184 -17.387 -13.461 1.00 94.38 364 VAL A CA 1
ATOM 2691 C C . VAL A 1 364 ? -11.544 -18.254 -12.253 1.00 94.38 364 VAL A C 1
ATOM 2693 O O . VAL A 1 364 ? -12.623 -18.089 -11.685 1.00 94.38 364 VAL A O 1
ATOM 2696 N N . ARG A 1 365 ? -10.641 -19.140 -11.807 1.00 93.81 365 ARG A N 1
ATOM 2697 C CA . ARG A 1 365 ? -10.876 -19.976 -10.614 1.00 93.81 365 ARG A CA 1
ATOM 2698 C C . ARG A 1 365 ? -11.059 -19.144 -9.345 1.00 93.81 365 ARG A C 1
ATOM 2700 O O . ARG A 1 365 ? -11.940 -19.452 -8.548 1.00 93.81 365 ARG A O 1
ATOM 2707 N N . VAL A 1 366 ? -10.249 -18.102 -9.149 1.00 92.19 366 VAL A N 1
ATOM 2708 C CA . VAL A 1 366 ? -10.359 -17.235 -7.964 1.00 92.19 366 VAL A CA 1
ATOM 2709 C C . VAL A 1 366 ? -11.644 -16.407 -8.000 1.00 92.19 366 VAL A C 1
ATOM 2711 O O . VAL A 1 366 ? -12.294 -16.268 -6.968 1.00 92.19 366 VAL A O 1
ATOM 2714 N N . ASN A 1 367 ? -12.059 -15.912 -9.170 1.00 93.00 367 ASN A N 1
ATOM 2715 C CA . ASN A 1 367 ? -13.356 -15.245 -9.309 1.00 93.00 367 ASN A CA 1
ATOM 2716 C C . ASN A 1 367 ? -14.519 -16.182 -8.977 1.00 93.00 367 ASN A C 1
ATOM 2718 O O . ASN A 1 367 ? -15.368 -15.818 -8.170 1.00 93.00 367 ASN A O 1
ATOM 2722 N N . ALA A 1 368 ? -14.513 -17.401 -9.521 1.00 94.38 368 ALA A N 1
ATOM 2723 C CA . ALA A 1 368 ? -15.541 -18.394 -9.221 1.00 94.38 368 ALA A CA 1
ATOM 2724 C C . ALA A 1 368 ? -15.598 -18.743 -7.722 1.00 94.38 368 ALA A C 1
ATOM 2726 O O . ALA A 1 368 ? -16.681 -18.946 -7.180 1.00 94.38 368 ALA A O 1
ATOM 2727 N N . LEU A 1 369 ? -14.448 -18.775 -7.037 1.00 93.94 369 LEU A N 1
ATOM 2728 C CA . LEU A 1 369 ? -14.387 -18.944 -5.583 1.00 93.94 369 LEU A CA 1
ATOM 2729 C C . LEU A 1 369 ? -15.057 -17.775 -4.845 1.00 93.94 369 LEU A C 1
ATOM 2731 O O . LEU A 1 369 ? -15.872 -18.011 -3.959 1.00 93.94 369 LEU A O 1
ATOM 2735 N N . LEU A 1 370 ? -14.743 -16.529 -5.210 1.00 94.88 370 LEU A N 1
ATOM 2736 C CA . LEU A 1 370 ? -15.345 -15.337 -4.598 1.00 94.88 370 LEU A CA 1
ATOM 2737 C C . LEU A 1 370 ? -16.858 -15.270 -4.839 1.00 94.88 370 LEU A C 1
ATOM 2739 O O . LEU A 1 370 ? -17.608 -14.948 -3.920 1.00 94.88 370 LEU A O 1
ATOM 2743 N N . ASP A 1 371 ? -17.307 -15.626 -6.042 1.00 95.44 371 ASP A N 1
ATOM 2744 C CA . ASP A 1 371 ? -18.731 -15.710 -6.377 1.00 95.44 371 ASP A CA 1
ATOM 2745 C C . ASP A 1 371 ? -19.424 -16.826 -5.588 1.00 95.44 371 ASP A C 1
ATOM 2747 O O . ASP A 1 371 ? -20.542 -16.645 -5.109 1.00 95.44 371 ASP A O 1
ATOM 2751 N N . GLY A 1 372 ? -18.737 -17.955 -5.384 1.00 96.19 372 GLY A N 1
ATOM 2752 C CA . GLY A 1 372 ? -19.195 -19.034 -4.513 1.00 96.19 372 GLY A CA 1
ATOM 2753 C C . GLY A 1 372 ? -19.376 -18.581 -3.064 1.00 96.19 372 GLY A C 1
ATOM 2754 O O . GLY A 1 372 ? -20.408 -18.872 -2.470 1.00 96.19 372 GLY A O 1
ATOM 2755 N N . ILE A 1 373 ? -18.427 -17.814 -2.515 1.00 96.00 373 ILE A N 1
ATOM 2756 C CA . ILE A 1 373 ? -18.531 -17.249 -1.158 1.00 96.00 373 ILE A CA 1
ATOM 2757 C C . ILE A 1 373 ? -19.702 -16.260 -1.065 1.00 96.00 373 ILE A C 1
ATOM 2759 O O . ILE A 1 373 ? -20.445 -16.291 -0.089 1.00 96.00 373 ILE A O 1
ATOM 2763 N N . ALA A 1 374 ? -19.897 -15.405 -2.074 1.00 95.69 374 ALA A N 1
ATOM 2764 C CA . ALA A 1 374 ? -21.016 -14.461 -2.104 1.00 95.69 374 ALA A CA 1
ATOM 2765 C C . ALA A 1 374 ? -22.376 -15.171 -2.174 1.00 95.69 374 ALA A C 1
ATOM 2767 O O . ALA A 1 374 ? -23.309 -14.791 -1.468 1.00 95.69 374 ALA A O 1
ATOM 2768 N N . ALA A 1 375 ? -22.483 -16.229 -2.980 1.00 96.25 375 ALA A N 1
ATOM 2769 C CA . ALA A 1 375 ? -23.686 -17.050 -3.039 1.00 96.25 375 ALA A CA 1
ATOM 2770 C C . ALA A 1 375 ? -23.947 -17.782 -1.711 1.00 96.25 375 ALA A C 1
ATOM 2772 O O . ALA A 1 375 ? -25.088 -17.826 -1.254 1.00 96.25 375 ALA A O 1
ATOM 2773 N N . ASP A 1 376 ? -22.900 -18.321 -1.080 1.00 96.44 376 ASP A N 1
ATOM 2774 C CA . ASP A 1 376 ? -23.006 -19.000 0.214 1.00 96.44 376 ASP A CA 1
ATOM 2775 C C . ASP A 1 376 ? -23.435 -18.030 1.328 1.00 96.44 376 ASP A C 1
ATOM 2777 O O . ASP A 1 376 ? -24.289 -18.366 2.146 1.00 96.44 376 ASP A O 1
ATOM 2781 N N . LEU A 1 377 ? -22.943 -16.785 1.309 1.00 96.94 377 LEU A N 1
ATOM 2782 C CA . LEU A 1 377 ? -23.345 -15.743 2.259 1.00 96.94 377 LEU A CA 1
ATOM 2783 C C . LEU A 1 377 ? -24.852 -15.474 2.212 1.00 96.94 377 LEU A C 1
ATOM 2785 O O . LEU A 1 377 ? -25.490 -15.384 3.259 1.00 96.94 377 LEU A O 1
ATOM 2789 N N . GLU A 1 378 ? -25.440 -15.383 1.019 1.00 94.69 378 GLU A N 1
ATOM 2790 C CA . GLU A 1 378 ? -26.881 -15.142 0.888 1.00 94.69 378 GLU A CA 1
ATOM 2791 C C . GLU A 1 378 ? -27.734 -16.294 1.423 1.00 94.69 378 GLU A C 1
ATOM 2793 O O . GLU A 1 378 ? -28.818 -16.059 1.961 1.00 94.69 378 GLU A O 1
ATOM 2798 N N . VAL A 1 379 ? -27.246 -17.531 1.301 1.00 95.88 379 VAL A N 1
ATOM 2799 C CA . VAL A 1 379 ? -27.927 -18.724 1.821 1.00 95.88 379 VAL A CA 1
ATOM 2800 C C . VAL A 1 379 ? -27.759 -18.844 3.336 1.00 95.88 379 VAL A C 1
ATOM 2802 O O . VAL A 1 379 ? -28.676 -19.293 4.023 1.00 95.88 379 VAL A O 1
ATOM 2805 N N . ARG A 1 380 ? -26.594 -18.451 3.861 1.00 94.69 380 ARG A N 1
ATOM 2806 C CA . ARG A 1 380 ? -26.185 -18.718 5.246 1.00 94.69 380 ARG A CA 1
ATOM 2807 C C . ARG A 1 380 ? -26.233 -17.514 6.170 1.00 94.69 380 ARG A C 1
ATOM 2809 O O . ARG A 1 380 ? -25.894 -17.652 7.339 1.00 94.69 380 ARG A O 1
ATOM 2816 N N . LYS A 1 381 ? -26.686 -16.351 5.705 1.00 94.12 381 LYS A N 1
ATOM 2817 C CA . LYS A 1 381 ? -26.818 -15.164 6.560 1.00 94.12 381 LYS A CA 1
ATOM 2818 C C . LYS A 1 381 ? -27.643 -15.405 7.823 1.00 94.12 381 LYS A C 1
ATOM 2820 O O . LYS A 1 381 ? -27.326 -14.807 8.836 1.00 94.12 381 LYS A O 1
ATOM 2825 N N . ASP A 1 382 ? -28.610 -16.320 7.798 1.00 93.06 382 ASP A N 1
ATOM 2826 C CA . ASP A 1 382 ? -29.424 -16.682 8.968 1.00 93.06 382 ASP A CA 1
ATOM 2827 C C . ASP A 1 382 ? -29.005 -18.025 9.610 1.00 93.06 382 ASP A C 1
ATOM 2829 O O . ASP A 1 382 ? -29.696 -18.542 10.490 1.00 93.06 382 ASP A O 1
ATOM 2833 N N . ASP A 1 383 ? -27.892 -18.624 9.170 1.00 95.75 383 ASP A N 1
ATOM 2834 C CA . ASP A 1 383 ? -27.365 -19.878 9.718 1.00 95.75 383 ASP A CA 1
ATOM 2835 C C . ASP A 1 383 ? -26.881 -19.662 11.168 1.00 95.75 383 ASP A C 1
ATOM 2837 O O . ASP A 1 383 ? -25.989 -18.836 11.395 1.00 95.75 383 ASP A O 1
ATOM 2841 N N . PRO A 1 384 ? -27.407 -20.414 12.159 1.00 97.25 384 PRO A N 1
ATOM 2842 C CA . PRO A 1 384 ? -26.996 -20.285 13.553 1.00 97.25 384 PRO A CA 1
ATOM 2843 C C . PRO A 1 384 ? -25.494 -20.474 13.788 1.00 97.25 384 PRO A C 1
ATOM 2845 O O . PRO A 1 384 ? -24.936 -19.813 14.661 1.00 97.25 384 PRO A O 1
ATOM 2848 N N . GLU A 1 385 ? -24.823 -21.350 13.031 1.00 97.19 385 GLU A N 1
ATOM 2849 C CA . GLU A 1 385 ? -23.379 -21.555 13.185 1.00 97.19 385 GLU A CA 1
ATOM 2850 C C . GLU A 1 385 ? -22.577 -20.361 12.668 1.00 97.19 385 GLU A C 1
ATOM 2852 O O . GLU A 1 385 ? -21.580 -19.974 13.280 1.00 97.19 385 GLU A O 1
ATOM 2857 N N . PHE A 1 386 ? -23.021 -19.753 11.567 1.00 97.00 386 PHE A N 1
ATOM 2858 C CA . PHE A 1 386 ? -22.386 -18.554 11.029 1.00 97.00 386 PHE A CA 1
ATOM 2859 C C . PHE A 1 386 ? -22.605 -17.350 11.949 1.00 97.00 386 PHE A C 1
ATOM 2861 O O . PHE A 1 386 ? -21.658 -16.625 12.252 1.00 97.00 386 PHE A O 1
ATOM 2868 N N . GLN A 1 387 ? -23.823 -17.184 12.466 1.00 96.44 387 GLN A N 1
ATOM 2869 C CA . GLN A 1 387 ? -24.148 -16.138 13.436 1.00 96.44 387 GLN A CA 1
ATOM 2870 C C . GLN A 1 387 ? -23.356 -16.293 14.740 1.00 96.44 387 GLN A C 1
ATOM 2872 O O . GLN A 1 387 ? -22.801 -15.316 15.245 1.00 96.44 387 GLN A O 1
ATOM 2877 N N . ALA A 1 388 ? -23.219 -17.522 15.248 1.00 95.25 388 ALA A N 1
ATOM 2878 C CA . ALA A 1 388 ? -22.367 -17.802 16.400 1.00 95.25 388 ALA A CA 1
ATOM 2879 C C . ALA A 1 388 ? -20.897 -17.456 16.114 1.00 95.25 388 ALA A C 1
ATOM 2881 O O . ALA A 1 388 ? -20.257 -16.802 16.934 1.00 95.25 388 ALA A O 1
ATOM 2882 N N . ALA A 1 389 ? -20.379 -17.814 14.934 1.00 96.75 389 ALA A N 1
ATOM 2883 C CA . ALA A 1 389 ? -19.018 -17.467 14.530 1.00 96.75 389 ALA A CA 1
ATOM 2884 C C . ALA A 1 389 ? -18.798 -15.949 14.459 1.00 96.75 389 ALA A C 1
ATOM 2886 O O . ALA A 1 389 ? -17.773 -15.462 14.930 1.00 96.75 389 ALA A O 1
ATOM 2887 N N . LEU A 1 390 ? -19.760 -15.186 13.927 1.00 96.19 390 LEU A N 1
ATOM 2888 C CA . LEU A 1 390 ? -19.702 -13.722 13.911 1.00 96.19 390 LEU A CA 1
ATOM 2889 C C . LEU A 1 390 ? -19.680 -13.133 15.330 1.00 96.19 390 LEU A C 1
ATOM 2891 O O . LEU A 1 390 ? -18.926 -12.192 15.575 1.00 96.19 390 LEU A O 1
ATOM 2895 N N . ALA A 1 391 ? -20.446 -13.695 16.267 1.00 94.56 391 ALA A N 1
ATOM 2896 C CA . ALA A 1 391 ? -20.553 -13.196 17.640 1.00 94.56 391 ALA A CA 1
ATOM 2897 C C . ALA A 1 391 ? -19.261 -13.333 18.472 1.00 94.56 391 ALA A C 1
ATOM 2899 O O . ALA A 1 391 ? -19.102 -12.638 19.473 1.00 94.56 391 ALA A O 1
ATOM 2900 N N . VAL A 1 392 ? -18.315 -14.183 18.053 1.00 95.88 392 VAL A N 1
ATOM 2901 C CA . VAL A 1 392 ? -16.993 -14.321 18.702 1.00 95.88 392 VAL A CA 1
ATOM 2902 C C . VAL A 1 392 ? -16.149 -13.044 18.564 1.00 95.88 392 VAL A C 1
ATOM 2904 O O . VAL A 1 392 ? -15.245 -12.778 19.363 1.00 95.88 392 VAL A O 1
ATOM 2907 N N . TRP A 1 393 ? -16.416 -12.240 17.538 1.00 96.06 393 TRP A N 1
ATOM 2908 C CA . TRP A 1 393 ? -15.591 -11.096 17.173 1.00 96.06 393 TRP A CA 1
ATOM 2909 C C . TRP A 1 393 ? -16.186 -9.781 17.668 1.00 96.06 393 TRP A C 1
ATOM 2911 O O . TRP A 1 393 ? -17.393 -9.563 17.629 1.00 96.06 393 TRP A O 1
ATOM 2921 N N . GLY A 1 394 ? -15.302 -8.886 18.106 1.00 94.56 394 GLY A N 1
ATOM 2922 C CA . GLY A 1 394 ? -15.628 -7.495 18.402 1.00 94.56 394 GLY A CA 1
ATOM 2923 C C . GLY A 1 394 ? -15.411 -6.603 17.182 1.00 94.56 394 GLY A C 1
ATOM 2924 O O . GLY A 1 394 ? -15.453 -7.060 16.039 1.00 94.56 394 GLY A O 1
ATOM 2925 N N . ASN A 1 395 ? -15.102 -5.331 17.429 1.00 92.25 395 ASN A N 1
ATOM 2926 C CA . ASN A 1 395 ? -14.829 -4.365 16.368 1.00 92.25 395 ASN A CA 1
ATOM 2927 C C . ASN A 1 395 ? -13.341 -4.025 16.266 1.00 92.25 395 ASN A C 1
ATOM 2929 O O . ASN A 1 395 ? -12.636 -3.908 17.273 1.00 92.25 395 ASN A O 1
ATOM 2933 N N . SER A 1 396 ? -12.859 -3.816 15.046 1.00 89.94 396 SER A N 1
ATOM 2934 C CA . SER A 1 396 ? -11.500 -3.367 14.753 1.00 89.94 396 SER A CA 1
ATOM 2935 C C . SER A 1 396 ? -11.513 -2.244 13.716 1.00 89.94 396 SER A C 1
ATOM 2937 O O . SER A 1 396 ? -12.477 -2.100 12.966 1.00 89.94 396 SER A O 1
ATOM 2939 N N . PRO A 1 397 ? -10.434 -1.455 13.608 1.00 85.88 397 PRO A N 1
ATOM 2940 C CA . PRO A 1 397 ? -10.195 -0.684 12.396 1.00 85.88 397 PRO A CA 1
ATOM 2941 C C . PRO A 1 397 ? -10.093 -1.604 11.168 1.00 85.88 397 PRO A C 1
ATOM 2943 O O . PRO A 1 397 ? -9.757 -2.785 11.316 1.00 85.88 397 PRO A O 1
ATOM 2946 N N . ASP A 1 398 ? -10.341 -1.064 9.975 1.00 82.81 398 ASP A N 1
ATOM 2947 C CA . ASP A 1 398 ? -10.120 -1.771 8.703 1.00 82.81 398 ASP A CA 1
ATOM 2948 C C . ASP A 1 398 ? -8.616 -1.976 8.405 1.00 82.81 398 ASP A C 1
ATOM 2950 O O . ASP A 1 398 ? -7.733 -1.625 9.203 1.00 82.81 398 ASP A O 1
ATOM 2954 N N . SER A 1 399 ? -8.276 -2.552 7.245 1.00 77.00 399 SER A N 1
ATOM 2955 C CA . SER A 1 399 ? -6.865 -2.750 6.871 1.00 77.00 399 SER A CA 1
ATOM 2956 C C . SER A 1 399 ? -6.068 -1.457 6.648 1.00 77.00 399 SER A C 1
ATOM 2958 O O . SER A 1 399 ? -4.833 -1.499 6.707 1.00 77.00 399 SER A O 1
ATOM 2960 N N . LYS A 1 400 ? -6.754 -0.326 6.445 1.00 76.12 400 LYS A N 1
ATOM 2961 C CA . LYS A 1 400 ? -6.203 1.021 6.230 1.00 76.12 400 LYS A CA 1
ATOM 2962 C C . LYS A 1 400 ? -6.183 1.858 7.522 1.00 76.12 400 LYS A C 1
ATOM 2964 O O . LYS A 1 400 ? -5.618 2.949 7.531 1.00 76.12 400 LYS A O 1
ATOM 2969 N N . GLY A 1 401 ? -6.731 1.341 8.624 1.00 77.50 401 GLY A N 1
ATOM 2970 C CA . GLY A 1 401 ? -6.838 2.030 9.912 1.00 77.50 401 GLY A CA 1
ATOM 2971 C C . GLY A 1 401 ? -8.078 2.921 10.060 1.00 77.50 401 GLY A C 1
ATOM 2972 O O . GLY A 1 401 ? -8.180 3.636 11.061 1.00 77.50 401 GLY A O 1
ATOM 2973 N N . GLY A 1 402 ? -9.008 2.876 9.102 1.00 80.31 402 GLY A N 1
ATOM 2974 C CA . GLY A 1 402 ? -10.307 3.540 9.171 1.00 80.31 402 GLY A CA 1
ATOM 2975 C C . GLY A 1 402 ? -11.208 2.922 10.241 1.00 80.31 402 GLY A C 1
ATOM 2976 O O . GLY A 1 402 ? -11.057 1.752 10.598 1.00 80.31 402 GLY A O 1
ATOM 2977 N N . ARG A 1 403 ? -12.144 3.711 10.780 1.00 82.19 403 ARG A N 1
ATOM 2978 C CA . ARG A 1 403 ? -13.059 3.291 11.865 1.00 82.19 403 ARG A CA 1
ATOM 2979 C C . ARG A 1 403 ? -14.537 3.394 11.509 1.00 82.19 403 ARG A C 1
ATOM 2981 O O . ARG A 1 403 ? -15.374 3.297 12.397 1.00 82.19 403 ARG A O 1
ATOM 2988 N N . GLY A 1 404 ? -14.844 3.594 10.232 1.00 74.75 404 GLY A N 1
ATOM 2989 C CA . GLY A 1 404 ? -16.203 3.874 9.791 1.00 74.75 404 GLY A CA 1
ATOM 2990 C C . GLY A 1 404 ? -16.691 5.261 10.219 1.00 74.75 404 GLY A C 1
ATOM 2991 O O . GLY A 1 404 ? -15.988 6.009 10.896 1.00 74.75 404 GLY A O 1
ATOM 2992 N N . VAL A 1 405 ? -17.905 5.588 9.779 1.00 70.12 405 VAL A N 1
ATOM 2993 C CA . VAL A 1 405 ? -18.573 6.890 9.970 1.00 70.12 405 VAL A CA 1
ATOM 2994 C C . VAL A 1 405 ? -18.912 7.154 11.442 1.00 70.12 405 VAL A C 1
ATOM 2996 O O . VAL A 1 405 ? -18.891 8.287 11.899 1.00 70.12 405 VAL A O 1
ATOM 2999 N N . ASP A 1 406 ? -19.195 6.107 12.216 1.00 76.69 406 ASP A N 1
ATOM 3000 C CA . ASP A 1 406 ? -19.536 6.222 13.638 1.00 76.69 406 ASP A CA 1
ATOM 3001 C C . ASP A 1 406 ? -18.318 6.116 14.571 1.00 76.69 406 ASP A C 1
ATOM 3003 O O . ASP A 1 406 ? -18.477 6.102 15.791 1.00 76.69 406 ASP A O 1
ATOM 3007 N N . GLU A 1 407 ? -17.113 6.014 14.001 1.00 81.44 407 GLU A N 1
ATOM 3008 C CA . GLU A 1 407 ? -15.850 5.745 14.691 1.00 81.44 407 GLU A CA 1
ATOM 3009 C C . GLU A 1 407 ? -15.853 4.488 15.582 1.00 81.44 407 GLU A C 1
ATOM 3011 O O . GLU A 1 407 ? -14.935 4.316 16.387 1.00 81.44 407 GLU A O 1
ATOM 3016 N N . LYS A 1 408 ? -16.833 3.580 15.433 1.00 83.06 408 LYS A N 1
ATOM 3017 C CA . LYS A 1 408 ? -16.947 2.349 16.242 1.00 83.06 408 LYS A CA 1
ATOM 3018 C C . LYS A 1 408 ? -16.192 1.161 15.654 1.00 83.06 408 LYS A C 1
ATOM 3020 O O . LYS A 1 408 ? -16.145 0.093 16.273 1.00 83.06 408 LYS A O 1
ATOM 3025 N N . GLY A 1 409 ? -15.566 1.353 14.497 1.00 87.94 409 GLY A N 1
ATOM 3026 C CA . GLY A 1 409 ? -14.870 0.313 13.759 1.00 87.94 409 GLY A CA 1
ATOM 3027 C C . GLY A 1 409 ? -15.808 -0.613 13.001 1.00 87.94 409 GLY A C 1
ATOM 3028 O O . GLY A 1 409 ? -17.019 -0.428 12.940 1.00 87.94 409 GLY A O 1
ATOM 3029 N N . PHE A 1 410 ? -15.203 -1.634 12.417 1.00 90.94 410 PHE A N 1
ATOM 3030 C CA . PHE A 1 410 ? -15.849 -2.645 11.598 1.00 90.94 410 PHE A CA 1
ATOM 3031 C C . PHE A 1 410 ? -15.800 -3.998 12.301 1.00 90.94 410 PHE A C 1
ATOM 3033 O O . PHE A 1 410 ? -14.962 -4.211 13.178 1.00 90.94 410 PHE A O 1
ATOM 3040 N N . HIS A 1 411 ? -16.650 -4.938 11.886 1.00 94.56 411 HIS A N 1
ATOM 3041 C CA . HIS A 1 411 ? -16.651 -6.288 12.450 1.00 94.56 411 HIS A CA 1
ATOM 3042 C C . HIS A 1 411 ? -15.293 -6.973 12.243 1.00 94.56 411 HIS A C 1
ATOM 3044 O O . HIS A 1 411 ? -14.890 -7.267 11.114 1.00 94.56 411 HIS A O 1
ATOM 3050 N N . ALA A 1 412 ? -14.575 -7.235 13.336 1.00 94.00 412 ALA A N 1
ATOM 3051 C CA . ALA A 1 412 ? -13.176 -7.644 13.288 1.00 94.00 412 ALA A CA 1
ATOM 3052 C C . ALA A 1 412 ? -12.974 -9.001 12.605 1.00 94.00 412 ALA A C 1
ATOM 3054 O O . ALA A 1 412 ? -11.923 -9.224 12.008 1.00 94.00 412 ALA A O 1
ATOM 3055 N N . GLY A 1 413 ? -13.972 -9.889 12.646 1.00 94.62 413 GLY A N 1
ATOM 3056 C CA . GLY A 1 413 ? -13.930 -11.172 11.949 1.00 94.62 413 GLY A CA 1
ATOM 3057 C C . GLY A 1 413 ? -13.899 -10.991 10.436 1.00 94.62 413 GLY A C 1
ATOM 3058 O O . GLY A 1 413 ? -13.053 -11.584 9.768 1.00 94.62 413 GLY A O 1
ATOM 3059 N N . ILE A 1 414 ? -14.739 -10.100 9.900 1.00 95.12 414 ILE A N 1
ATOM 3060 C CA . ILE A 1 414 ? -14.750 -9.791 8.465 1.00 95.12 414 ILE A CA 1
ATOM 3061 C C . ILE A 1 414 ? -13.431 -9.149 8.024 1.00 95.12 414 ILE A C 1
ATOM 3063 O O . ILE A 1 414 ? -12.841 -9.564 7.024 1.00 95.12 414 ILE A O 1
ATOM 3067 N N . ILE A 1 415 ? -12.914 -8.204 8.808 1.00 92.00 415 ILE A N 1
ATOM 3068 C CA . ILE A 1 415 ? -11.652 -7.518 8.509 1.00 92.00 415 ILE A CA 1
ATOM 3069 C C . ILE A 1 415 ? -10.461 -8.481 8.580 1.00 92.00 415 ILE A C 1
ATOM 3071 O O . ILE A 1 415 ? -9.701 -8.651 7.620 1.00 92.00 415 ILE A O 1
ATOM 3075 N N . HIS A 1 416 ? -10.276 -9.133 9.729 1.00 89.31 416 HIS A N 1
ATOM 3076 C CA . HIS A 1 416 ? -9.107 -9.969 9.959 1.00 89.31 416 HIS A CA 1
ATOM 3077 C C . HIS A 1 416 ? -9.153 -11.232 9.115 1.00 89.31 416 HIS A C 1
ATOM 3079 O O . HIS A 1 416 ? -8.114 -11.636 8.609 1.00 89.31 416 HIS A O 1
ATOM 3085 N N . TYR A 1 417 ? -10.314 -11.855 8.929 1.00 91.38 417 TYR A N 1
ATOM 3086 C CA . TYR A 1 417 ? -10.396 -13.059 8.120 1.00 91.38 417 TYR A CA 1
ATOM 3087 C C . TYR A 1 417 ? -10.487 -12.725 6.624 1.00 91.38 417 TYR A C 1
ATOM 3089 O O . TYR A 1 417 ? -9.616 -13.103 5.841 1.00 91.38 417 TYR A O 1
ATOM 3097 N N . PHE A 1 418 ? -11.488 -11.979 6.177 1.00 92.44 418 PHE A N 1
ATOM 3098 C CA . PHE A 1 418 ? -11.701 -11.808 4.741 1.00 92.44 418 PHE A CA 1
ATOM 3099 C C . PHE A 1 418 ? -10.839 -10.694 4.145 1.00 92.44 418 PHE A C 1
ATOM 3101 O O . PHE A 1 418 ? -10.075 -10.974 3.216 1.00 92.44 418 PHE A O 1
ATOM 3108 N N . GLU A 1 419 ? -10.901 -9.469 4.672 1.00 89.25 419 GLU A N 1
ATOM 3109 C CA . GLU A 1 419 ? -10.234 -8.301 4.067 1.00 89.25 419 GLU A CA 1
ATOM 3110 C C . GLU A 1 419 ? -8.706 -8.458 4.014 1.00 89.25 419 GLU A C 1
ATOM 3112 O O . GLU A 1 419 ? -8.072 -8.212 2.986 1.00 89.25 419 GLU A O 1
ATOM 3117 N N . TYR A 1 420 ? -8.083 -8.939 5.091 1.00 87.12 420 TYR A N 1
ATOM 3118 C CA . TYR A 1 420 ? -6.619 -9.036 5.171 1.00 87.12 420 TYR A CA 1
ATOM 3119 C C . TYR A 1 420 ? -6.001 -10.005 4.157 1.00 87.12 420 TYR A C 1
ATOM 3121 O O . TYR A 1 420 ? -4.809 -9.888 3.852 1.00 87.12 420 TYR A O 1
ATOM 3129 N N . ARG A 1 421 ? -6.789 -10.930 3.597 1.00 84.31 421 ARG A N 1
ATOM 3130 C CA . ARG A 1 421 ? -6.353 -11.820 2.510 1.00 84.31 421 ARG A CA 1
ATOM 3131 C C . ARG A 1 421 ? -6.255 -11.108 1.152 1.00 84.31 421 ARG A C 1
ATOM 3133 O O . ARG A 1 421 ? -5.609 -11.650 0.262 1.00 84.31 421 ARG A O 1
ATOM 3140 N N . ALA A 1 422 ? -6.793 -9.891 1.017 1.00 83.75 422 ALA A N 1
ATOM 3141 C CA . ALA A 1 422 ? -6.604 -9.010 -0.141 1.00 83.75 422 ALA A CA 1
ATOM 3142 C C . ALA A 1 422 ? -5.394 -8.060 -0.004 1.00 83.75 422 ALA A C 1
ATOM 3144 O O . ALA A 1 422 ? -4.987 -7.423 -0.974 1.00 83.75 422 ALA A O 1
ATOM 3145 N N . SER A 1 423 ? -4.777 -7.971 1.182 1.00 82.44 423 SER A N 1
ATOM 3146 C CA . SER A 1 423 ? -3.665 -7.050 1.454 1.00 82.44 423 SER A CA 1
ATOM 3147 C C . SER A 1 423 ? -2.310 -7.754 1.415 1.00 82.44 423 SER A C 1
ATOM 3149 O O . SER A 1 423 ? -2.052 -8.661 2.202 1.00 82.44 423 SER A O 1
ATOM 3151 N N . LYS A 1 424 ? -1.374 -7.296 0.571 1.00 79.06 424 LYS A N 1
ATOM 3152 C CA . LYS A 1 424 ? -0.025 -7.892 0.453 1.00 79.06 424 LYS A CA 1
ATOM 3153 C C . LYS A 1 424 ? 0.733 -7.939 1.785 1.00 79.06 424 LYS A C 1
ATOM 3155 O O . LYS A 1 424 ? 1.458 -8.896 2.055 1.00 79.06 424 LYS A O 1
ATOM 3160 N N . GLU A 1 425 ? 0.560 -6.921 2.624 1.00 78.44 425 GLU A N 1
ATOM 3161 C CA . GLU A 1 425 ? 1.232 -6.821 3.923 1.00 78.44 425 GLU A CA 1
ATOM 3162 C C . GLU A 1 425 ? 0.671 -7.794 4.963 1.00 78.44 425 GLU A C 1
ATOM 3164 O O . GLU A 1 425 ? 1.390 -8.234 5.865 1.00 78.44 425 GLU A O 1
ATOM 3169 N N . LYS A 1 426 ? -0.624 -8.115 4.861 1.00 77.81 426 LYS A N 1
ATOM 3170 C CA . LYS A 1 426 ? -1.345 -8.910 5.862 1.00 77.81 426 LYS A CA 1
ATOM 3171 C C . LYS A 1 426 ? -1.578 -10.348 5.406 1.00 77.81 426 LYS A C 1
ATOM 3173 O O . LYS A 1 426 ? -1.527 -11.238 6.246 1.00 77.81 426 LYS A O 1
ATOM 3178 N N . ALA A 1 427 ? -1.698 -10.610 4.107 1.00 71.44 427 ALA A N 1
ATOM 3179 C CA . ALA A 1 427 ? -1.951 -11.931 3.532 1.00 71.44 427 ALA A CA 1
ATOM 3180 C C . ALA A 1 427 ? -0.858 -12.957 3.855 1.00 71.44 427 ALA A C 1
ATOM 3182 O O . ALA A 1 427 ? -1.121 -14.155 3.921 1.00 71.44 427 ALA A O 1
ATOM 3183 N N . GLY A 1 428 ? 0.361 -12.493 4.165 1.00 70.19 428 GLY A N 1
ATOM 3184 C CA . GLY A 1 428 ? 1.437 -13.333 4.698 1.00 70.19 428 GLY A CA 1
ATOM 3185 C C . GLY A 1 428 ? 1.045 -14.157 5.934 1.00 70.19 428 GLY A C 1
ATOM 3186 O O . GLY A 1 428 ? 1.649 -15.200 6.179 1.00 70.19 428 GLY A O 1
ATOM 3187 N N . ARG A 1 429 ? 0.019 -13.714 6.673 1.00 73.81 429 ARG A N 1
ATOM 3188 C CA . ARG A 1 429 ? -0.569 -14.393 7.835 1.00 73.81 429 ARG A CA 1
ATOM 3189 C C . ARG A 1 429 ? -1.230 -15.729 7.479 1.00 73.81 429 ARG A C 1
ATOM 3191 O O . ARG A 1 429 ? -1.193 -16.640 8.294 1.00 73.81 429 ARG A O 1
ATOM 3198 N N . TYR A 1 430 ? -1.734 -15.876 6.255 1.00 73.12 430 TYR A N 1
ATOM 3199 C CA . TYR A 1 430 ? -2.556 -17.017 5.828 1.00 73.12 430 TYR A CA 1
ATOM 3200 C C . TYR A 1 430 ? -1.820 -17.990 4.897 1.00 73.12 430 TYR A C 1
ATOM 3202 O O . TYR A 1 430 ? -2.402 -18.939 4.391 1.00 73.12 430 TYR A O 1
ATOM 3210 N N . LYS A 1 431 ? -0.505 -17.808 4.701 1.00 66.88 431 LYS A N 1
ATOM 3211 C CA . LYS A 1 431 ? 0.323 -18.607 3.773 1.00 66.88 431 LYS A CA 1
ATOM 3212 C C . LYS A 1 431 ? 0.360 -20.119 4.041 1.00 66.88 431 LYS A C 1
ATOM 3214 O O . LYS A 1 431 ? 0.885 -20.850 3.210 1.00 66.88 431 LYS A O 1
ATOM 3219 N N . ARG A 1 432 ? -0.071 -20.573 5.220 1.00 63.56 432 ARG A N 1
ATOM 3220 C CA . ARG A 1 432 ? -0.007 -21.983 5.649 1.00 63.56 432 ARG A CA 1
ATOM 3221 C C . ARG A 1 432 ? -1.364 -22.676 5.670 1.00 63.56 432 ARG A C 1
ATOM 3223 O O . ARG A 1 432 ? -1.416 -23.859 5.988 1.00 63.56 432 ARG A O 1
ATOM 3230 N N . GLU A 1 433 ? -2.434 -21.949 5.392 1.00 69.44 433 GLU A N 1
ATOM 3231 C CA . GLU A 1 433 ? -3.761 -22.541 5.341 1.00 69.44 433 GLU A CA 1
ATOM 3232 C C . GLU A 1 433 ? -3.954 -23.304 4.035 1.00 69.44 433 GLU A C 1
ATOM 3234 O O . GLU A 1 433 ? -3.379 -22.955 3.003 1.00 69.44 433 GLU A O 1
ATOM 3239 N N . ALA A 1 434 ? -4.761 -24.362 4.086 1.00 65.56 434 ALA A N 1
ATOM 3240 C CA . ALA A 1 434 ? -5.189 -25.051 2.881 1.00 65.56 434 ALA A CA 1
ATOM 3241 C C . ALA A 1 434 ? -6.091 -24.128 2.048 1.00 65.56 434 ALA A C 1
ATOM 3243 O O . ALA A 1 434 ? -6.858 -23.346 2.605 1.00 65.56 434 ALA A O 1
ATOM 3244 N N . ASP A 1 435 ? -6.064 -24.252 0.720 1.00 60.22 435 ASP A N 1
ATOM 3245 C CA . ASP A 1 435 ? -6.890 -23.410 -0.159 1.00 60.22 435 ASP A CA 1
ATOM 3246 C C . ASP A 1 435 ? -8.396 -23.522 0.131 1.00 60.22 435 ASP A C 1
ATOM 3248 O O . ASP A 1 435 ? -9.116 -22.536 -0.008 1.00 60.22 435 ASP A O 1
ATOM 3252 N N . GLY A 1 436 ? -8.855 -24.684 0.614 1.00 64.62 436 GLY A N 1
ATOM 3253 C CA . GLY A 1 436 ? -10.240 -24.907 1.044 1.00 64.62 436 GLY A CA 1
ATOM 3254 C C . GLY A 1 436 ? -10.635 -24.204 2.348 1.00 64.62 436 GLY A C 1
ATOM 3255 O O . GLY A 1 436 ? -11.813 -24.178 2.677 1.00 64.62 436 GLY A O 1
ATOM 3256 N N . ALA A 1 437 ? -9.683 -23.615 3.078 1.00 78.75 437 ALA A N 1
ATOM 3257 C CA . ALA A 1 437 ? -9.976 -22.859 4.292 1.00 78.75 437 ALA A CA 1
ATOM 3258 C C . ALA A 1 437 ? -10.562 -21.474 3.982 1.00 78.75 437 ALA A C 1
ATOM 3260 O O . ALA A 1 437 ? -11.163 -20.862 4.847 1.00 78.75 437 ALA A O 1
ATOM 3261 N N . PHE A 1 438 ? -10.411 -20.940 2.768 1.00 89.56 438 PHE A N 1
ATOM 3262 C CA . PHE A 1 438 ? -10.928 -19.608 2.460 1.00 89.56 438 PHE A CA 1
ATOM 3263 C C . PHE A 1 438 ? -12.393 -19.656 2.017 1.00 89.56 438 PHE A C 1
ATOM 3265 O O . PHE A 1 438 ? -12.690 -19.830 0.838 1.00 89.56 438 PHE A O 1
ATOM 3272 N N . GLY A 1 439 ? -13.292 -19.470 2.981 1.00 93.19 439 GLY A N 1
ATOM 3273 C CA . GLY A 1 439 ? -14.738 -19.414 2.784 1.00 93.19 439 GLY A CA 1
ATOM 3274 C C . GLY A 1 439 ? -15.476 -19.269 4.115 1.00 93.19 439 GLY A C 1
ATOM 3275 O O . GLY A 1 439 ? -14.845 -19.085 5.158 1.00 93.19 439 GLY A O 1
ATOM 3276 N N . ILE A 1 440 ? -16.807 -19.354 4.087 1.00 95.44 440 ILE A N 1
ATOM 3277 C CA . ILE A 1 440 ? -17.641 -19.235 5.295 1.00 95.44 440 ILE A CA 1
ATOM 3278 C C . ILE A 1 440 ? -17.397 -20.407 6.249 1.00 95.44 440 ILE A C 1
ATOM 3280 O O . ILE A 1 440 ? -17.211 -20.182 7.441 1.00 95.44 440 ILE A O 1
ATOM 3284 N N . ASP A 1 441 ? -17.296 -21.636 5.739 1.00 94.56 441 ASP A N 1
ATOM 3285 C CA . ASP A 1 441 ? -16.986 -22.812 6.566 1.00 94.56 441 ASP A CA 1
ATOM 3286 C C . ASP A 1 441 ? -15.651 -22.671 7.298 1.00 94.56 441 ASP A C 1
ATOM 3288 O O . ASP A 1 441 ? -15.570 -22.895 8.505 1.00 94.56 441 ASP A O 1
ATOM 3292 N N . GLY A 1 442 ? -14.613 -22.221 6.591 1.00 93.19 442 GLY A N 1
ATOM 3293 C CA . GLY A 1 442 ? -13.318 -21.974 7.212 1.00 93.19 442 GLY A CA 1
ATOM 3294 C C . GLY A 1 442 ? -13.354 -20.825 8.219 1.00 93.19 442 GLY A C 1
ATOM 3295 O O . GLY A 1 442 ? -12.642 -20.877 9.220 1.00 93.19 442 GLY A O 1
ATOM 3296 N N . PHE A 1 443 ? -14.190 -19.802 8.005 1.00 94.62 443 PHE A N 1
ATOM 3297 C CA . PHE A 1 443 ? -14.403 -18.738 8.989 1.00 94.62 443 PHE A CA 1
ATOM 3298 C C . PHE A 1 443 ? -15.099 -19.260 10.251 1.00 94.62 443 PHE A C 1
ATOM 3300 O O . PHE A 1 443 ? -14.715 -18.882 11.360 1.00 94.62 443 PHE A O 1
ATOM 3307 N N . ILE A 1 444 ? -16.080 -20.153 10.100 1.00 95.50 444 ILE A N 1
ATOM 3308 C CA . ILE A 1 444 ? -16.774 -20.799 11.219 1.00 95.50 444 ILE A CA 1
ATOM 3309 C C . ILE A 1 444 ? -15.804 -21.668 12.014 1.00 95.50 444 ILE A C 1
ATOM 3311 O O . ILE A 1 444 ? -15.720 -21.519 13.231 1.00 95.50 444 ILE A O 1
ATOM 3315 N N . GLU A 1 445 ? -15.044 -22.537 11.346 1.00 93.31 445 GLU A N 1
ATOM 3316 C CA . GLU A 1 445 ? -14.030 -23.377 11.995 1.00 93.31 445 GLU A CA 1
ATOM 3317 C C . GLU A 1 445 ? -12.982 -22.516 12.711 1.00 93.31 445 GLU A C 1
ATOM 3319 O O . GLU A 1 445 ? -12.701 -22.728 13.889 1.00 93.31 445 GLU A O 1
ATOM 3324 N N . HIS A 1 446 ? -12.480 -21.474 12.042 1.00 91.25 446 HIS A N 1
ATOM 3325 C CA . HIS A 1 446 ? -11.517 -20.550 12.633 1.00 91.25 446 HIS A CA 1
ATOM 3326 C C . HIS A 1 446 ? -12.075 -19.816 13.856 1.00 91.25 446 HIS A C 1
ATOM 3328 O O . HIS A 1 446 ? -11.354 -19.621 14.828 1.00 91.25 446 HIS A O 1
ATOM 3334 N N . SER A 1 447 ? -13.345 -19.414 13.831 1.00 94.88 447 SER A N 1
ATOM 3335 C CA . SER A 1 447 ? -13.976 -18.723 14.959 1.00 94.88 447 SER A CA 1
ATOM 3336 C C . SER A 1 447 ? -14.239 -19.672 16.130 1.00 94.88 447 SER A C 1
ATOM 3338 O O . SER A 1 447 ? -13.959 -19.299 17.265 1.00 94.88 447 SER A O 1
ATOM 3340 N N . LYS A 1 448 ? -14.674 -20.915 15.868 1.00 93.19 448 LYS A N 1
ATOM 3341 C CA . LYS A 1 448 ? -14.834 -21.970 16.891 1.00 93.19 448 LYS A CA 1
ATOM 3342 C C . LYS A 1 448 ? -13.515 -22.262 17.613 1.00 93.19 448 LYS A C 1
ATOM 3344 O O . LYS A 1 448 ? -13.483 -22.362 18.836 1.00 93.19 448 LYS A O 1
ATOM 3349 N N . ASP A 1 449 ? -12.419 -22.323 16.860 1.00 89.25 449 ASP A N 1
ATOM 3350 C CA . ASP A 1 449 ? -11.063 -22.508 17.389 1.00 89.25 449 ASP A CA 1
ATOM 3351 C C . ASP A 1 449 ? -10.606 -21.384 18.330 1.00 89.25 449 ASP A C 1
ATOM 3353 O O . ASP A 1 449 ? -9.716 -21.590 19.156 1.00 89.25 449 ASP A O 1
ATOM 3357 N N . LEU A 1 450 ? -11.165 -20.184 18.175 1.00 92.88 450 LEU A N 1
ATOM 3358 C CA . LEU A 1 450 ? -10.802 -19.013 18.964 1.00 92.88 450 LEU A CA 1
ATOM 3359 C C . LEU A 1 450 ? -11.774 -18.744 20.118 1.00 92.88 450 LEU A C 1
ATOM 3361 O O . LEU A 1 450 ? -11.376 -18.156 21.123 1.00 92.88 450 LEU A O 1
ATOM 3365 N N . GLU A 1 451 ? -13.031 -19.166 19.979 1.00 94.00 451 GLU A N 1
ATOM 3366 C CA . GLU A 1 451 ? -14.113 -18.918 20.932 1.00 94.00 451 GLU A CA 1
ATOM 3367 C C . GLU A 1 451 ? -13.746 -19.368 22.351 1.00 94.00 451 GLU A C 1
ATOM 3369 O O . GLU A 1 451 ? -13.952 -18.623 23.310 1.00 94.00 451 GLU A O 1
ATOM 3374 N N . ALA A 1 452 ? -13.125 -20.545 22.482 1.00 91.44 452 ALA A N 1
ATOM 3375 C CA . ALA A 1 452 ? -12.734 -21.121 23.769 1.00 91.44 452 ALA A CA 1
ATOM 3376 C C . ALA A 1 452 ? -11.875 -20.170 24.629 1.00 91.44 452 ALA A C 1
ATOM 3378 O O . ALA A 1 452 ? -11.931 -20.234 25.855 1.00 91.44 452 ALA A O 1
ATOM 3379 N N . TYR A 1 453 ? -11.117 -19.263 24.004 1.00 92.38 453 TYR A N 1
ATOM 3380 C CA . TYR A 1 453 ? -10.237 -18.320 24.697 1.00 92.38 453 TYR A CA 1
ATOM 3381 C C . TYR A 1 453 ? -10.945 -17.079 25.245 1.00 92.38 453 TYR A C 1
ATOM 3383 O O . TYR A 1 453 ? -10.407 -16.410 26.126 1.00 92.38 453 TYR A O 1
ATOM 3391 N N . VAL A 1 454 ? -12.112 -16.732 24.699 1.00 92.94 454 VAL A N 1
ATOM 3392 C CA . VAL A 1 454 ? -12.838 -15.496 25.040 1.00 92.94 454 VAL A CA 1
ATOM 3393 C C . VAL A 1 454 ? -14.153 -15.752 25.769 1.00 92.94 454 VAL A C 1
ATOM 3395 O O . VAL A 1 454 ? -14.805 -14.803 26.210 1.00 92.94 454 VAL A O 1
ATOM 3398 N N . GLN A 1 455 ? -14.529 -17.021 25.949 1.00 90.25 455 GLN A N 1
ATOM 3399 C CA . GLN A 1 455 ? -15.708 -17.386 26.724 1.00 90.25 455 GLN A CA 1
ATOM 3400 C C . GLN A 1 455 ? -15.607 -16.894 28.182 1.00 90.25 455 GLN A C 1
ATOM 3402 O O . GLN A 1 455 ? -14.543 -16.979 28.809 1.00 90.25 455 GLN A O 1
ATOM 3407 N N . PRO A 1 456 ? -16.716 -16.400 28.765 1.00 85.12 456 PRO A N 1
ATOM 3408 C CA . PRO A 1 456 ? -16.754 -16.019 30.171 1.00 85.12 456 PRO A CA 1
ATOM 3409 C C . PRO A 1 456 ? -16.302 -17.167 31.084 1.00 85.12 456 PRO A C 1
ATOM 3411 O O . PRO A 1 456 ? -16.865 -18.258 31.058 1.00 85.12 456 PRO A O 1
ATOM 3414 N N . GLY A 1 457 ? -15.288 -16.909 31.912 1.00 83.19 457 GLY A N 1
ATOM 3415 C CA . GLY A 1 457 ? -14.741 -17.904 32.840 1.00 83.19 457 GLY A CA 1
ATOM 3416 C C . GLY A 1 457 ? -13.783 -18.924 32.215 1.00 83.19 457 GLY A C 1
ATOM 3417 O O . GLY A 1 457 ? -13.498 -19.927 32.865 1.00 83.19 457 GLY A O 1
ATOM 3418 N N . ALA A 1 458 ? -13.284 -18.687 30.995 1.00 88.00 458 ALA A N 1
ATOM 3419 C CA . ALA A 1 458 ? -12.248 -19.521 30.389 1.00 88.00 458 ALA A CA 1
ATOM 3420 C C . ALA A 1 458 ? -11.024 -19.666 31.315 1.00 88.00 458 ALA A C 1
ATOM 3422 O O . ALA A 1 458 ? -10.401 -18.676 31.706 1.00 88.00 458 ALA A O 1
ATOM 3423 N N . ASP A 1 459 ? -10.669 -20.909 31.650 1.00 90.75 459 ASP A N 1
ATOM 3424 C CA . ASP A 1 459 ? -9.489 -21.238 32.456 1.00 90.75 459 ASP A CA 1
ATOM 3425 C C . ASP A 1 459 ? -8.244 -21.331 31.565 1.00 90.75 459 ASP A C 1
ATOM 3427 O O . ASP A 1 459 ? -7.763 -22.410 31.219 1.00 90.75 459 ASP A O 1
ATOM 3431 N N . LEU A 1 460 ? -7.733 -20.167 31.160 1.00 92.38 460 LEU A N 1
ATOM 3432 C CA . LEU A 1 460 ? -6.593 -20.062 30.244 1.00 92.38 460 LEU A CA 1
ATOM 3433 C C . LEU A 1 460 ? -5.311 -20.705 30.801 1.00 92.38 460 LEU A C 1
ATOM 3435 O O . LEU A 1 460 ? -4.447 -21.095 30.020 1.00 92.38 460 LEU A O 1
ATOM 3439 N N . LYS A 1 461 ? -5.186 -20.854 32.130 1.00 89.44 461 LYS A N 1
ATOM 3440 C CA . LYS A 1 461 ? -4.017 -21.473 32.782 1.00 89.44 461 LYS A CA 1
ATOM 3441 C C . LYS A 1 461 ? -3.938 -22.979 32.552 1.00 89.44 461 LYS A C 1
ATOM 3443 O O . LYS A 1 461 ? -2.839 -23.531 32.557 1.00 89.44 461 LYS A O 1
ATOM 3448 N N . SER A 1 462 ? -5.076 -23.654 32.384 1.00 89.81 462 SER A N 1
ATOM 3449 C CA . SER A 1 462 ? -5.106 -25.103 32.156 1.00 89.81 462 SER A CA 1
ATOM 3450 C C . SER A 1 462 ? -5.041 -25.497 30.679 1.00 89.81 462 SER A C 1
ATOM 3452 O O . SER A 1 462 ? -4.875 -26.682 30.379 1.00 89.81 462 SER A O 1
ATOM 3454 N N . MET A 1 463 ? -5.119 -24.529 29.759 1.00 91.69 463 MET A N 1
ATOM 3455 C CA . MET A 1 463 ? -5.044 -24.763 28.317 1.00 91.69 463 MET A CA 1
ATOM 3456 C C . MET A 1 463 ? -3.583 -24.963 27.870 1.00 91.69 463 MET A C 1
ATOM 3458 O O . MET A 1 463 ? -2.796 -24.017 27.912 1.00 91.69 463 MET A O 1
ATOM 3462 N N . PRO A 1 464 ? -3.184 -26.173 27.431 1.00 87.62 464 PRO A N 1
ATOM 3463 C CA . PRO A 1 464 ? -1.781 -26.500 27.155 1.00 87.62 464 PRO A CA 1
ATOM 3464 C C . PRO A 1 464 ? -1.163 -25.709 25.993 1.00 87.62 464 PRO A C 1
ATOM 3466 O O . PRO A 1 464 ? 0.059 -25.593 25.906 1.00 87.62 464 PRO A O 1
ATOM 3469 N N . GLU A 1 465 ? -1.981 -25.192 25.081 1.00 88.31 465 GLU A N 1
ATOM 3470 C CA . GLU A 1 465 ? -1.539 -24.376 23.955 1.00 88.31 465 GLU A CA 1
ATOM 3471 C C . GLU A 1 465 ? -1.312 -22.903 24.318 1.00 88.31 465 GLU A C 1
ATOM 3473 O O . GLU A 1 465 ? -0.656 -22.181 23.561 1.00 88.31 465 GLU A O 1
ATOM 3478 N N . VAL A 1 466 ? -1.842 -22.448 25.459 1.00 90.38 466 VAL A N 1
ATOM 3479 C CA . VAL A 1 466 ? -1.665 -21.082 25.951 1.00 90.38 466 VAL A CA 1
ATOM 3480 C C . VAL A 1 466 ? -0.263 -20.948 26.531 1.00 90.38 466 VAL A C 1
ATOM 3482 O O . VAL A 1 466 ? 0.127 -21.644 27.460 1.00 90.38 466 VAL A O 1
ATOM 3485 N N . GLN A 1 467 ? 0.517 -20.038 25.953 1.00 89.25 467 GLN A N 1
ATOM 3486 C CA . GLN A 1 467 ? 1.896 -19.786 26.362 1.00 89.25 467 GLN A CA 1
ATOM 3487 C C . GLN A 1 467 ? 1.996 -18.635 27.354 1.00 89.25 467 GLN A C 1
ATOM 3489 O O . GLN A 1 467 ? 2.838 -18.674 28.236 1.00 89.25 467 GLN A O 1
ATOM 3494 N N . ASN A 1 468 ? 1.216 -17.571 27.138 1.00 90.25 468 ASN A N 1
ATOM 3495 C CA . ASN A 1 468 ? 1.192 -16.380 27.982 1.00 90.25 468 ASN A CA 1
ATOM 3496 C C . ASN A 1 468 ? -0.171 -15.705 27.841 1.00 90.25 468 ASN A C 1
ATOM 3498 O O . ASN A 1 468 ? -0.694 -15.622 26.727 1.00 90.25 468 ASN A O 1
ATOM 3502 N N . PHE A 1 469 ? -0.706 -15.146 28.920 1.00 93.75 469 PHE A N 1
ATOM 3503 C CA . PHE A 1 469 ? -1.900 -14.311 28.847 1.00 93.75 469 PHE A CA 1
ATOM 3504 C C . PHE A 1 469 ? -1.912 -13.249 29.946 1.00 93.75 469 PHE A C 1
ATOM 3506 O O . PHE A 1 469 ? -1.221 -13.363 30.961 1.00 93.75 469 PHE A O 1
ATOM 3513 N N . ALA A 1 470 ? -2.681 -12.193 29.707 1.00 93.62 470 ALA A N 1
ATOM 3514 C CA . ALA A 1 470 ? -2.941 -11.132 30.665 1.00 93.62 470 ALA A CA 1
ATOM 3515 C C . ALA A 1 470 ? -4.325 -10.541 30.403 1.00 93.62 470 ALA A C 1
ATOM 3517 O O . ALA A 1 470 ? -4.674 -10.211 29.266 1.00 93.62 470 ALA A O 1
ATOM 3518 N N . ARG A 1 471 ? -5.089 -10.390 31.478 1.00 93.44 471 ARG A N 1
ATOM 3519 C CA . ARG A 1 471 ? -6.439 -9.846 31.498 1.00 93.44 471 ARG A CA 1
ATOM 3520 C C . ARG A 1 471 ? -6.435 -8.571 32.325 1.00 93.44 471 ARG A C 1
ATOM 3522 O O . ARG A 1 471 ? -6.113 -8.603 33.511 1.00 93.44 471 ARG A O 1
ATOM 3529 N N . LEU A 1 472 ? -6.773 -7.454 31.696 1.00 92.38 472 LEU A N 1
ATOM 3530 C CA . LEU A 1 472 ? -6.799 -6.137 32.320 1.00 92.38 472 LEU A CA 1
ATOM 3531 C C . LEU A 1 472 ? -8.228 -5.598 32.333 1.00 92.38 472 LEU A C 1
ATOM 3533 O O . LEU A 1 472 ? -8.960 -5.796 31.367 1.00 92.38 472 LEU A O 1
ATOM 3537 N N . THR A 1 473 ? -8.595 -4.885 33.391 1.00 92.88 473 THR A N 1
ATOM 3538 C CA . THR A 1 473 ? -9.845 -4.117 33.476 1.00 92.88 473 THR A CA 1
ATOM 3539 C C . THR A 1 473 ? -9.541 -2.658 33.766 1.00 92.88 473 THR A C 1
ATOM 3541 O O . THR A 1 473 ? -8.503 -2.363 34.364 1.00 92.88 473 THR A O 1
ATOM 3544 N N . ASP A 1 474 ? -10.443 -1.762 33.383 1.00 91.94 474 ASP A N 1
ATOM 3545 C CA . ASP A 1 474 ? -10.415 -0.363 33.813 1.00 91.94 474 ASP A CA 1
ATOM 3546 C C . ASP A 1 474 ? -11.514 -0.029 34.837 1.00 91.94 474 ASP A C 1
ATOM 3548 O O . ASP A 1 474 ? -12.305 -0.895 35.233 1.00 91.94 474 ASP A O 1
ATOM 3552 N N . GLU A 1 475 ? -11.545 1.228 35.284 1.00 89.69 475 GLU A N 1
ATOM 3553 C CA . GLU A 1 475 ? -12.524 1.767 36.230 1.00 89.69 475 GLU A CA 1
ATOM 3554 C C . GLU A 1 475 ? -13.968 1.783 35.713 1.00 89.69 475 GLU A C 1
ATOM 3556 O O . GLU A 1 475 ? -14.903 1.802 36.516 1.00 89.69 475 GLU A O 1
ATOM 3561 N N . ASN A 1 476 ? -14.155 1.740 34.392 1.00 90.69 476 ASN A N 1
ATOM 3562 C CA . ASN A 1 476 ? -15.466 1.764 33.752 1.00 90.69 476 ASN A CA 1
ATOM 3563 C C . ASN A 1 476 ? -15.993 0.347 33.463 1.00 90.69 476 ASN A C 1
ATOM 3565 O O . ASN A 1 476 ? -17.105 0.182 32.970 1.00 90.69 476 ASN A O 1
ATOM 3569 N N . GLY A 1 477 ? -15.220 -0.691 33.798 1.00 90.44 477 GLY A N 1
ATOM 3570 C CA . GLY A 1 477 ? -15.585 -2.087 33.559 1.00 90.44 477 GLY A CA 1
ATOM 3571 C C . GLY A 1 477 ? -15.284 -2.572 32.140 1.00 90.44 477 GLY A C 1
ATOM 3572 O O . GLY A 1 477 ? -15.756 -3.647 31.760 1.00 90.44 477 GLY A O 1
ATOM 3573 N N . ARG A 1 478 ? -14.492 -1.819 31.362 1.00 93.75 478 ARG A N 1
ATOM 3574 C CA . ARG A 1 478 ? -13.945 -2.314 30.094 1.00 93.75 478 ARG A CA 1
ATOM 3575 C C . ARG A 1 478 ? -12.846 -3.310 30.373 1.00 93.75 478 ARG A C 1
ATOM 3577 O O . ARG A 1 478 ? -12.115 -3.198 31.358 1.00 93.75 478 ARG A O 1
ATOM 3584 N N . GLU A 1 479 ? -12.686 -4.247 29.455 1.00 94.38 479 GLU A N 1
ATOM 3585 C CA . GLU A 1 479 ? -11.769 -5.354 29.641 1.00 94.38 479 GLU A CA 1
ATOM 3586 C C . GLU A 1 479 ? -10.916 -5.605 28.402 1.00 94.38 479 GLU A C 1
ATOM 3588 O O . GLU A 1 479 ? -11.395 -5.554 27.269 1.00 94.38 479 GLU A O 1
ATOM 3593 N N . ARG A 1 480 ? -9.643 -5.925 28.625 1.00 94.38 480 ARG A N 1
ATOM 3594 C CA . ARG A 1 480 ? -8.701 -6.375 27.603 1.00 94.38 480 ARG A CA 1
ATOM 3595 C C . ARG A 1 480 ? -8.201 -7.760 27.960 1.00 94.38 480 ARG A C 1
ATOM 3597 O O . ARG A 1 480 ? -7.656 -7.955 29.044 1.00 94.38 480 ARG A O 1
ATOM 3604 N N . LEU A 1 481 ? -8.242 -8.667 26.993 1.00 95.19 481 LEU A N 1
ATOM 3605 C CA . LEU A 1 481 ? -7.461 -9.896 27.027 1.00 95.19 481 LEU A CA 1
ATOM 3606 C C . LEU A 1 481 ? -6.352 -9.818 25.979 1.00 95.19 481 LEU A C 1
ATOM 3608 O O . LEU A 1 481 ? -6.613 -9.631 24.791 1.00 95.19 481 LEU A O 1
ATOM 3612 N N . LEU A 1 482 ? -5.115 -9.991 26.428 1.00 94.06 482 LEU A N 1
ATOM 3613 C CA . LEU A 1 482 ? -3.973 -10.289 25.576 1.00 94.06 482 LEU A CA 1
ATOM 3614 C C . LEU A 1 482 ? -3.601 -11.749 25.793 1.00 94.06 482 LEU A C 1
ATOM 3616 O O . LEU A 1 482 ? -3.484 -12.200 26.932 1.00 94.06 482 LEU A O 1
ATOM 3620 N N . LEU A 1 483 ? -3.383 -12.477 24.705 1.00 92.31 483 LEU A N 1
ATOM 3621 C CA . LEU A 1 483 ? -3.125 -13.910 24.743 1.00 92.31 483 LEU A CA 1
ATOM 3622 C C . LEU A 1 483 ? -2.104 -14.292 23.670 1.00 92.31 483 LEU A C 1
ATOM 3624 O O . LEU A 1 483 ? -2.152 -13.814 22.538 1.00 92.31 483 LEU A O 1
ATOM 3628 N N . SER A 1 484 ? -1.179 -15.177 24.016 1.00 90.88 484 SER A N 1
ATOM 3629 C CA . SER A 1 484 ? -0.279 -15.844 23.082 1.00 90.88 484 SER A CA 1
ATOM 3630 C C . SER A 1 484 ? -0.444 -17.346 23.233 1.00 90.88 484 SER A C 1
ATOM 3632 O O . SER A 1 484 ? -0.240 -17.883 24.319 1.00 90.88 484 SER A O 1
ATOM 3634 N N . THR A 1 485 ? -0.746 -18.020 22.133 1.00 88.00 485 THR A N 1
ATOM 3635 C CA . THR A 1 485 ? -0.763 -19.478 22.011 1.00 88.00 485 THR A CA 1
ATOM 3636 C C . THR A 1 485 ? 0.397 -19.949 21.133 1.00 88.00 485 THR A C 1
ATOM 3638 O O . THR A 1 485 ? 1.185 -19.147 20.624 1.00 88.00 485 THR A O 1
ATOM 3641 N N . ASP A 1 486 ? 0.533 -21.252 20.927 1.00 82.38 486 ASP A N 1
ATOM 3642 C CA . ASP A 1 486 ? 1.440 -21.815 19.924 1.00 82.38 486 ASP A CA 1
ATOM 3643 C C . ASP A 1 486 ? 1.088 -21.372 18.487 1.00 82.38 486 ASP A C 1
ATOM 3645 O O . ASP A 1 486 ? 1.988 -21.118 17.677 1.00 82.38 486 ASP A O 1
ATOM 3649 N N . 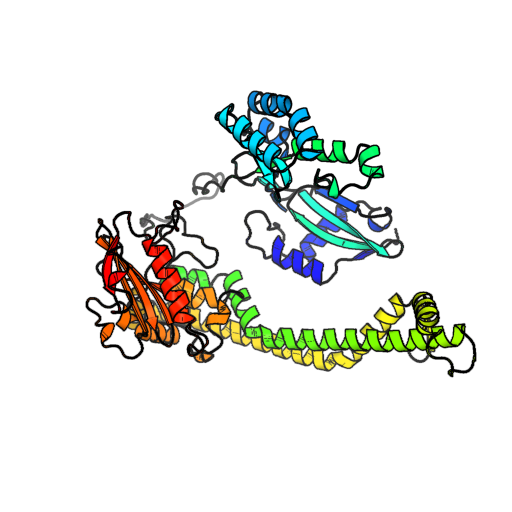ARG A 1 487 ? -0.207 -21.200 18.192 1.00 80.69 487 ARG A N 1
ATOM 3650 C CA . ARG A 1 487 ? -0.739 -20.846 16.866 1.00 80.69 487 ARG A CA 1
ATOM 3651 C C . ARG A 1 487 ? -0.969 -19.354 16.659 1.00 80.69 487 ARG A C 1
ATOM 3653 O O . ARG A 1 487 ? -0.808 -18.886 15.532 1.00 80.69 487 ARG A O 1
ATOM 3660 N N . PHE A 1 488 ? -1.326 -18.597 17.694 1.00 86.06 488 PHE A N 1
ATOM 3661 C CA . PHE A 1 488 ? -1.816 -17.224 17.547 1.00 86.06 488 PHE A CA 1
ATOM 3662 C C . PHE A 1 488 ? -1.283 -16.273 18.622 1.00 86.06 488 PHE A C 1
ATOM 3664 O O . PHE A 1 488 ? -0.957 -16.658 19.736 1.00 86.06 488 PHE A O 1
ATOM 3671 N N . THR A 1 489 ? -1.233 -14.985 18.299 1.00 88.81 489 THR A N 1
ATOM 3672 C CA . THR A 1 489 ? -1.364 -13.905 19.280 1.00 88.81 489 THR A CA 1
ATOM 3673 C C . THR A 1 489 ? -2.750 -13.300 19.102 1.00 88.81 489 THR A C 1
ATOM 3675 O O . THR A 1 489 ? -3.106 -12.907 17.988 1.00 88.81 489 THR A O 1
ATOM 3678 N N . ILE A 1 490 ? -3.517 -13.230 20.182 1.00 91.88 490 ILE A N 1
ATOM 3679 C CA . ILE A 1 490 ? -4.902 -12.768 20.206 1.00 91.88 490 ILE A CA 1
ATOM 3680 C C . ILE A 1 490 ? -4.981 -11.523 21.094 1.00 91.88 490 ILE A C 1
ATOM 3682 O O . ILE A 1 490 ? -4.357 -11.451 22.154 1.00 91.88 490 ILE A O 1
ATOM 3686 N N . SER A 1 491 ? -5.743 -10.533 20.636 1.00 94.19 491 SER A N 1
ATOM 3687 C CA . SER A 1 491 ? -6.221 -9.421 21.452 1.00 94.19 491 SER A CA 1
ATOM 3688 C C . SER A 1 491 ? -7.741 -9.401 21.374 1.00 94.19 491 SER A C 1
ATOM 3690 O O . SER A 1 491 ? -8.305 -9.377 20.274 1.00 94.19 491 SER A O 1
ATOM 3692 N N . ALA A 1 492 ? -8.390 -9.424 22.530 1.00 96.12 492 ALA A N 1
ATOM 3693 C CA . ALA A 1 492 ? -9.834 -9.315 22.665 1.00 96.12 492 ALA A CA 1
ATOM 3694 C C . ALA A 1 492 ? -10.182 -8.146 23.587 1.00 96.12 492 ALA A C 1
ATOM 3696 O O . ALA A 1 492 ? -9.382 -7.744 24.438 1.00 96.12 492 ALA A O 1
ATOM 3697 N N . PHE A 1 493 ? -11.357 -7.567 23.375 1.00 94.94 493 PHE A N 1
ATOM 3698 C CA . PHE A 1 493 ? -11.817 -6.395 24.099 1.00 94.94 493 PHE A CA 1
ATOM 3699 C C . PHE A 1 493 ? -13.301 -6.501 24.417 1.00 94.94 493 PHE A C 1
ATOM 3701 O O . PHE A 1 493 ? -14.065 -7.069 23.638 1.00 94.94 493 PHE A O 1
ATOM 3708 N N . LYS A 1 494 ? -13.684 -5.942 25.558 1.00 94.31 494 LYS A N 1
ATOM 3709 C CA . LYS A 1 494 ? -1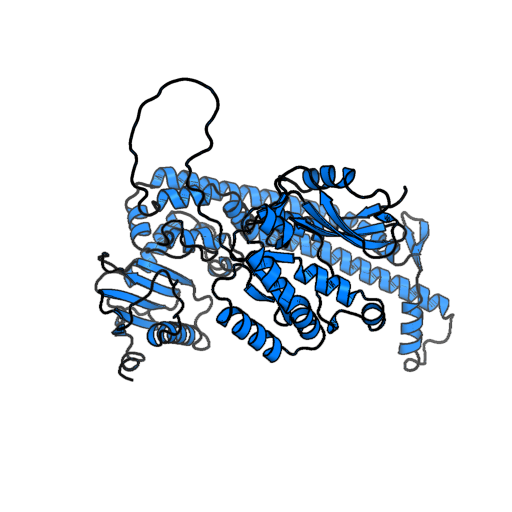5.063 -5.825 26.019 1.00 94.31 494 LYS A CA 1
ATOM 3710 C C . LYS A 1 494 ? -15.317 -4.377 26.418 1.00 94.31 494 LYS A C 1
ATOM 3712 O O . LYS A 1 494 ? -14.560 -3.817 27.214 1.00 94.31 494 LYS A O 1
ATOM 3717 N N . TRP A 1 495 ? -16.387 -3.807 25.879 1.00 91.19 495 TRP A N 1
ATOM 3718 C CA . TRP A 1 495 ? -16.915 -2.508 26.287 1.00 91.19 495 TRP A CA 1
ATOM 3719 C C . TRP A 1 495 ? -17.803 -2.617 27.535 1.00 91.19 495 TRP A C 1
ATOM 3721 O O . TRP A 1 495 ? -18.179 -3.707 27.961 1.00 91.19 495 TRP A O 1
ATOM 3731 N N . GLU A 1 496 ? -18.127 -1.468 28.126 1.00 89.88 496 GLU A N 1
ATOM 3732 C CA . GLU A 1 496 ? -18.891 -1.349 29.380 1.00 89.88 496 GLU A CA 1
ATOM 3733 C C . GLU A 1 496 ? -20.305 -1.943 29.261 1.00 89.88 496 GLU A C 1
ATOM 3735 O O . GLU A 1 496 ? -20.835 -2.504 30.217 1.00 89.88 496 GLU A O 1
ATOM 3740 N N . ASP A 1 497 ? -20.899 -1.845 28.071 1.00 87.44 497 ASP A N 1
ATOM 3741 C CA . ASP A 1 497 ? -22.242 -2.314 27.727 1.00 87.44 497 ASP A CA 1
ATOM 3742 C C . ASP A 1 497 ? -22.268 -3.736 27.138 1.00 87.44 497 ASP A C 1
ATOM 3744 O O . ASP A 1 497 ? -23.323 -4.212 26.720 1.00 87.44 497 ASP A O 1
ATOM 3748 N N . GLN A 1 498 ? -21.124 -4.426 27.104 1.00 88.31 498 GLN A N 1
ATOM 3749 C CA . GLN A 1 498 ? -20.998 -5.766 26.537 1.00 88.31 498 GLN A CA 1
ATOM 3750 C C . GLN A 1 498 ? -20.876 -6.839 27.619 1.00 88.31 498 GLN A C 1
ATOM 3752 O O . GLN A 1 498 ? -20.143 -6.703 28.599 1.00 88.31 498 GLN A O 1
ATOM 3757 N N . ASP A 1 499 ? -21.533 -7.977 27.410 1.00 86.81 499 ASP A N 1
ATOM 3758 C CA . ASP A 1 499 ? -21.502 -9.077 28.377 1.00 86.81 499 ASP A CA 1
ATOM 3759 C C . ASP A 1 499 ? -20.219 -9.920 28.280 1.00 86.81 499 ASP A C 1
ATOM 3761 O O . ASP A 1 499 ? -19.737 -10.424 29.298 1.00 86.81 499 ASP A O 1
ATOM 3765 N N . SER A 1 500 ? -19.601 -10.001 27.099 1.00 90.94 500 SER A N 1
ATOM 3766 C CA . SER A 1 500 ? -18.444 -10.859 26.815 1.00 90.94 500 SER A CA 1
ATOM 3767 C C . SER A 1 500 ? -17.310 -10.132 26.085 1.00 90.94 500 SER A C 1
ATOM 3769 O O . SER A 1 500 ? -17.498 -9.065 25.505 1.00 90.94 500 SER A O 1
ATOM 3771 N N . LEU A 1 501 ? -16.117 -10.734 26.111 1.00 94.75 501 LEU A N 1
ATOM 3772 C CA . LEU A 1 501 ? -14.987 -10.329 25.274 1.00 94.75 501 LEU A CA 1
ATOM 3773 C C . LEU A 1 501 ? -15.273 -10.666 23.808 1.00 94.75 501 LEU A C 1
ATOM 3775 O O . LEU A 1 501 ? -15.635 -11.798 23.497 1.00 94.75 501 LEU A O 1
ATOM 3779 N N . GLY A 1 502 ? -15.038 -9.706 22.917 1.00 96.00 502 GLY A N 1
ATOM 3780 C CA . GLY A 1 502 ? -14.988 -9.929 21.475 1.00 96.00 502 GLY A CA 1
ATOM 3781 C C . GLY A 1 502 ? -13.548 -9.897 20.972 1.00 96.00 502 GLY A C 1
ATOM 3782 O O . GLY A 1 502 ? -12.753 -9.038 21.365 1.00 96.00 502 GLY A O 1
ATOM 3783 N N . ILE A 1 503 ? -13.183 -10.816 20.081 1.00 96.38 503 ILE A N 1
ATOM 3784 C CA . ILE A 1 503 ? -11.855 -10.813 19.455 1.00 96.38 503 ILE A CA 1
ATOM 3785 C C . ILE A 1 503 ? -11.740 -9.618 18.514 1.00 96.38 503 ILE A C 1
ATOM 3787 O O . ILE A 1 503 ? -12.556 -9.455 17.612 1.00 96.38 503 ILE A O 1
ATOM 3791 N N . ILE A 1 504 ? -10.703 -8.801 18.692 1.00 94.50 504 ILE A N 1
ATOM 3792 C CA . ILE A 1 504 ? -10.466 -7.611 17.861 1.00 94.50 504 ILE A CA 1
ATOM 3793 C C . ILE A 1 504 ? -9.205 -7.726 17.007 1.00 94.50 504 ILE A C 1
ATOM 3795 O O . ILE A 1 504 ? -8.979 -6.914 16.116 1.00 94.50 504 ILE A O 1
ATOM 3799 N N . THR A 1 505 ? -8.318 -8.680 17.302 1.00 91.12 505 THR A N 1
ATOM 3800 C CA . THR A 1 505 ? -7.115 -8.929 16.506 1.00 91.12 505 THR A CA 1
ATOM 3801 C C . THR A 1 505 ? -6.619 -10.350 16.696 1.00 91.12 505 THR A C 1
ATOM 3803 O O . THR A 1 505 ? -6.399 -10.796 17.819 1.00 91.12 505 THR A O 1
ATOM 3806 N N . VAL A 1 506 ? -6.320 -11.008 15.574 1.00 88.69 506 VAL A N 1
ATOM 3807 C CA . VAL A 1 506 ? -5.595 -12.283 15.530 1.00 88.69 506 VAL A CA 1
ATOM 3808 C C . VAL A 1 506 ? -4.355 -12.143 14.653 1.00 88.69 506 VAL A C 1
ATOM 3810 O O . VAL A 1 506 ? -4.400 -11.606 13.538 1.00 88.69 506 VAL A O 1
ATOM 3813 N N . LEU A 1 507 ? -3.223 -12.618 15.170 1.00 85.25 507 LEU A N 1
ATOM 3814 C CA . LEU A 1 507 ? -1.942 -12.684 14.477 1.00 85.25 507 LEU A CA 1
ATOM 3815 C C . LEU A 1 507 ? -1.450 -14.133 14.504 1.00 85.25 507 LEU A C 1
ATOM 3817 O O . LEU A 1 507 ? -1.064 -14.605 15.569 1.00 85.25 507 LEU A O 1
ATOM 3821 N N . PRO A 1 508 ? -1.409 -14.846 13.373 1.00 79.38 508 PRO A N 1
ATOM 3822 C CA . PRO A 1 508 ? -0.870 -16.196 13.356 1.00 79.38 508 PRO A CA 1
ATOM 3823 C C . PRO A 1 508 ? 0.637 -16.201 13.625 1.00 79.38 508 PRO A C 1
ATOM 3825 O O . PRO A 1 508 ? 1.402 -15.380 13.102 1.00 79.38 508 PRO A O 1
ATOM 3828 N N . ASN A 1 509 ? 1.065 -17.161 14.436 1.00 72.25 509 ASN A N 1
ATOM 3829 C CA . ASN A 1 509 ? 2.453 -17.422 14.767 1.00 72.25 509 ASN A CA 1
ATOM 3830 C C . ASN A 1 509 ? 3.065 -18.249 13.638 1.00 72.25 509 ASN A C 1
ATOM 3832 O O . ASN A 1 509 ? 3.011 -19.474 13.588 1.00 72.25 509 ASN A O 1
ATOM 3836 N N . SER A 1 510 ? 3.677 -17.554 12.685 1.00 56.12 510 SER A N 1
ATOM 3837 C CA . SER A 1 510 ? 4.264 -18.162 11.494 1.00 56.12 510 SER A CA 1
ATOM 3838 C C . SER A 1 510 ? 5.543 -18.970 11.767 1.00 56.12 510 SER A C 1
ATOM 3840 O O . SER A 1 510 ? 6.243 -19.300 10.820 1.00 56.12 510 SER A O 1
ATOM 3842 N N . ASN A 1 511 ? 5.905 -19.281 13.015 1.00 55.69 511 ASN A N 1
ATOM 3843 C CA . ASN A 1 511 ? 6.963 -20.234 13.364 1.00 55.69 511 ASN A CA 1
ATOM 3844 C C . ASN A 1 511 ? 6.760 -20.762 14.795 1.00 55.69 511 ASN A C 1
ATOM 3846 O O . ASN A 1 511 ? 6.461 -19.948 15.669 1.00 55.69 511 ASN A O 1
ATOM 3850 N N . PRO A 1 512 ? 6.996 -22.066 15.053 1.00 54.59 512 PRO A N 1
ATOM 3851 C CA . PRO A 1 512 ? 7.161 -22.560 16.420 1.00 54.59 512 PRO A CA 1
ATOM 3852 C C . PRO A 1 512 ? 8.309 -21.777 17.052 1.00 54.59 512 PRO A C 1
ATOM 3854 O O . PRO A 1 512 ? 9.373 -21.714 16.445 1.00 54.59 512 PRO A O 1
ATOM 3857 N N . ASP A 1 513 ? 8.062 -21.109 18.180 1.00 61.16 513 ASP A N 1
ATOM 3858 C CA . ASP A 1 513 ? 8.887 -20.018 18.707 1.00 61.16 513 ASP A CA 1
ATOM 3859 C C . ASP A 1 513 ? 10.358 -20.430 18.942 1.00 61.16 513 ASP A C 1
ATOM 3861 O O . ASP A 1 513 ? 10.703 -20.911 20.021 1.00 61.16 513 ASP A O 1
ATOM 3865 N N . PRO A 1 514 ? 11.288 -20.218 17.986 1.00 50.78 514 PRO A N 1
ATOM 3866 C CA . PRO A 1 514 ? 12.625 -20.780 18.116 1.00 50.78 514 PRO A CA 1
ATOM 3867 C C . PRO A 1 514 ? 13.504 -19.934 19.049 1.00 50.78 514 PRO A C 1
ATOM 3869 O O . PRO A 1 514 ? 14.655 -20.298 19.284 1.00 50.78 514 PRO A O 1
ATOM 3872 N N . LYS A 1 515 ? 13.032 -18.746 19.485 1.00 57.12 515 LYS A N 1
ATOM 3873 C CA . LYS A 1 515 ? 13.851 -17.711 20.154 1.00 57.12 515 LYS A CA 1
ATOM 3874 C C . LYS A 1 515 ? 13.082 -16.806 21.142 1.00 57.12 515 LYS A C 1
ATOM 3876 O O . LYS A 1 515 ? 13.543 -15.691 21.401 1.00 57.12 515 LYS A O 1
ATOM 3881 N N . GLY A 1 516 ? 11.921 -17.213 21.654 1.00 67.69 516 GLY A N 1
ATOM 3882 C CA . GLY A 1 516 ? 11.092 -16.380 22.541 1.00 67.69 516 GLY A CA 1
ATOM 3883 C C . GLY A 1 516 ? 10.495 -15.138 21.858 1.00 67.69 516 GLY A C 1
ATOM 3884 O O . GLY A 1 516 ? 10.275 -14.116 22.507 1.00 67.69 516 GLY A O 1
ATOM 3885 N N . LYS A 1 517 ? 10.324 -15.147 20.529 1.00 71.75 517 LYS A N 1
ATOM 3886 C CA . LYS A 1 517 ? 9.791 -14.005 19.767 1.00 71.75 517 LYS A CA 1
ATOM 3887 C C . LYS A 1 517 ? 8.324 -13.740 20.087 1.00 71.75 517 LYS A C 1
ATOM 3889 O O . LYS A 1 517 ? 7.943 -12.570 20.111 1.00 71.75 517 LYS A O 1
ATOM 3894 N N . ASN A 1 518 ? 7.533 -14.785 20.325 1.00 73.56 518 ASN A N 1
ATOM 3895 C CA . ASN A 1 518 ? 6.115 -14.629 20.643 1.00 73.56 518 ASN A CA 1
ATOM 3896 C C . ASN A 1 518 ? 5.969 -14.070 22.058 1.00 73.56 518 ASN A C 1
ATOM 3898 O O . ASN A 1 518 ? 5.285 -13.067 22.235 1.00 73.56 518 ASN A O 1
ATOM 3902 N N . ALA A 1 519 ? 6.744 -14.595 23.014 1.00 76.56 519 ALA A N 1
ATOM 3903 C CA . ALA A 1 519 ? 6.822 -14.060 24.374 1.00 76.56 519 ALA A CA 1
ATOM 3904 C C . ALA A 1 519 ? 7.231 -12.574 24.399 1.00 76.56 519 ALA A C 1
ATOM 3906 O O . ALA A 1 519 ? 6.560 -11.759 25.021 1.00 76.56 519 ALA A O 1
ATOM 3907 N N . LYS A 1 520 ? 8.264 -12.173 23.642 1.00 81.88 520 LYS A N 1
ATOM 3908 C CA . LYS A 1 520 ? 8.665 -10.753 23.535 1.00 81.88 520 LYS A CA 1
ATOM 3909 C C . LYS A 1 520 ? 7.606 -9.872 22.880 1.00 81.88 520 LYS A C 1
ATOM 3911 O O . LYS A 1 520 ? 7.485 -8.696 23.216 1.00 81.88 520 LYS A O 1
ATOM 3916 N N . ARG A 1 521 ? 6.878 -10.401 21.892 1.00 81.69 521 ARG A N 1
ATOM 3917 C CA . ARG A 1 521 ? 5.781 -9.676 21.242 1.00 81.69 521 ARG A CA 1
ATOM 3918 C C . ARG A 1 521 ? 4.641 -9.452 22.225 1.00 81.69 521 ARG A C 1
ATOM 3920 O O . ARG A 1 521 ? 4.169 -8.325 22.328 1.00 81.69 521 ARG A O 1
ATOM 3927 N N . PHE A 1 522 ? 4.255 -10.507 22.935 1.00 86.81 522 PHE A N 1
ATOM 3928 C CA . PHE A 1 522 ? 3.266 -10.471 23.997 1.00 86.81 522 PHE A CA 1
ATOM 3929 C C . PHE A 1 522 ? 3.658 -9.454 25.075 1.00 86.81 522 PHE A C 1
ATOM 3931 O O . PHE A 1 522 ? 2.906 -8.521 25.326 1.00 86.81 522 PHE A O 1
ATOM 3938 N N . GLU A 1 523 ? 4.876 -9.551 25.615 1.00 85.56 523 GLU A N 1
ATOM 3939 C CA . GLU A 1 523 ? 5.397 -8.626 26.627 1.00 85.56 523 GLU A CA 1
ATOM 3940 C C . GLU A 1 523 ? 5.371 -7.177 26.127 1.00 85.56 523 GLU A C 1
ATOM 3942 O O . GLU A 1 523 ? 4.923 -6.283 26.835 1.00 85.56 523 GLU A O 1
ATOM 3947 N N . LYS A 1 524 ? 5.780 -6.926 24.876 1.00 85.25 524 LYS A N 1
ATOM 3948 C CA . LYS A 1 524 ? 5.710 -5.585 24.281 1.00 85.25 524 LYS A CA 1
ATOM 3949 C C . LYS A 1 524 ? 4.271 -5.064 24.192 1.00 85.25 524 LYS A C 1
ATOM 3951 O O . LYS A 1 524 ? 4.059 -3.883 24.456 1.00 85.25 524 LYS A O 1
ATOM 3956 N N . MET A 1 525 ? 3.313 -5.903 23.795 1.00 84.69 525 MET A N 1
ATOM 3957 C CA . MET A 1 525 ? 1.895 -5.527 23.731 1.00 84.69 525 MET A CA 1
ATOM 3958 C C . MET A 1 525 ? 1.344 -5.229 25.127 1.00 84.69 525 MET A C 1
ATOM 3960 O O . MET A 1 525 ? 0.744 -4.178 25.323 1.00 84.69 525 MET A O 1
ATOM 3964 N N . LEU A 1 526 ? 1.629 -6.097 26.099 1.00 87.19 526 LEU A N 1
ATOM 3965 C CA . LEU A 1 526 ? 1.224 -5.920 27.490 1.00 87.19 526 LEU A CA 1
ATOM 3966 C C . LEU A 1 526 ? 1.816 -4.642 28.091 1.00 87.19 526 LEU A C 1
ATOM 3968 O O . LEU A 1 526 ? 1.098 -3.846 28.678 1.00 87.19 526 LEU A O 1
ATOM 3972 N N . MET A 1 527 ? 3.108 -4.393 27.889 1.00 85.06 527 MET A N 1
ATOM 3973 C CA . MET A 1 527 ? 3.771 -3.183 28.381 1.00 85.06 527 MET A CA 1
ATOM 3974 C C . MET A 1 527 ? 3.240 -1.910 27.724 1.00 85.06 527 MET A C 1
ATOM 3976 O O . MET A 1 527 ? 3.163 -0.881 28.390 1.00 85.06 527 MET A O 1
ATOM 3980 N N . ALA A 1 528 ? 2.893 -1.954 26.434 1.00 83.00 528 ALA A N 1
ATOM 3981 C CA . ALA A 1 528 ? 2.268 -0.822 25.755 1.00 83.00 528 ALA A CA 1
ATOM 3982 C C . ALA A 1 528 ? 0.887 -0.515 26.352 1.00 83.00 528 ALA A C 1
ATOM 3984 O O . ALA A 1 528 ? 0.589 0.655 26.604 1.00 83.00 528 ALA A O 1
ATOM 3985 N N . GLU A 1 529 ? 0.105 -1.563 26.638 1.00 83.75 529 GLU A N 1
ATOM 3986 C CA . GLU A 1 529 ? -1.202 -1.456 27.288 1.00 83.75 529 GLU A CA 1
ATOM 3987 C C . GLU A 1 529 ? -1.080 -0.990 28.746 1.00 83.75 529 GLU A C 1
ATOM 3989 O O . GLU A 1 529 ? -1.893 -0.199 29.195 1.00 83.75 529 GLU A O 1
ATOM 3994 N N . ILE A 1 530 ? -0.058 -1.403 29.498 1.00 81.44 530 ILE A N 1
ATOM 3995 C CA . ILE A 1 530 ? 0.134 -0.965 30.892 1.00 81.44 530 ILE A CA 1
ATOM 3996 C C . ILE A 1 530 ? 0.612 0.488 30.954 1.00 81.44 530 ILE A C 1
ATOM 3998 O O . ILE A 1 530 ? 0.034 1.307 31.659 1.00 81.44 530 ILE A O 1
ATOM 4002 N N . LYS A 1 531 ? 1.658 0.843 30.197 1.00 75.56 531 LYS A N 1
ATOM 4003 C CA . LYS A 1 531 ? 2.347 2.142 30.337 1.00 75.56 531 LYS A CA 1
ATOM 4004 C C . LYS A 1 531 ? 1.578 3.330 29.761 1.00 75.56 531 LYS A C 1
ATOM 4006 O O . LYS A 1 531 ? 2.114 4.434 29.735 1.00 75.56 531 LYS A O 1
ATOM 4011 N N . ASN A 1 532 ? 0.385 3.100 29.218 1.00 65.00 532 ASN A N 1
ATOM 4012 C CA . ASN A 1 532 ? -0.401 4.088 28.481 1.00 65.00 532 ASN A CA 1
ATOM 4013 C C . ASN A 1 532 ? 0.407 4.869 27.427 1.00 65.00 532 ASN A C 1
ATOM 4015 O O . ASN A 1 532 ? 0.115 6.013 27.094 1.00 65.00 532 ASN A O 1
ATOM 4019 N N . THR A 1 533 ? 1.450 4.241 26.876 1.00 51.84 533 THR A N 1
ATOM 4020 C CA . THR A 1 533 ? 2.290 4.847 25.827 1.00 51.84 533 THR A CA 1
ATOM 4021 C C . THR A 1 533 ? 1.574 4.933 24.478 1.00 51.84 533 THR A C 1
ATOM 4023 O O . THR A 1 533 ? 2.111 5.498 23.533 1.00 51.84 533 THR A O 1
ATOM 4026 N N . SER A 1 534 ? 0.357 4.392 24.398 1.00 46.25 534 SER A N 1
ATOM 4027 C CA . SER A 1 534 ? -0.600 4.545 23.304 1.00 46.25 534 SER A CA 1
ATOM 4028 C C . SER A 1 534 ? -1.471 5.807 23.421 1.00 46.25 534 SER A C 1
ATOM 4030 O O . SER A 1 534 ? -2.425 5.931 22.656 1.00 46.25 534 SER A O 1
ATOM 4032 N N . ASN A 1 535 ? -1.149 6.741 24.330 1.00 40.75 535 ASN A N 1
ATOM 4033 C CA . ASN A 1 535 ? -1.775 8.063 24.425 1.00 40.75 535 ASN A CA 1
ATOM 4034 C C . ASN A 1 535 ? -1.568 8.886 23.137 1.00 40.75 535 ASN A C 1
ATOM 4036 O O . ASN A 1 535 ? -0.668 9.712 23.042 1.00 40.75 535 ASN A O 1
ATOM 4040 N N . ASP A 1 536 ? -2.456 8.671 22.173 1.00 42.50 536 ASP A N 1
ATOM 4041 C CA . ASP A 1 536 ? -2.991 9.700 21.290 1.00 42.50 536 ASP A CA 1
ATOM 4042 C C . ASP A 1 536 ? -4.463 9.355 21.027 1.00 42.50 536 ASP A C 1
ATOM 4044 O O . ASP A 1 536 ? -4.819 8.193 20.829 1.00 42.50 536 ASP A O 1
ATOM 4048 N N . LYS A 1 537 ? -5.322 10.374 21.104 1.00 39.06 537 LYS A N 1
ATOM 4049 C CA . LYS A 1 537 ? -6.794 10.361 21.233 1.00 39.06 537 LYS A CA 1
ATOM 4050 C C . LYS A 1 537 ? -7.570 9.709 20.070 1.00 39.06 537 LYS A C 1
ATOM 4052 O O . LYS A 1 537 ? -8.464 10.315 19.493 1.00 39.06 537 LYS A O 1
ATOM 4057 N N . GLY A 1 538 ? -7.255 8.466 19.726 1.00 51.31 538 GLY A N 1
ATOM 4058 C CA . GLY A 1 538 ? -7.913 7.747 18.644 1.00 51.31 538 GLY A CA 1
ATOM 4059 C C . GLY A 1 538 ? -7.900 6.226 18.761 1.00 51.31 538 GLY A C 1
ATOM 4060 O O . GLY A 1 538 ? -8.437 5.567 17.898 1.00 51.31 538 GLY A O 1
ATOM 4061 N N . TYR A 1 539 ? -7.317 5.566 19.753 1.00 69.25 539 TYR A N 1
ATOM 4062 C CA . TYR A 1 539 ? -7.355 4.096 19.701 1.00 69.25 539 TYR A CA 1
ATOM 4063 C C . TYR A 1 539 ? -8.785 3.550 19.930 1.00 69.25 539 TYR A C 1
ATOM 4065 O O . TYR A 1 539 ? -9.353 3.787 20.990 1.00 69.25 539 TYR A O 1
ATOM 4073 N N . LEU A 1 540 ? -9.365 2.841 18.942 1.00 80.94 540 LEU A N 1
ATOM 4074 C CA . LEU A 1 540 ? -10.769 2.383 18.956 1.00 80.94 540 LEU A CA 1
ATOM 4075 C C . LEU A 1 540 ? -11.101 1.619 20.239 1.00 80.94 540 LEU A C 1
ATOM 4077 O O . LEU A 1 540 ? -11.985 2.004 20.982 1.00 80.94 540 LEU A O 1
ATOM 4081 N N . ASN A 1 541 ? -10.343 0.566 20.521 1.00 85.94 541 ASN A N 1
ATOM 4082 C CA . ASN A 1 541 ? -10.512 -0.249 21.713 1.00 85.94 541 ASN A CA 1
ATOM 4083 C C . ASN A 1 541 ? -9.437 0.181 22.705 1.00 85.94 541 ASN A C 1
ATOM 4085 O O . ASN A 1 541 ? -8.297 -0.241 22.529 1.00 85.94 541 ASN A O 1
ATOM 4089 N N . HIS A 1 542 ? -9.739 1.022 23.691 1.00 85.75 542 HIS A N 1
ATOM 4090 C CA . HIS A 1 542 ? -8.778 1.432 24.721 1.00 85.75 542 HIS A CA 1
ATOM 4091 C C . HIS A 1 542 ? -9.375 1.291 26.119 1.00 85.75 542 HIS A C 1
ATOM 4093 O O . HIS A 1 542 ? -10.553 1.580 26.342 1.00 85.75 542 HIS A O 1
ATOM 4099 N N . LEU A 1 543 ? -8.529 0.872 27.056 1.00 86.81 543 LEU A N 1
ATOM 4100 C CA . LEU A 1 543 ? -8.824 0.947 28.481 1.00 86.81 543 LEU A CA 1
ATOM 4101 C C . LEU A 1 543 ? -8.637 2.382 28.988 1.00 86.81 543 LEU A C 1
ATOM 4103 O O . LEU A 1 543 ? -7.756 3.102 28.498 1.00 86.81 543 LEU A O 1
ATOM 4107 N N . GLY A 1 544 ? -9.430 2.749 29.992 1.00 84.81 544 GLY A N 1
ATOM 4108 C CA . GLY A 1 544 ? -9.327 3.977 30.778 1.00 84.81 544 GLY A CA 1
ATOM 4109 C C . GLY A 1 544 ? -7.977 4.162 31.475 1.00 84.81 544 GLY A C 1
ATOM 4110 O O . GLY A 1 544 ? -7.010 3.426 31.231 1.00 84.81 544 GLY A O 1
ATOM 4111 N N . GLU A 1 545 ? -7.886 5.199 32.306 1.00 81.00 545 GLU A N 1
ATOM 4112 C CA . GLU A 1 545 ? -6.625 5.578 32.956 1.00 81.00 545 GLU A CA 1
ATOM 4113 C C . GLU A 1 545 ? -6.252 4.614 34.091 1.00 81.00 545 GLU A C 1
ATOM 4115 O O . GLU A 1 545 ? -5.075 4.267 34.232 1.00 81.00 545 GLU A O 1
ATOM 4120 N N . GLU A 1 546 ? -7.229 4.129 34.865 1.00 83.44 546 GLU A N 1
ATOM 4121 C CA . GLU A 1 546 ? -6.985 3.242 36.003 1.00 83.44 546 GLU A CA 1
ATOM 4122 C C . GLU A 1 546 ? -7.104 1.770 35.601 1.00 83.44 546 GLU A C 1
ATOM 4124 O O . GLU A 1 546 ? -8.148 1.132 35.723 1.00 83.44 546 GLU A O 1
ATOM 4129 N N . ARG A 1 547 ? -5.985 1.187 35.169 1.00 86.50 547 ARG A N 1
ATOM 4130 C CA . ARG A 1 547 ? -5.921 -0.214 34.726 1.00 86.50 547 ARG A CA 1
ATOM 4131 C C . ARG A 1 547 ? -5.530 -1.138 35.869 1.00 86.50 547 ARG A C 1
ATOM 4133 O O . ARG A 1 547 ? -4.622 -0.837 36.642 1.00 86.50 547 ARG A O 1
ATOM 4140 N N . ARG A 1 548 ? -6.172 -2.301 35.950 1.00 87.50 548 ARG A N 1
ATOM 4141 C CA . ARG A 1 548 ? -5.883 -3.338 36.952 1.00 87.50 548 ARG A CA 1
ATOM 4142 C C . ARG A 1 548 ? -5.707 -4.693 36.287 1.00 87.50 548 ARG A C 1
ATOM 4144 O O . ARG A 1 548 ? -6.479 -5.045 35.397 1.00 87.50 548 ARG A O 1
ATOM 4151 N N . LEU A 1 549 ? -4.715 -5.460 36.741 1.00 88.62 549 LEU A N 1
ATOM 4152 C CA . LEU A 1 549 ? -4.563 -6.861 36.351 1.00 88.62 549 LEU A CA 1
ATOM 4153 C C . LEU A 1 549 ? -5.645 -7.666 37.061 1.00 88.62 549 LEU A C 1
ATOM 4155 O O . LEU A 1 549 ? -5.722 -7.644 38.288 1.00 88.62 549 LEU A O 1
ATOM 4159 N N . VAL A 1 550 ? -6.475 -8.360 36.295 1.00 87.88 550 VAL A N 1
ATOM 4160 C CA . VAL A 1 550 ? -7.511 -9.252 36.831 1.00 87.88 550 VAL A CA 1
ATOM 4161 C C . VAL A 1 550 ? -6.974 -10.672 36.928 1.00 87.88 550 VAL A C 1
ATOM 4163 O O . VAL A 1 550 ? -7.180 -11.348 37.930 1.00 87.88 550 VAL A O 1
ATOM 4166 N N . ASP A 1 551 ? -6.278 -11.113 35.884 1.00 89.19 551 ASP A N 1
ATOM 4167 C CA . ASP A 1 551 ? -5.636 -12.418 35.824 1.00 89.19 551 ASP A CA 1
ATOM 4168 C C . ASP A 1 551 ? -4.470 -12.368 34.836 1.00 89.19 551 ASP A C 1
ATOM 4170 O O . ASP A 1 551 ? -4.475 -11.582 33.885 1.00 89.19 551 ASP A O 1
ATOM 4174 N N . ALA A 1 552 ? -3.459 -13.191 35.064 1.00 89.62 552 ALA A N 1
ATOM 4175 C CA . ALA A 1 552 ? -2.315 -13.326 34.181 1.00 89.62 552 ALA A CA 1
ATOM 4176 C C . ALA A 1 552 ? -1.596 -14.648 34.434 1.00 89.62 552 ALA A C 1
ATOM 4178 O O . ALA A 1 552 ? -1.774 -15.299 35.470 1.00 89.62 552 ALA A O 1
ATOM 4179 N N . ASP A 1 553 ? -0.728 -14.993 33.490 1.00 86.69 553 ASP A N 1
ATOM 4180 C CA . ASP A 1 553 ? 0.315 -15.984 33.718 1.00 86.69 553 ASP A CA 1
ATOM 4181 C C . ASP A 1 553 ? 1.210 -15.577 34.908 1.00 86.69 553 ASP A C 1
ATOM 4183 O O . ASP A 1 553 ? 1.471 -14.387 35.130 1.00 86.69 553 ASP A O 1
ATOM 4187 N N . ASP A 1 554 ? 1.701 -16.566 35.661 1.00 83.38 554 ASP A N 1
ATOM 4188 C CA . ASP A 1 554 ? 2.544 -16.377 36.849 1.00 83.38 554 ASP A CA 1
ATOM 4189 C C . ASP A 1 554 ? 3.779 -15.507 36.562 1.00 83.38 554 ASP A C 1
ATOM 4191 O O . ASP A 1 554 ? 4.216 -14.740 37.424 1.00 83.38 554 ASP A O 1
ATOM 4195 N N . GLN A 1 555 ? 4.318 -15.567 35.337 1.00 80.81 555 GLN A N 1
ATOM 4196 C CA . GLN A 1 555 ? 5.448 -14.738 34.917 1.00 80.81 555 GLN A CA 1
ATOM 4197 C C . GLN A 1 555 ? 5.123 -13.231 34.922 1.00 80.81 555 GLN A C 1
ATOM 4199 O O . GLN A 1 555 ? 6.024 -12.405 35.091 1.00 80.81 555 GLN A O 1
ATOM 4204 N N . PHE A 1 556 ? 3.856 -12.859 34.730 1.00 80.12 556 PHE A N 1
ATOM 4205 C CA . PHE A 1 556 ? 3.419 -11.472 34.553 1.00 80.12 556 PHE A CA 1
ATOM 4206 C C . PHE A 1 556 ? 2.526 -10.952 35.680 1.00 80.12 556 PHE A C 1
ATOM 4208 O O . PHE A 1 556 ? 2.231 -9.758 35.704 1.00 80.12 556 PHE A O 1
ATOM 4215 N N . ALA A 1 557 ? 2.155 -11.803 36.641 1.00 76.44 557 ALA A N 1
ATOM 4216 C CA . ALA A 1 557 ? 1.313 -11.437 37.778 1.00 76.44 557 ALA A CA 1
ATOM 4217 C C . ALA A 1 557 ? 1.862 -10.246 38.595 1.00 76.44 557 ALA A C 1
ATOM 4219 O O . ALA A 1 557 ? 1.084 -9.467 39.132 1.00 76.44 557 ALA A O 1
ATOM 4220 N N . GLY A 1 558 ? 3.189 -10.063 38.649 1.00 67.56 558 GLY A N 1
ATOM 4221 C CA . GLY A 1 558 ? 3.842 -8.978 39.398 1.00 67.56 558 GLY A CA 1
ATOM 4222 C C . GLY A 1 558 ? 4.085 -7.672 38.627 1.00 67.56 558 GLY A C 1
ATOM 4223 O O . GLY A 1 558 ? 4.734 -6.779 39.163 1.00 67.56 558 GLY A O 1
ATOM 4224 N N . LEU A 1 559 ? 3.637 -7.545 37.370 1.00 69.25 559 LEU A N 1
ATOM 4225 C CA . LEU A 1 559 ? 3.967 -6.385 36.522 1.00 69.25 559 LEU A CA 1
ATOM 4226 C C . LEU A 1 559 ? 3.213 -5.088 36.849 1.00 69.25 559 LEU A C 1
ATOM 4228 O O . LEU A 1 559 ? 3.610 -4.041 36.344 1.00 69.25 559 LEU A O 1
ATOM 4232 N N . LEU A 1 560 ? 2.139 -5.152 37.638 1.00 57.88 560 LEU A N 1
ATOM 4233 C CA . LEU A 1 560 ? 1.294 -3.996 37.976 1.00 57.88 560 LEU A CA 1
ATOM 4234 C C . LEU A 1 560 ? 1.400 -3.554 39.445 1.00 57.88 560 LEU A C 1
ATOM 4236 O O . LEU A 1 560 ? 0.820 -2.537 39.810 1.00 57.88 560 LEU A O 1
ATOM 4240 N N . ASP A 1 561 ? 2.182 -4.268 40.262 1.00 54.06 561 ASP A N 1
ATOM 4241 C CA . ASP A 1 561 ? 2.523 -3.864 41.637 1.00 54.06 561 ASP A CA 1
ATOM 4242 C C . ASP A 1 561 ? 3.729 -2.891 41.696 1.00 54.06 561 ASP A C 1
ATOM 4244 O O . ASP A 1 561 ? 4.176 -2.520 42.785 1.00 54.06 561 ASP A O 1
ATOM 4248 N N . ALA A 1 562 ? 4.269 -2.482 40.539 1.00 41.56 562 ALA A N 1
ATOM 4249 C CA . ALA A 1 562 ? 5.416 -1.581 40.369 1.00 41.56 562 ALA A CA 1
ATOM 4250 C C . ALA A 1 562 ? 5.037 -0.361 39.525 1.00 41.56 562 ALA A C 1
ATOM 4252 O O . ALA A 1 562 ? 5.557 0.738 39.838 1.00 41.56 562 ALA A O 1
#

Sequence (562 aa):
DGGKLIVSAATAGHIDDLHIKGTDAGSKFAHGSLEDLFTDVQDKLPADVATTPGVSAFSMEMGKNMGKEGIASMTELQEGGIISAADVALAESVRTQVYELNKSGDAAAKEAFVADFTSKNPGSRIQFQLVRGTVLVPIVDTPKRTTTKLFSVFGPAGENTKAMWTAAPGRYMPKHPNPTQFSAEEMASGSFEESANAWFDTVMLTGNEPEVSETEVVAADVVDEVKSDAVESVTLQDPVKLFSQLLGSAEYRDGVIRLRTAGEREAISAVKAGVETAAKKRLNELKSASAMAALGETDIKTAQRRGKEWGMALKAVSEVSLDVDGEVKTVSVGEALNVLTAEGMKEKAEEIATLESSLVDAEVRVNALLDGIAADLEVRKDDPEFQAALAVWGNSPDSKGGRGVDEKGFHAGIIHYFEYRASKEKAGRYKREADGAFGIDGFIEHSKDLEAYVQPGADLKSMPEVQNFARLTDENGRERLLLSTDRFTISAFKWEDQDSLGIITVLPNSNPDPKGKNAKRFEKMLMAEIKNTSNDKGYLNHLGEERRLVDADDQFAGLLDA

Radius of gyration: 30.97 Å; Cα contacts (8 Å, |Δi|>4): 796; chains: 1; bounding box: 96×67×84 Å

pLDDT: mean 83.02, std 15.98, range [25.84, 97.81]

Nearest PDB structures (foldseek):
  4exr-assembly1_A-2  TM=4.385E-01  e=1.765E+00  Clostridioides difficile 630
  2jaa-assembly1_A  TM=2.770E-01  e=1.160E+00  Shigella flexneri
  8v5c-assembly1_B  TM=2.406E-01  e=3.144E+00  Shigella flexneri

Foldseek 3Di:
DPFAEAEDPVQQVCCCDPADVNPPQFWHAPDNHPVRVVVQVVVFDDPCCLPPPFKDKWKTQSVDWGGFDQKDFPVVCCVVVVFDPVLVVLLVVCLVVLLVCLQDNDLVRLVVVQVVSCVVCVPRQWGWDDDPSRHIAIAGAADTGTARMKIWMWGDDDNSYTYTPHITGDTDQQDGLHVVVDDPVCVVVCVSVVNSVSRHRMYGHNHDDDPPPPDDDDDDDDDDDDDDDDPDDPDAPDQLNVLLVLLVDPLLLVLLLCLQLVVLVVQLVVLLVVQLVVLVVVLLVQLLVQLDVVVPDDDPPPPPVCPVVSVVSSVPQQWGWDQDPNDTDIDGSVVSSVRSSVVSCVVCVVVSVVSVVVSVVSSVVSNVVSVVQSVVSVVCVVPPLLVVLLVQAAFEAAPVRHCPPVSLHHSQLSRLQRRLSSPPVRVVQCPPDDPVLRHSVVSSVVSVVCSLVWPPPRPLVPDPQWDWWWWKAAPLGKIWIFTDGQFWTWIWIDDSPGPITHTNDIGTDPDRCPDCPRVVVSVVVVCCLQVVVVPDPRHNGHGDDGMDTPDIDPVCPCVNVD

Secondary structure (DSSP, 8-state):
---EEEE-HHHHHHHIIIIIS--STTT--S-SSHHHHHHHHHTTS-TTTTTSSS-EEEEEE-SS--EEESEEEHHHHHHTTSS-HHHHHHHHHTHHHHHHHHHH--HHHHHHHHHHHHHH-TT-SEEEEEETTTEEEEEEEEEPEEE-EEEEEEEEEETTEEEEEEEEES------S-GGGS-HHHHHTTHHHHHHHHHHHEEEEEEPPPP--S-----S---------------S--HHHHHHHHHH-HHHHHHHHHHHTHHHHHHHHHHHHHHHHHHHHHHHHHHHHHHHHHH-S--TT-TTTHHHHHHHHHHH--EEEEEETTEEEEEEHHHHHHHHHHHHHHHTHHHHHHHHHHHHHHHHHHHHHHHHHHHHHHHHTT-HHHHHHHHTB-EE--TTS---TTSS-EEHHIIIIIGGGG-HHHHGGGTTS-GGGSSHHHHHHHHHHHHTTTSTT--TTT-TTEEEEEEEE-TTS-EEEEEEESSEEEEEEE-TT-SS-EEEEEEE--S--SSSHHHHHHHHHHHHHHTTTT-STT-SS---SS-EEEEE-TTTTTTT--